Protein AF-A0A2T1D1S1-F1 (afdb_monomer)

Nearest PDB structures (foldseek):
  2b26-assembly2_C-2  TM=5.941E-01  e=1.340E-01  Saccharomyces cerevisiae
  7jtk-assembly1_Z  TM=5.102E-01  e=6.962E-02  Chlamydomonas reinhardtii
  3agz-assembly1_A  TM=5.687E-01  e=1.859E-01  Homo sapiens
  5xbk-assembly1_D  TM=1.996E-01  e=1.597E+00  Homo sapiens
  7ek3-assembly1_A  TM=1.901E-01  e=8.596E+00  Malus domestica

Secondary structure (DSSP, 8-state):
------SS-SS--S-HHHHHHHHHHHHHHHHHS--SS---------------EEEEE--HHHHHH-EEEEEE-TTS-EEEEEE-TTPPTTEEEEETT-STTSSPEEEEEE-S--TTT-HHHHHHHHHHHS---HHHHHHHHHHHHHHHHTPPPS-HHHHHHHHHHHHH-HHHHHSTTHHHHHHHHHHHHHHHHHHHHHHHHHHHHHHS-S-HHHHHHHHHHHHHHHHT---S-GGGHHHHHHHHHHHHTS-S-HHHHHHHHHHHHHHHHHHHHHHHHHHHHHS---HHHHHHHHHHHHHHHHT---S-HHHHHHHHHHHHHS---HHHHHHHHHHHHHHHHHHHHHHHHSSSSSSSSSS-----------

pLDDT: mean 77.07, std 23.55, range [22.86, 96.5]

Structure (mmCIF, N/CA/C/O backbone):
data_AF-A0A2T1D1S1-F1
#
_entry.id   AF-A0A2T1D1S1-F1
#
loop_
_atom_site.group_PDB
_atom_site.id
_atom_site.type_symbol
_atom_site.label_atom_id
_atom_site.label_alt_id
_atom_site.label_comp_id
_atom_site.label_asym_id
_atom_site.label_entity_id
_atom_site.label_seq_id
_atom_site.pdbx_PDB_ins_code
_atom_site.Cartn_x
_atom_site.Cartn_y
_atom_site.Cartn_z
_atom_site.occupancy
_atom_site.B_iso_or_equiv
_atom_site.auth_seq_id
_atom_site.auth_comp_id
_atom_site.auth_asym_id
_atom_site.auth_atom_id
_atom_site.pdbx_PDB_model_num
ATOM 1 N N . MET A 1 1 ? 8.350 -43.633 -16.376 1.00 29.06 1 MET A N 1
ATOM 2 C CA . MET A 1 1 ? 7.914 -43.105 -17.686 1.00 29.06 1 MET A CA 1
ATOM 3 C C . MET A 1 1 ? 6.616 -42.338 -17.490 1.00 29.06 1 MET A C 1
ATOM 5 O O . MET A 1 1 ? 5.696 -42.902 -16.926 1.00 29.06 1 MET A O 1
ATOM 9 N N . SER A 1 2 ? 6.617 -41.063 -17.895 1.00 30.08 2 SER A N 1
ATOM 10 C CA . SER A 1 2 ? 5.477 -40.154 -18.110 1.00 30.08 2 SER A CA 1
ATOM 11 C C . SER A 1 2 ? 4.301 -40.201 -17.118 1.00 30.08 2 SER A C 1
ATOM 13 O O . SER A 1 2 ? 3.367 -40.980 -17.269 1.00 30.08 2 SER A O 1
ATOM 15 N N . GLY A 1 3 ? 4.317 -39.273 -16.160 1.00 24.34 3 GLY A N 1
ATOM 16 C CA . GLY A 1 3 ? 3.171 -38.875 -15.338 1.00 24.34 3 GLY A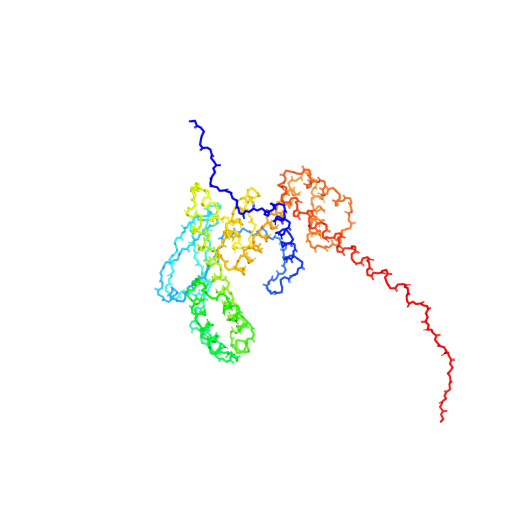 CA 1
ATOM 17 C C . GLY A 1 3 ? 3.213 -37.360 -15.149 1.00 24.34 3 GLY A C 1
ATOM 18 O O . GLY A 1 3 ? 3.509 -36.866 -14.068 1.00 24.34 3 GLY A O 1
ATOM 19 N N . SER A 1 4 ? 3.068 -36.633 -16.256 1.00 24.73 4 SER A N 1
ATOM 20 C CA . SER A 1 4 ? 3.312 -35.195 -16.371 1.00 24.73 4 SER A CA 1
ATOM 21 C C . SER A 1 4 ? 2.098 -34.353 -15.949 1.00 24.73 4 SER A C 1
ATOM 23 O O . SER A 1 4 ? 1.012 -34.527 -16.490 1.00 24.73 4 SER A O 1
ATOM 25 N N . LEU A 1 5 ? 2.333 -33.372 -15.065 1.00 29.92 5 LEU A N 1
ATOM 26 C CA . LEU A 1 5 ? 1.740 -32.020 -15.094 1.00 29.92 5 LEU A CA 1
ATOM 27 C C . LEU A 1 5 ? 0.219 -31.917 -15.346 1.00 29.92 5 LEU A C 1
ATOM 29 O O . LEU A 1 5 ? -0.201 -31.395 -16.376 1.00 29.92 5 LEU A O 1
ATOM 33 N N . GLN A 1 6 ? -0.623 -32.307 -14.383 1.00 25.55 6 GLN A N 1
ATOM 34 C CA . GLN A 1 6 ? -2.052 -31.947 -14.399 1.00 25.55 6 GLN A CA 1
ATOM 35 C C . GLN A 1 6 ? -2.654 -31.743 -13.000 1.00 25.55 6 GLN A C 1
ATOM 37 O O . GLN A 1 6 ? -3.602 -32.422 -12.643 1.00 25.55 6 GLN A O 1
ATOM 42 N N . VAL A 1 7 ? -2.178 -30.772 -12.216 1.00 26.73 7 VAL A N 1
ATOM 43 C CA . VAL A 1 7 ? -3.028 -30.122 -11.196 1.00 26.73 7 VAL A CA 1
ATOM 44 C C . VAL A 1 7 ? -2.579 -28.668 -11.048 1.00 26.73 7 VAL A C 1
ATOM 46 O O . VAL A 1 7 ? -1.764 -28.361 -10.196 1.00 26.73 7 VAL A O 1
ATOM 49 N N . LEU A 1 8 ? -3.030 -27.800 -11.963 1.00 26.12 8 LEU A N 1
ATOM 50 C CA . LEU A 1 8 ? -3.266 -26.349 -11.788 1.00 26.12 8 LEU A CA 1
ATOM 51 C C . LEU A 1 8 ? -3.630 -25.720 -13.149 1.00 26.12 8 LEU A C 1
ATOM 53 O O . LEU A 1 8 ? -2.890 -24.931 -13.733 1.00 26.12 8 LEU A O 1
ATOM 57 N N . LYS A 1 9 ? -4.788 -26.119 -13.683 1.00 22.86 9 LYS A N 1
ATOM 58 C CA . LYS A 1 9 ? -5.644 -25.386 -14.641 1.00 22.86 9 LYS A CA 1
ATOM 59 C C . LYS A 1 9 ? -6.933 -26.213 -14.766 1.00 22.86 9 LYS A C 1
ATOM 61 O O . LYS A 1 9 ? -6.798 -27.414 -14.973 1.00 22.86 9 LYS A O 1
ATOM 66 N N . PRO A 1 10 ? -8.142 -25.630 -14.636 1.00 26.58 10 PRO A N 1
ATOM 67 C CA . PRO A 1 10 ? -8.513 -24.326 -15.195 1.00 26.58 10 PRO A CA 1
ATOM 68 C C . PRO A 1 10 ? -9.362 -23.445 -14.250 1.00 26.58 10 PRO A C 1
ATOM 70 O O . PRO A 1 10 ? -10.435 -23.862 -13.846 1.00 26.58 10 PRO A O 1
ATOM 73 N N . LEU A 1 11 ? -8.968 -22.193 -13.976 1.00 23.34 11 LEU A N 1
ATOM 74 C CA . LEU A 1 11 ? -9.930 -21.174 -13.490 1.00 23.34 11 LEU A CA 1
ATOM 75 C C . LEU A 1 11 ? -9.604 -19.714 -13.865 1.00 23.34 11 LEU A C 1
ATOM 77 O O . LEU A 1 11 ? -10.286 -18.802 -13.418 1.00 23.34 11 LEU A O 1
ATOM 81 N N . PHE A 1 12 ? -8.628 -19.460 -14.744 1.00 29.00 12 PHE A N 1
ATOM 82 C CA . PHE A 1 12 ? -8.305 -18.091 -15.166 1.00 29.00 12 PHE A CA 1
ATOM 83 C C . PHE A 1 12 ? -8.064 -18.018 -16.675 1.00 29.00 12 PHE A C 1
ATOM 85 O O . PHE A 1 12 ? -6.980 -18.306 -17.178 1.00 29.00 12 PHE A O 1
ATOM 92 N N . LYS A 1 13 ? -9.112 -17.633 -17.409 1.00 23.72 13 LYS A N 1
ATOM 93 C CA . LYS A 1 13 ? -9.053 -17.232 -18.824 1.00 23.72 13 LYS A CA 1
ATOM 94 C C . LYS A 1 13 ? -9.548 -15.787 -18.998 1.00 23.72 13 LYS A C 1
ATOM 96 O O . LYS A 1 13 ? -10.271 -15.470 -19.932 1.00 23.72 13 LYS A O 1
ATOM 101 N N . LEU A 1 14 ? -9.116 -14.880 -18.122 1.00 28.83 14 LEU A N 1
ATOM 102 C CA . LEU A 1 14 ? -8.956 -13.477 -18.509 1.00 28.83 14 LEU A CA 1
ATOM 103 C C . LEU A 1 14 ? -7.571 -13.369 -19.147 1.00 28.83 14 LEU A C 1
ATOM 105 O O . LEU A 1 14 ? -6.559 -13.617 -18.498 1.00 28.83 14 LEU A O 1
ATOM 109 N N . SER A 1 15 ? -7.514 -13.098 -20.453 1.00 29.69 15 SER A N 1
ATOM 110 C CA . SER A 1 15 ? -6.243 -12.980 -21.174 1.00 29.69 15 SER A CA 1
ATOM 111 C C . SER A 1 15 ? -5.354 -11.940 -20.481 1.00 29.69 15 SER A C 1
ATOM 113 O O . SER A 1 15 ? -5.817 -10.817 -20.285 1.00 29.69 15 SER A O 1
ATOM 115 N N . ARG A 1 16 ? -4.093 -12.279 -20.173 1.00 33.62 16 ARG A N 1
ATOM 116 C CA . ARG A 1 16 ? -3.054 -11.394 -19.591 1.00 33.62 16 ARG A CA 1
ATOM 117 C C . ARG A 1 16 ? -3.050 -9.983 -20.212 1.00 33.62 16 ARG A C 1
ATOM 119 O O . ARG A 1 16 ? -2.888 -8.992 -19.519 1.00 33.62 16 ARG A O 1
ATOM 126 N N . ARG A 1 17 ? -3.366 -9.893 -21.509 1.00 30.61 17 ARG A N 1
ATOM 127 C CA . ARG A 1 17 ? -3.563 -8.650 -22.273 1.00 30.61 17 ARG A CA 1
ATOM 128 C C . ARG A 1 17 ? -4.726 -7.771 -21.784 1.00 30.61 17 ARG A C 1
ATOM 130 O O . ARG A 1 17 ? -4.537 -6.576 -21.634 1.00 30.61 17 ARG A O 1
ATOM 137 N N . ARG A 1 18 ? -5.904 -8.343 -21.510 1.00 30.62 18 ARG A N 1
ATOM 138 C CA . ARG A 1 18 ? -7.076 -7.618 -20.976 1.00 30.62 18 ARG A CA 1
ATOM 139 C C . ARG A 1 18 ? -6.867 -7.179 -19.528 1.00 30.62 18 ARG A C 1
ATOM 141 O O . ARG A 1 18 ? -7.306 -6.098 -19.170 1.00 30.62 18 ARG A O 1
ATOM 148 N N . PHE A 1 19 ? -6.178 -7.986 -18.721 1.00 36.50 19 PHE A N 1
ATOM 149 C CA . PHE A 1 19 ? -5.822 -7.608 -17.351 1.00 36.50 19 PHE A CA 1
ATOM 150 C C . PHE A 1 19 ? -4.850 -6.423 -17.342 1.00 36.50 19 PHE A C 1
ATOM 152 O O . PHE A 1 19 ? -5.160 -5.416 -16.722 1.00 36.50 19 PHE A O 1
ATOM 159 N N . ASN A 1 20 ? -3.772 -6.486 -18.135 1.00 37.34 20 ASN A N 1
ATOM 160 C CA . ASN A 1 20 ? -2.811 -5.387 -18.285 1.00 37.34 20 ASN A CA 1
ATOM 161 C C . ASN A 1 20 ? -3.443 -4.119 -18.882 1.00 37.34 20 ASN A C 1
ATOM 163 O O . ASN A 1 20 ? -3.066 -3.013 -18.521 1.00 37.34 20 ASN A O 1
ATOM 167 N N . GLN A 1 21 ? -4.422 -4.261 -19.781 1.00 36.62 21 GLN A N 1
ATOM 168 C CA . GLN A 1 21 ? -5.188 -3.127 -20.306 1.00 36.62 21 GLN A CA 1
ATOM 169 C C . GLN A 1 21 ? -6.090 -2.504 -19.237 1.00 36.62 21 GLN A C 1
ATOM 171 O O . GLN A 1 21 ? -6.157 -1.286 -19.151 1.00 36.62 21 GLN A O 1
ATOM 176 N N . LEU A 1 22 ? -6.753 -3.307 -18.401 1.00 38.66 22 LEU A N 1
ATOM 177 C CA . LEU A 1 22 ? -7.602 -2.810 -17.314 1.00 38.66 22 LEU A CA 1
ATOM 178 C C . LEU A 1 22 ? -6.789 -2.178 -16.179 1.00 38.66 22 LEU A C 1
ATOM 180 O O . LEU A 1 22 ? -7.210 -1.158 -15.644 1.00 38.66 22 LEU A O 1
ATOM 184 N N . THR A 1 23 ? -5.624 -2.730 -15.832 1.00 42.31 23 THR A N 1
ATOM 185 C CA . THR A 1 23 ? -4.721 -2.136 -14.836 1.00 42.31 23 THR A CA 1
ATOM 186 C C . THR A 1 23 ? -4.014 -0.900 -15.371 1.00 42.31 23 THR A C 1
ATOM 188 O O . THR A 1 23 ? -3.883 0.063 -14.629 1.00 42.31 23 THR A O 1
ATOM 191 N N . ALA A 1 24 ? -3.638 -0.855 -16.650 1.00 43.19 24 ALA A N 1
ATOM 192 C CA . ALA A 1 24 ? -3.109 0.364 -17.252 1.00 43.19 24 ALA A CA 1
ATOM 193 C C . ALA A 1 24 ? -4.188 1.450 -17.406 1.00 43.19 24 ALA A C 1
ATOM 195 O O . ALA A 1 24 ? -3.921 2.612 -17.121 1.00 43.19 24 ALA A O 1
ATOM 196 N N . LEU A 1 25 ? -5.429 1.091 -17.757 1.00 43.12 25 LEU A N 1
ATOM 197 C CA . LEU A 1 25 ? -6.565 2.021 -17.729 1.00 43.12 25 LEU A CA 1
ATOM 198 C C . LEU A 1 25 ? -6.866 2.502 -16.306 1.00 43.12 25 LEU A C 1
ATOM 200 O O . LEU A 1 25 ? -7.141 3.683 -16.126 1.00 43.12 25 LEU A O 1
ATOM 204 N N . ALA A 1 26 ? -6.778 1.633 -15.293 1.00 43.62 26 ALA A N 1
ATOM 205 C CA . ALA A 1 26 ? -6.897 2.032 -13.893 1.00 43.62 26 ALA A CA 1
ATOM 206 C C . ALA A 1 26 ? -5.764 2.990 -13.498 1.00 43.62 26 ALA A C 1
ATOM 208 O O . ALA A 1 26 ? -6.054 4.070 -13.002 1.00 43.62 26 ALA A O 1
ATOM 209 N N . ALA A 1 27 ? -4.506 2.671 -13.812 1.00 47.12 27 ALA A N 1
ATOM 210 C CA . ALA A 1 27 ? -3.349 3.528 -13.554 1.00 47.12 27 ALA A CA 1
ATOM 211 C C . ALA A 1 27 ? -3.501 4.917 -14.199 1.00 47.12 27 ALA A C 1
ATOM 213 O O . ALA A 1 27 ? -3.230 5.938 -13.578 1.00 47.12 27 ALA A O 1
ATOM 214 N N . ILE A 1 28 ? -4.033 4.963 -15.419 1.00 43.97 28 ILE A N 1
ATOM 215 C CA . ILE A 1 28 ? -4.322 6.201 -16.145 1.00 43.97 28 ILE A CA 1
ATOM 216 C C . ILE A 1 28 ? -5.547 6.934 -15.576 1.00 43.97 28 ILE A C 1
ATOM 218 O O . ILE A 1 28 ? -5.542 8.161 -15.528 1.00 43.97 28 ILE A O 1
ATOM 222 N N . SER A 1 29 ? -6.582 6.227 -15.108 1.00 41.41 29 SER A N 1
ATOM 223 C CA . SER A 1 29 ? -7.771 6.837 -14.479 1.00 41.41 29 SER A CA 1
ATOM 224 C C . SER A 1 29 ? -7.425 7.518 -13.150 1.00 41.41 29 SER A C 1
ATOM 226 O O . SER A 1 29 ? -7.983 8.566 -12.835 1.00 41.41 29 SER A O 1
ATOM 228 N N . ILE A 1 30 ? -6.455 6.970 -12.411 1.00 45.56 30 ILE A N 1
ATOM 229 C CA . ILE A 1 30 ? -5.898 7.554 -11.178 1.00 45.56 30 ILE A CA 1
ATOM 230 C C . ILE A 1 30 ? -5.211 8.888 -11.459 1.00 45.56 30 ILE A C 1
ATOM 232 O O . ILE A 1 30 ? -5.337 9.833 -10.687 1.00 45.56 30 ILE A O 1
ATOM 236 N N . LEU A 1 31 ? -4.522 8.970 -12.595 1.00 42.94 31 LEU A N 1
ATOM 237 C CA . LEU A 1 31 ? -3.844 10.177 -13.058 1.00 42.94 31 LEU A CA 1
ATOM 238 C C . LEU A 1 31 ? -4.824 11.178 -13.710 1.00 42.94 31 LEU A C 1
ATOM 240 O O . LEU A 1 31 ? -4.538 12.366 -13.776 1.00 42.94 31 LEU A O 1
ATOM 244 N N . ALA A 1 32 ? -5.990 10.711 -14.183 1.00 38.91 32 ALA A N 1
ATOM 245 C CA . ALA A 1 32 ? -7.046 11.511 -14.813 1.00 38.91 32 ALA A CA 1
ATOM 246 C C . ALA A 1 32 ? -7.944 12.262 -13.832 1.00 38.91 32 ALA A C 1
ATOM 248 O O . ALA A 1 32 ? -8.244 13.438 -14.018 1.00 38.91 32 ALA A O 1
ATOM 249 N N . GLY A 1 33 ? -8.458 11.535 -12.844 1.00 35.22 33 GLY A N 1
ATOM 250 C CA . GLY A 1 33 ? -9.450 12.023 -11.903 1.00 35.22 33 GLY A CA 1
ATOM 251 C C . GLY A 1 33 ? -8.748 12.406 -10.628 1.00 35.22 33 GLY A C 1
ATOM 252 O O . GLY A 1 33 ? -8.899 11.678 -9.650 1.00 35.22 33 GLY A O 1
ATOM 253 N N . GLY A 1 34 ? -7.957 13.490 -10.692 1.00 27.14 34 GLY A N 1
ATOM 254 C CA . GLY A 1 34 ? -7.163 14.017 -9.588 1.00 27.14 34 GLY A CA 1
ATOM 255 C C . GLY A 1 34 ? -7.799 13.660 -8.256 1.00 27.14 34 GLY A C 1
ATOM 256 O O . GLY A 1 34 ? -8.943 14.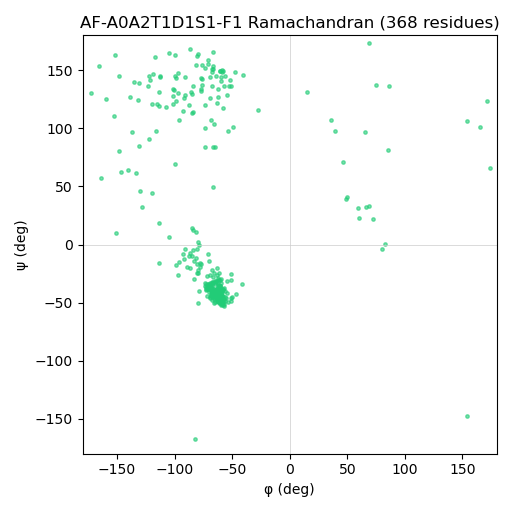037 -8.005 1.00 27.14 34 GLY A O 1
ATOM 257 N N . LEU A 1 35 ? -7.084 12.857 -7.463 1.00 31.50 35 LEU A N 1
ATOM 258 C CA . LEU A 1 35 ? -7.509 12.462 -6.131 1.00 31.50 35 LEU A CA 1
ATOM 259 C C . LEU A 1 35 ? -7.921 13.728 -5.382 1.00 31.50 35 LEU A C 1
ATOM 261 O O . LEU A 1 35 ? -7.089 14.480 -4.874 1.00 31.50 35 LEU A O 1
ATOM 265 N N . THR A 1 36 ? -9.227 13.960 -5.297 1.00 29.28 36 THR A N 1
ATOM 266 C CA . THR A 1 36 ? -9.814 14.873 -4.336 1.00 29.28 36 THR A CA 1
ATOM 267 C C . THR A 1 36 ? -9.579 14.250 -2.969 1.00 29.28 36 THR A C 1
ATOM 269 O O . THR A 1 36 ? -10.404 13.485 -2.474 1.00 29.28 36 THR A O 1
ATOM 272 N N . SER A 1 37 ? -8.390 14.489 -2.413 1.00 24.81 37 SER A N 1
ATOM 273 C CA . SER A 1 37 ? -8.130 14.777 -1.002 1.00 24.81 37 SER A CA 1
ATOM 274 C C . SER A 1 37 ? -6.633 14.626 -0.686 1.00 24.81 37 SER A C 1
ATOM 276 O O . SER A 1 37 ? -6.150 13.527 -0.432 1.00 24.81 37 SER A O 1
ATOM 278 N N . CYS A 1 38 ? -5.983 15.793 -0.618 1.00 26.38 38 CYS A N 1
ATOM 279 C CA . CYS A 1 38 ? -4.825 16.165 0.204 1.00 26.38 38 CYS A CA 1
ATOM 280 C C . CYS A 1 38 ? -3.472 15.479 -0.052 1.00 26.38 38 CYS A C 1
ATOM 282 O O . CYS A 1 38 ? -3.160 14.468 0.567 1.00 26.38 38 CYS A O 1
ATOM 284 N N . SER A 1 39 ? -2.613 16.150 -0.824 1.00 28.11 39 SER A N 1
ATOM 285 C CA . SER A 1 39 ? -1.355 16.755 -0.340 1.00 28.11 39 SER A CA 1
ATOM 286 C C . SER A 1 39 ? -0.544 17.241 -1.544 1.00 28.11 39 SER A C 1
ATOM 288 O O . SER A 1 39 ? -0.288 16.452 -2.441 1.00 28.11 39 SER A O 1
ATOM 290 N N . ASP A 1 40 ? -0.210 18.531 -1.534 1.00 25.86 40 ASP A N 1
ATOM 291 C CA . ASP A 1 40 ? 0.733 19.309 -2.350 1.00 25.86 40 ASP A CA 1
ATOM 292 C C . ASP A 1 40 ? 1.300 18.736 -3.662 1.00 25.86 40 ASP A C 1
ATOM 294 O O . ASP A 1 40 ? 1.864 17.649 -3.740 1.00 25.86 40 ASP A O 1
ATOM 298 N N . ALA A 1 41 ? 1.213 19.585 -4.691 1.00 27.47 41 ALA A N 1
ATOM 299 C CA . ALA A 1 41 ? 1.767 19.419 -6.028 1.00 27.47 41 ALA A CA 1
ATOM 300 C C . ALA A 1 41 ? 3.187 18.811 -6.049 1.00 27.47 41 ALA A C 1
ATOM 302 O O . ALA A 1 41 ? 4.011 19.147 -5.191 1.00 27.47 41 ALA A O 1
ATOM 303 N N . PRO A 1 42 ? 3.529 17.999 -7.069 1.00 29.91 42 PRO A N 1
ATOM 304 C CA . PRO A 1 42 ? 4.880 17.479 -7.219 1.00 29.91 42 PRO A CA 1
ATOM 305 C C . PRO A 1 42 ? 5.840 18.640 -7.507 1.00 29.91 42 PRO A C 1
ATOM 307 O O . PRO A 1 42 ? 5.889 19.182 -8.611 1.00 29.91 42 PRO A O 1
ATOM 310 N N . LYS A 1 43 ? 6.608 19.043 -6.491 1.00 27.88 43 LYS A N 1
ATOM 311 C CA . LYS A 1 43 ? 7.834 19.819 -6.697 1.00 27.88 43 LYS A CA 1
ATOM 312 C C . LYS A 1 43 ? 8.884 18.910 -7.352 1.00 27.88 43 LYS A C 1
ATOM 314 O O . LYS A 1 43 ? 8.934 17.725 -7.023 1.00 27.88 43 LYS A O 1
ATOM 319 N N . PRO A 1 44 ? 9.723 19.446 -8.257 1.00 27.73 44 PRO A N 1
ATOM 320 C CA . PRO A 1 44 ? 10.780 18.676 -8.908 1.00 27.73 44 PRO A CA 1
ATOM 321 C C . PRO A 1 44 ? 11.744 18.092 -7.862 1.00 27.73 44 PRO A C 1
ATOM 323 O O . PRO A 1 44 ? 11.920 18.700 -6.799 1.00 27.73 44 PRO A O 1
ATOM 326 N N . PRO A 1 45 ? 12.372 16.933 -8.133 1.00 33.62 45 PRO A N 1
ATOM 327 C CA . PRO A 1 45 ? 13.172 16.244 -7.138 1.00 33.62 45 PRO A CA 1
ATOM 328 C C . PRO A 1 45 ? 14.435 17.054 -6.837 1.00 33.62 45 PRO A C 1
ATOM 330 O O . PRO A 1 45 ? 15.382 17.098 -7.620 1.00 33.62 45 PRO A O 1
ATOM 333 N N . LEU A 1 46 ? 14.458 17.676 -5.658 1.00 26.92 46 LEU A N 1
ATOM 334 C CA . LEU A 1 46 ? 15.698 17.825 -4.907 1.00 26.92 46 LEU A CA 1
ATOM 335 C C . LEU A 1 46 ? 16.241 16.410 -4.694 1.00 26.92 46 LEU A C 1
ATOM 337 O O . LEU A 1 46 ? 15.470 15.507 -4.365 1.00 26.92 46 LEU A O 1
ATOM 341 N N . VAL A 1 47 ? 17.544 16.205 -4.886 1.00 31.38 47 VAL A N 1
ATOM 342 C CA . VAL A 1 47 ? 18.217 14.956 -4.509 1.00 31.38 47 VAL A CA 1
ATOM 343 C C . VAL A 1 47 ? 18.142 14.841 -2.986 1.00 31.38 47 VAL A C 1
ATOM 345 O O . VAL A 1 47 ? 19.023 15.277 -2.251 1.00 31.38 47 VAL A O 1
ATOM 348 N N . VAL A 1 48 ? 17.016 14.327 -2.503 1.00 33.03 48 VAL A N 1
ATOM 349 C CA . VAL A 1 48 ? 16.807 13.923 -1.124 1.00 33.03 48 VAL A CA 1
ATOM 350 C C . VAL A 1 48 ? 17.372 12.519 -1.050 1.00 33.03 48 VAL A C 1
ATOM 352 O O . VAL A 1 48 ? 16.837 11.615 -1.691 1.00 33.03 48 VAL A O 1
ATOM 355 N N . VAL A 1 49 ? 18.453 12.344 -0.287 1.00 35.34 49 VAL A N 1
ATOM 356 C CA . VAL A 1 49 ? 18.907 11.025 0.162 1.00 35.34 49 VAL A CA 1
ATOM 357 C C . VAL A 1 49 ? 17.709 10.370 0.851 1.00 35.34 49 VAL A C 1
ATOM 359 O O . VAL A 1 49 ? 17.369 10.718 1.982 1.00 35.34 49 VAL A O 1
ATOM 362 N N . HIS A 1 50 ? 16.991 9.516 0.124 1.00 56.28 50 HIS A N 1
ATOM 363 C CA . HIS A 1 50 ? 15.775 8.887 0.617 1.00 56.28 50 HIS A CA 1
ATOM 364 C C . HIS A 1 50 ? 16.182 7.833 1.637 1.00 56.28 50 HIS A C 1
ATOM 366 O O . HIS A 1 50 ? 16.607 6.740 1.278 1.00 56.28 50 HIS A O 1
ATOM 372 N N . ARG A 1 51 ? 16.062 8.168 2.924 1.00 76.06 51 ARG A N 1
ATOM 373 C CA . ARG A 1 51 ? 16.107 7.157 3.979 1.00 76.06 51 ARG A CA 1
ATOM 374 C C . ARG A 1 51 ? 14.851 6.307 3.882 1.00 76.06 51 ARG A C 1
ATOM 376 O O . ARG A 1 51 ? 13.735 6.831 3.890 1.00 76.06 51 ARG A O 1
ATOM 383 N N . GLU A 1 52 ? 15.040 4.999 3.797 1.00 88.62 52 GLU A N 1
ATOM 384 C CA . GLU A 1 52 ? 13.941 4.046 3.736 1.00 88.62 52 GLU A CA 1
ATOM 385 C C . GLU A 1 52 ? 13.049 4.196 4.973 1.00 88.62 52 GLU A C 1
ATOM 387 O O . GLU A 1 52 ? 13.505 4.030 6.104 1.00 88.62 52 GLU A O 1
ATOM 392 N N . THR A 1 53 ? 11.784 4.560 4.755 1.00 90.56 53 THR A N 1
ATOM 393 C CA . THR A 1 53 ? 10.851 4.922 5.827 1.00 90.56 53 THR A CA 1
ATOM 394 C C . THR A 1 53 ? 9.610 4.037 5.787 1.00 90.56 53 THR A C 1
ATOM 396 O O . THR A 1 53 ? 9.037 3.795 4.725 1.00 90.56 53 THR A O 1
ATOM 399 N N . TYR A 1 54 ? 9.178 3.574 6.957 1.00 91.38 54 TYR A N 1
ATOM 400 C CA . TYR A 1 54 ? 7.999 2.740 7.153 1.00 91.38 54 TYR A CA 1
ATOM 401 C C . TYR A 1 54 ? 7.004 3.438 8.064 1.00 91.38 54 TYR A C 1
ATOM 403 O O . TYR A 1 54 ? 7.294 3.705 9.226 1.00 91.38 54 TYR A O 1
ATOM 411 N N . HIS A 1 55 ? 5.796 3.664 7.564 1.00 90.19 55 HIS A N 1
ATOM 412 C CA . HIS A 1 55 ? 4.688 4.152 8.372 1.00 90.19 55 HIS A CA 1
ATOM 413 C C . HIS A 1 55 ? 3.882 2.967 8.890 1.00 90.19 55 HIS A C 1
ATOM 415 O O . HIS A 1 55 ? 3.265 2.241 8.105 1.00 90.19 55 HIS A O 1
ATOM 421 N N . ILE A 1 56 ? 3.871 2.770 10.206 1.00 91.50 56 ILE A N 1
ATOM 422 C CA . ILE A 1 56 ? 3.102 1.690 10.824 1.00 91.50 56 ILE A CA 1
ATOM 423 C C . ILE A 1 56 ? 2.102 2.246 11.822 1.00 91.50 56 ILE A C 1
ATOM 425 O O . ILE A 1 56 ? 2.382 3.187 12.559 1.00 91.50 56 ILE A O 1
ATOM 429 N N . PHE A 1 57 ? 0.923 1.641 11.856 1.00 93.12 57 PHE A N 1
ATOM 430 C CA . PHE A 1 57 ? -0.082 1.959 12.852 1.00 93.12 57 PHE A CA 1
ATOM 431 C C . PHE A 1 57 ? -0.013 0.950 13.999 1.00 93.12 57 PHE A C 1
ATOM 433 O O . PHE A 1 57 ? -0.031 -0.258 13.762 1.00 93.12 57 PHE A O 1
ATOM 440 N N . ILE A 1 58 ? 0.028 1.450 15.230 1.00 94.31 58 ILE A N 1
ATOM 441 C CA . ILE A 1 58 ? 0.046 0.663 16.460 1.00 94.31 58 ILE A CA 1
ATOM 442 C C . ILE A 1 58 ? -1.244 0.884 17.255 1.00 94.31 58 ILE A C 1
ATOM 444 O O . ILE A 1 58 ? -1.691 2.012 17.496 1.00 94.31 58 ILE A O 1
ATOM 448 N N . GLY A 1 59 ? -1.852 -0.227 17.669 1.00 93.56 59 GLY A N 1
ATOM 449 C CA . GLY A 1 59 ? -3.100 -0.222 18.421 1.00 93.56 59 GLY A CA 1
ATOM 450 C C . GLY A 1 59 ? -2.958 0.386 19.816 1.00 93.56 59 GLY A C 1
ATOM 451 O O . GLY A 1 59 ? -1.899 0.324 20.444 1.00 93.56 59 GLY A O 1
ATOM 452 N N . ASN A 1 60 ? -4.061 0.918 20.345 1.00 93.25 60 ASN A N 1
ATOM 453 C CA . ASN A 1 60 ? -4.070 1.641 21.622 1.00 93.25 60 ASN A CA 1
ATOM 454 C C . ASN A 1 60 ? -3.536 0.804 22.793 1.00 93.25 60 ASN A C 1
ATOM 456 O O . ASN A 1 60 ? -2.842 1.335 23.654 1.00 93.25 60 ASN A O 1
ATOM 460 N N . LYS A 1 61 ? -3.829 -0.503 22.816 1.00 93.06 61 LYS A N 1
ATOM 461 C CA . LYS A 1 61 ? -3.346 -1.406 23.870 1.00 93.06 61 LYS A CA 1
ATOM 462 C C . LYS A 1 61 ? -1.817 -1.488 23.878 1.00 93.06 61 LYS A C 1
ATOM 464 O O . LYS A 1 61 ? -1.202 -1.294 24.919 1.00 93.06 61 LYS A O 1
ATOM 469 N N . LEU A 1 62 ? -1.216 -1.710 22.707 1.00 94.12 62 LEU A N 1
ATOM 470 C CA . LEU A 1 62 ? 0.237 -1.788 22.551 1.00 94.12 62 LEU A CA 1
ATOM 471 C C . LEU A 1 62 ? 0.913 -0.462 22.925 1.00 94.12 62 LEU A C 1
ATOM 473 O O . LEU A 1 62 ? 1.959 -0.463 23.562 1.00 94.12 62 LEU A O 1
ATOM 477 N N . VAL A 1 63 ? 0.283 0.673 22.611 1.00 93.25 63 VAL A N 1
ATOM 478 C CA . VAL A 1 63 ? 0.770 1.988 23.051 1.00 93.25 63 VAL A CA 1
ATOM 479 C C . VAL A 1 63 ? 0.726 2.133 24.570 1.00 93.25 63 VAL A C 1
ATOM 481 O O . VAL A 1 63 ? 1.678 2.629 25.166 1.00 93.25 63 VAL A O 1
ATOM 484 N N . GLN A 1 64 ? -0.362 1.723 25.219 1.00 91.75 64 GLN A N 1
ATOM 485 C CA . GLN A 1 64 ? -0.526 1.864 26.668 1.00 91.75 64 GLN A CA 1
ATOM 486 C C . GLN A 1 64 ? 0.418 0.946 27.453 1.00 91.75 64 GLN A C 1
ATOM 488 O O . GLN A 1 64 ? 1.046 1.379 28.423 1.00 91.75 64 GLN A O 1
ATOM 493 N N . GLU A 1 65 ? 0.522 -0.310 27.028 1.00 94.44 65 GLU A N 1
ATOM 494 C CA . GLU A 1 65 ? 1.195 -1.384 27.764 1.00 94.44 65 GLU A CA 1
ATOM 495 C C . GLU A 1 65 ? 2.642 -1.615 27.313 1.00 94.44 65 GLU A C 1
ATOM 497 O O . GLU A 1 65 ? 3.431 -2.196 28.067 1.00 94.44 65 GLU A O 1
ATOM 502 N N . GLY A 1 66 ? 3.029 -1.084 26.149 1.00 94.00 66 GLY A N 1
ATOM 503 C CA . GLY A 1 66 ? 4.287 -1.419 25.488 1.00 94.00 66 GLY A CA 1
ATOM 504 C C . GLY A 1 66 ? 4.278 -2.860 24.972 1.00 94.00 66 GLY A C 1
ATOM 505 O O . GLY A 1 66 ? 3.350 -3.628 25.233 1.00 94.00 66 GLY A O 1
ATOM 506 N N . GLY A 1 67 ? 5.309 -3.242 24.226 1.00 95.25 67 GLY A N 1
ATOM 507 C CA . GLY A 1 67 ? 5.437 -4.605 23.715 1.00 95.25 67 GLY A CA 1
ATOM 508 C C . GLY A 1 67 ? 6.263 -4.680 22.444 1.00 95.25 67 GLY A C 1
ATOM 509 O O . GLY A 1 67 ? 7.189 -3.897 22.246 1.00 95.25 67 GLY A O 1
ATOM 510 N N . GLU A 1 68 ? 5.914 -5.626 21.583 1.00 94.94 68 GLU A N 1
ATOM 511 C CA . GLU A 1 68 ? 6.598 -5.868 20.320 1.00 94.94 68 GLU A CA 1
ATOM 512 C C . GLU A 1 68 ? 5.627 -5.760 19.146 1.00 94.94 68 GLU A C 1
ATOM 514 O O . GLU A 1 68 ? 4.462 -6.145 19.244 1.00 94.94 68 GLU A O 1
ATOM 519 N N . GLN A 1 69 ? 6.125 -5.243 18.026 1.00 92.69 69 GLN A N 1
ATOM 520 C CA . GLN A 1 69 ? 5.407 -5.160 16.759 1.00 92.69 69 GLN A CA 1
ATOM 521 C C . GLN A 1 69 ? 6.303 -5.694 15.647 1.00 92.69 69 GLN A C 1
ATOM 523 O O . GLN A 1 69 ? 7.495 -5.394 15.603 1.00 92.69 69 GLN A O 1
ATOM 528 N N . THR A 1 70 ? 5.738 -6.463 14.724 1.00 92.56 70 THR A N 1
ATOM 529 C CA . THR A 1 70 ? 6.460 -6.915 13.534 1.00 92.56 70 THR A CA 1
ATOM 530 C C . THR A 1 70 ? 6.283 -5.931 12.381 1.00 92.56 70 THR A C 1
ATOM 532 O O . THR A 1 70 ? 5.218 -5.331 12.205 1.00 92.56 70 THR A O 1
ATOM 535 N N . VAL A 1 71 ? 7.342 -5.775 11.591 1.00 92.31 71 VAL A N 1
ATOM 536 C CA . VAL A 1 71 ? 7.402 -4.959 10.379 1.00 92.31 71 VAL A CA 1
ATOM 537 C C . VAL A 1 71 ? 8.025 -5.802 9.272 1.00 92.31 71 VAL A C 1
ATOM 539 O O . VAL A 1 71 ? 9.130 -6.322 9.423 1.00 92.31 71 VAL A O 1
ATOM 542 N N . THR A 1 72 ? 7.313 -5.941 8.157 1.00 93.31 72 THR A N 1
ATOM 543 C CA . THR A 1 72 ? 7.839 -6.565 6.939 1.00 93.31 72 THR A CA 1
ATOM 544 C C . THR A 1 72 ? 8.522 -5.485 6.109 1.00 93.31 72 THR A C 1
ATOM 546 O O . THR A 1 72 ? 7.886 -4.504 5.731 1.00 93.31 72 THR A O 1
ATOM 549 N N . LEU A 1 73 ? 9.815 -5.653 5.845 1.00 94.06 73 LEU A N 1
ATOM 550 C CA . LEU A 1 73 ? 10.629 -4.709 5.084 1.00 94.06 73 LEU A CA 1
ATOM 551 C C . LEU A 1 73 ? 10.414 -4.870 3.569 1.00 94.06 73 LEU A C 1
ATOM 553 O O . LEU A 1 73 ? 9.933 -5.905 3.106 1.00 94.06 73 LEU A O 1
ATOM 557 N N . LYS A 1 74 ? 10.833 -3.880 2.777 1.00 93.19 74 LYS A N 1
ATOM 558 C CA . LYS A 1 74 ? 10.874 -3.899 1.304 1.00 93.19 74 LYS A CA 1
ATOM 559 C C . LYS A 1 74 ? 11.800 -4.992 0.767 1.00 93.19 74 LYS A C 1
ATOM 561 O O . LYS A 1 74 ? 11.559 -5.522 -0.310 1.00 93.19 74 LYS A O 1
ATOM 566 N N . SER A 1 75 ? 12.780 -5.426 1.564 1.00 91.94 75 SER A N 1
ATOM 567 C CA . SER A 1 75 ? 13.577 -6.638 1.315 1.00 91.94 75 SER A CA 1
ATOM 568 C C . SER A 1 75 ? 12.799 -7.951 1.507 1.00 91.94 75 SER A C 1
ATOM 570 O O . SER A 1 75 ? 13.328 -9.028 1.235 1.00 91.94 75 SER A O 1
ATOM 572 N N . GLY A 1 76 ? 11.568 -7.891 2.023 1.00 92.56 76 GLY A N 1
ATOM 573 C CA . GLY A 1 76 ? 10.733 -9.039 2.383 1.00 92.56 76 GLY A CA 1
ATOM 574 C C . GLY A 1 76 ? 11.066 -9.671 3.736 1.00 92.56 76 GLY A C 1
ATOM 575 O O . GLY A 1 76 ? 10.366 -10.590 4.166 1.00 92.56 76 GLY A O 1
ATOM 576 N N . ILE A 1 77 ? 12.113 -9.193 4.415 1.00 92.94 77 ILE A N 1
ATOM 577 C CA . ILE A 1 77 ? 12.517 -9.672 5.741 1.00 92.94 77 ILE A CA 1
ATOM 578 C C . ILE A 1 77 ? 11.565 -9.109 6.794 1.00 92.94 77 ILE A C 1
ATOM 580 O O . ILE A 1 77 ? 11.238 -7.925 6.782 1.00 92.94 77 ILE A O 1
ATOM 584 N N . ILE A 1 78 ? 11.155 -9.950 7.740 1.00 92.81 78 ILE A N 1
ATOM 585 C CA . ILE A 1 78 ? 10.359 -9.526 8.892 1.00 92.81 78 ILE A CA 1
ATOM 586 C C . ILE A 1 78 ? 11.310 -9.166 10.035 1.00 92.81 78 ILE A C 1
ATOM 588 O O . ILE A 1 78 ? 12.194 -9.947 10.394 1.00 92.81 78 ILE A O 1
ATOM 592 N N . LYS A 1 79 ? 11.127 -7.981 10.614 1.00 93.62 79 LYS A N 1
ATOM 593 C CA . LYS A 1 79 ? 11.822 -7.523 11.820 1.00 93.62 79 LYS A CA 1
ATOM 594 C C . LYS A 1 79 ? 10.815 -7.247 12.922 1.00 93.62 79 LYS A C 1
ATOM 596 O O . LYS A 1 79 ? 9.712 -6.779 12.660 1.00 93.62 79 LYS A O 1
ATOM 601 N N . THR A 1 80 ? 11.222 -7.498 14.156 1.00 94.50 80 THR A N 1
ATOM 602 C CA . THR A 1 80 ? 10.457 -7.118 15.341 1.00 94.50 80 THR A CA 1
ATOM 603 C C . THR A 1 80 ? 11.051 -5.844 15.922 1.00 94.50 80 THR A C 1
ATOM 605 O O . THR A 1 80 ? 12.269 -5.740 16.068 1.00 94.50 80 THR A O 1
ATOM 608 N N . ILE A 1 81 ? 10.197 -4.878 16.242 1.00 94.25 81 ILE A N 1
ATOM 609 C CA . ILE A 1 81 ? 10.560 -3.651 16.949 1.00 94.25 81 ILE A CA 1
ATOM 610 C C . ILE A 1 81 ? 9.920 -3.637 18.330 1.00 94.25 81 ILE A C 1
ATOM 612 O O . ILE A 1 81 ? 8.790 -4.096 18.509 1.00 94.25 81 ILE A O 1
ATOM 616 N N . SER A 1 82 ? 10.642 -3.082 19.300 1.00 94.38 82 SER A N 1
ATOM 617 C 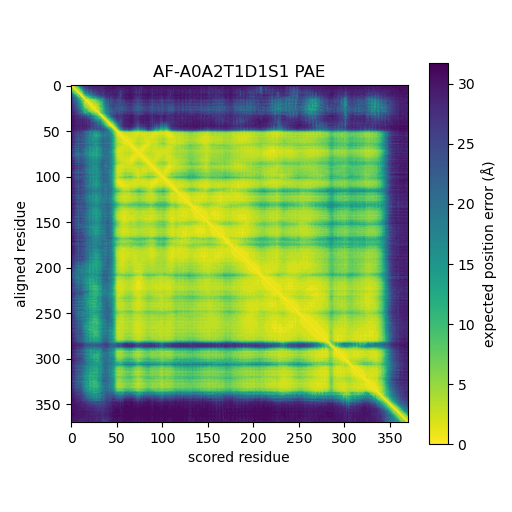CA . SER A 1 82 ? 10.102 -2.839 20.633 1.00 94.38 82 SER A CA 1
ATOM 618 C C . SER A 1 82 ? 9.382 -1.496 20.666 1.00 94.38 82 SER A C 1
ATOM 620 O O . SER A 1 82 ? 9.919 -0.483 20.219 1.00 94.38 82 SER A O 1
ATOM 622 N N . ILE A 1 83 ? 8.167 -1.496 21.202 1.00 94.81 83 ILE A N 1
ATOM 623 C CA . ILE A 1 83 ? 7.334 -0.315 21.385 1.00 94.81 83 ILE A CA 1
ATOM 624 C C . ILE A 1 83 ? 7.306 0.030 22.869 1.00 94.81 83 ILE A C 1
ATOM 626 O O . ILE A 1 83 ? 6.824 -0.742 23.703 1.00 94.81 83 ILE A O 1
ATOM 630 N N . SER A 1 84 ? 7.802 1.220 23.193 1.00 93.19 84 SER A N 1
ATOM 631 C CA . SER A 1 84 ? 7.766 1.754 24.550 1.00 93.19 84 SER A CA 1
ATOM 632 C C . SER A 1 84 ? 6.338 2.044 25.011 1.00 93.19 84 SER A C 1
ATOM 634 O O . SER A 1 84 ? 5.454 2.421 24.233 1.00 93.19 84 SER A O 1
ATOM 636 N N . ARG A 1 85 ? 6.124 1.949 26.325 1.00 93.25 85 ARG A N 1
ATOM 637 C CA . ARG A 1 85 ? 4.878 2.401 26.951 1.00 93.25 85 ARG A CA 1
ATOM 638 C C . ARG A 1 85 ? 4.673 3.887 26.698 1.00 93.25 85 ARG A C 1
ATOM 640 O O . ARG A 1 85 ? 5.610 4.671 26.814 1.00 93.25 85 ARG A O 1
ATOM 647 N N . ARG A 1 86 ? 3.422 4.266 26.446 1.00 90.25 86 ARG A N 1
ATOM 648 C CA . ARG A 1 86 ? 2.975 5.645 26.210 1.00 90.25 86 ARG A CA 1
ATOM 649 C C . ARG A 1 86 ? 3.662 6.305 25.010 1.00 90.25 86 ARG A C 1
ATOM 651 O O . ARG A 1 86 ? 3.848 7.517 25.006 1.00 90.25 86 ARG A O 1
ATOM 658 N N . THR A 1 87 ? 4.007 5.507 23.996 1.00 90.50 87 THR A N 1
ATOM 659 C CA . THR A 1 87 ? 4.450 6.006 22.686 1.00 90.50 87 THR A CA 1
ATOM 660 C C . THR A 1 87 ? 3.458 7.035 22.136 1.00 90.50 87 THR A C 1
ATOM 662 O O . THR A 1 87 ? 2.246 6.826 22.194 1.00 90.50 87 THR A O 1
ATOM 665 N N . THR A 1 88 ? 3.957 8.143 21.591 1.00 90.69 88 THR A N 1
ATOM 666 C CA . THR A 1 88 ? 3.128 9.209 21.013 1.00 90.69 88 THR A CA 1
ATOM 667 C C . THR A 1 88 ? 3.048 9.107 19.493 1.00 90.69 88 THR A C 1
ATOM 669 O O . THR A 1 88 ? 3.863 8.444 18.849 1.00 90.69 88 THR A O 1
ATOM 672 N N . GLU A 1 89 ? 2.068 9.791 18.906 1.00 92.19 89 GLU A N 1
ATOM 673 C CA . GLU A 1 89 ? 1.936 9.930 17.454 1.00 92.19 89 GLU A CA 1
ATOM 674 C C . GLU A 1 89 ? 3.239 10.440 16.815 1.00 92.19 89 GLU A C 1
ATOM 676 O O . GLU A 1 89 ? 3.860 11.366 17.337 1.00 92.19 89 GLU A O 1
ATOM 681 N N . LYS A 1 90 ? 3.629 9.844 15.681 1.00 91.94 90 LYS A N 1
ATOM 682 C CA . LYS A 1 90 ? 4.859 10.129 14.919 1.00 91.94 90 LYS A CA 1
ATOM 683 C C . LYS A 1 90 ? 6.165 9.898 15.684 1.00 91.94 90 LYS A C 1
ATOM 685 O O . LYS A 1 90 ? 7.193 10.457 15.317 1.00 91.94 90 LYS A O 1
ATOM 690 N N . THR A 1 91 ? 6.155 9.063 16.722 1.00 93.94 91 THR A N 1
ATOM 691 C CA . THR A 1 91 ? 7.414 8.603 17.326 1.00 93.94 91 THR A CA 1
ATOM 692 C C . THR A 1 91 ? 8.209 7.818 16.288 1.00 93.94 91 THR A C 1
ATOM 694 O O . THR A 1 91 ? 7.654 6.953 15.611 1.00 93.94 91 THR A O 1
ATOM 697 N N . GLU A 1 92 ? 9.500 8.108 16.173 1.00 94.31 92 GLU A N 1
ATOM 698 C CA . GLU A 1 92 ? 10.395 7.422 15.246 1.00 94.31 92 GLU A CA 1
ATOM 699 C C . GLU A 1 92 ? 11.211 6.347 15.964 1.00 94.31 92 GLU A C 1
ATOM 701 O O . GLU A 1 92 ? 11.594 6.483 17.127 1.00 94.31 92 GLU A O 1
ATOM 706 N N . THR A 1 93 ? 11.483 5.251 15.269 1.00 92.62 93 THR A N 1
ATOM 707 C CA . THR A 1 93 ? 12.387 4.188 15.713 1.00 92.62 93 THR A CA 1
ATOM 708 C C . THR A 1 93 ? 13.283 3.787 14.555 1.00 92.62 93 THR A C 1
ATOM 710 O O . THR A 1 93 ? 12.829 3.687 13.419 1.00 92.62 93 THR A O 1
ATOM 713 N N . THR A 1 94 ? 14.560 3.546 14.830 1.00 93.38 94 THR A N 1
ATOM 714 C CA . THR A 1 94 ? 15.540 3.195 13.799 1.00 93.38 94 THR A CA 1
ATOM 715 C C . THR A 1 94 ? 15.817 1.697 13.801 1.00 93.38 94 THR A C 1
ATOM 717 O O . THR A 1 94 ? 16.171 1.115 14.827 1.00 93.38 94 THR A O 1
ATOM 720 N N . LEU A 1 95 ? 15.701 1.080 12.630 1.00 92.25 95 LEU A N 1
ATOM 721 C CA . LEU A 1 95 ? 16.148 -0.276 12.354 1.00 92.25 95 LEU A CA 1
ATOM 722 C C . LEU A 1 95 ? 17.538 -0.217 11.719 1.00 92.25 95 LEU A C 1
ATOM 724 O O . LEU A 1 95 ? 17.680 0.174 10.561 1.00 92.25 95 LEU A O 1
ATOM 728 N N . LYS A 1 96 ? 18.561 -0.601 12.487 1.00 91.19 96 LYS A N 1
ATOM 729 C CA . LYS A 1 96 ? 19.952 -0.536 12.027 1.00 91.19 96 LYS A CA 1
ATOM 730 C C . LYS A 1 96 ? 20.239 -1.529 10.904 1.00 91.19 96 LYS A C 1
ATOM 732 O O . LYS A 1 96 ? 19.865 -2.697 11.038 1.00 91.19 96 LYS A O 1
ATOM 737 N N . ASN A 1 97 ? 20.957 -1.086 9.868 1.00 89.31 97 ASN A N 1
ATOM 738 C CA . ASN A 1 97 ? 21.380 -1.909 8.720 1.00 89.31 97 ASN A CA 1
ATOM 739 C C . ASN A 1 97 ? 20.226 -2.727 8.104 1.00 89.31 97 ASN A C 1
ATOM 741 O O . ASN A 1 97 ? 20.366 -3.920 7.820 1.00 89.31 97 ASN A O 1
ATOM 745 N N . ALA A 1 98 ? 19.043 -2.121 8.021 1.00 90.88 98 ALA A N 1
ATOM 746 C CA . ALA A 1 98 ? 17.814 -2.784 7.597 1.00 90.88 98 ALA A CA 1
ATOM 747 C C . ALA A 1 98 ? 17.271 -2.255 6.266 1.00 90.88 98 ALA A C 1
ATOM 749 O O . ALA A 1 98 ? 16.423 -2.922 5.672 1.00 90.88 98 ALA A O 1
ATOM 750 N N . ALA A 1 99 ? 17.743 -1.092 5.814 1.00 88.31 99 ALA A N 1
ATOM 751 C CA . ALA A 1 99 ? 17.378 -0.541 4.519 1.00 88.31 99 ALA A CA 1
ATOM 752 C C . ALA A 1 99 ? 18.015 -1.348 3.377 1.00 88.31 99 ALA A C 1
ATOM 754 O O . ALA A 1 99 ? 19.009 -2.057 3.562 1.00 88.31 99 ALA A O 1
ATOM 755 N N . LEU A 1 100 ? 17.438 -1.242 2.181 1.00 86.62 100 LEU A N 1
ATOM 756 C CA . LEU A 1 100 ? 17.895 -1.965 0.990 1.00 86.62 100 LEU A CA 1
ATOM 757 C C . LEU A 1 100 ? 19.315 -1.602 0.546 1.00 86.62 100 LEU A C 1
ATOM 759 O O . LEU A 1 100 ? 20.005 -2.447 -0.019 1.00 86.62 100 LEU A O 1
ATOM 763 N N . ASP A 1 101 ? 19.758 -0.377 0.817 1.00 84.88 101 ASP A N 1
ATOM 764 C CA . ASP A 1 101 ? 21.122 0.095 0.553 1.00 84.88 101 ASP A CA 1
ATOM 765 C C . ASP A 1 101 ? 22.137 -0.354 1.625 1.00 84.88 101 ASP A C 1
ATOM 767 O O . ASP A 1 101 ? 23.315 -0.005 1.557 1.00 84.88 101 ASP A O 1
ATOM 771 N N . GLY A 1 102 ? 21.693 -1.137 2.614 1.00 83.50 102 GLY A N 1
ATOM 772 C CA . GLY A 1 102 ? 22.491 -1.556 3.764 1.00 83.50 102 GLY A CA 1
ATOM 773 C C . GLY A 1 102 ? 22.553 -0.518 4.887 1.00 83.50 102 GLY A C 1
ATOM 774 O O . GLY A 1 102 ? 23.190 -0.782 5.906 1.00 83.50 102 GLY A O 1
ATOM 775 N N . GLY A 1 103 ? 21.894 0.634 4.727 1.00 88.94 103 GLY A N 1
ATOM 776 C CA . GLY A 1 103 ? 21.785 1.676 5.737 1.00 88.94 103 GLY A CA 1
ATOM 777 C C . GLY A 1 103 ? 20.686 1.425 6.771 1.00 88.94 103 GLY A C 1
ATOM 778 O O . GLY A 1 103 ? 20.098 0.345 6.890 1.00 88.94 103 GLY A O 1
ATOM 779 N N . ASP A 1 104 ? 20.392 2.464 7.544 1.00 91.69 104 ASP A N 1
ATOM 780 C CA . ASP A 1 104 ? 19.347 2.435 8.562 1.00 91.69 104 ASP A CA 1
ATOM 781 C C . ASP A 1 104 ? 17.971 2.734 7.953 1.00 91.69 104 ASP A C 1
ATOM 783 O O . ASP A 1 104 ? 17.812 3.683 7.183 1.00 91.69 104 ASP A O 1
ATOM 787 N N . ALA A 1 105 ? 16.958 1.969 8.363 1.00 92.56 105 ALA A N 1
ATOM 788 C CA . ALA A 1 105 ? 15.563 2.253 8.042 1.00 92.56 105 ALA A CA 1
ATOM 789 C C . ALA A 1 105 ? 14.870 2.968 9.211 1.00 92.56 105 ALA A C 1
ATOM 791 O O . ALA A 1 105 ? 15.112 2.662 10.382 1.00 92.56 105 ALA A O 1
ATOM 792 N N . ILE A 1 106 ? 13.979 3.907 8.901 1.00 94.19 106 ILE A N 1
ATOM 793 C CA . ILE A 1 106 ? 13.186 4.647 9.887 1.00 94.19 106 ILE A CA 1
ATOM 794 C C . ILE A 1 106 ? 11.782 4.052 9.934 1.00 94.19 106 ILE A C 1
ATOM 796 O O . ILE A 1 106 ? 11.149 3.826 8.908 1.00 94.19 106 ILE A O 1
ATOM 800 N N . VAL A 1 107 ? 11.268 3.818 11.134 1.00 94.19 107 VAL A N 1
ATOM 801 C CA . VAL A 1 107 ? 9.887 3.406 11.368 1.00 94.19 107 VAL A CA 1
ATOM 802 C C . VAL A 1 107 ? 9.171 4.524 12.111 1.00 94.19 107 VAL A C 1
ATOM 804 O O . VAL A 1 107 ? 9.556 4.877 13.223 1.00 94.19 107 VAL A O 1
ATOM 807 N N . ILE A 1 108 ? 8.125 5.072 11.501 1.00 94.00 108 ILE A N 1
ATOM 808 C CA . ILE A 1 108 ? 7.285 6.131 12.055 1.00 94.00 108 ILE A CA 1
ATOM 809 C C . ILE A 1 108 ? 5.996 5.500 12.579 1.00 94.00 108 ILE A C 1
ATOM 811 O O . ILE A 1 108 ? 5.249 4.850 11.840 1.00 94.00 108 ILE A O 1
ATOM 815 N N . LEU A 1 109 ? 5.748 5.692 13.872 1.00 94.38 109 LEU A N 1
ATOM 816 C CA . LEU A 1 109 ? 4.635 5.094 14.597 1.00 94.38 109 LEU A CA 1
ATOM 817 C C . LEU A 1 109 ? 3.413 6.018 14.580 1.00 94.38 109 LEU A C 1
ATOM 819 O O . LEU A 1 109 ? 3.476 7.165 15.017 1.00 94.38 109 LEU A O 1
ATOM 823 N N . HIS A 1 110 ? 2.280 5.492 14.132 1.00 94.12 110 HIS A N 1
ATOM 824 C CA . HIS A 1 110 ? 0.979 6.156 14.142 1.00 94.12 110 HIS A CA 1
ATOM 825 C C . HIS A 1 110 ? 0.032 5.455 15.111 1.00 94.12 110 HIS A C 1
ATOM 827 O O . HIS A 1 110 ? 0.051 4.235 15.234 1.00 94.12 110 HIS A O 1
ATOM 833 N N . THR A 1 111 ? -0.840 6.190 15.786 1.00 93.88 111 THR A N 1
ATOM 834 C CA . THR A 1 111 ? -1.819 5.613 16.712 1.00 93.88 111 THR A CA 1
ATOM 835 C C . THR A 1 111 ? -3.070 6.479 16.818 1.00 93.88 111 THR A C 1
ATOM 837 O O . THR A 1 111 ? -3.059 7.650 16.450 1.00 93.88 111 THR A O 1
ATOM 840 N N . LEU A 1 112 ? -4.169 5.929 17.336 1.00 93.75 112 LEU A N 1
ATOM 841 C CA . LEU A 1 112 ? -5.326 6.715 17.785 1.00 93.75 112 LEU A CA 1
ATOM 842 C C . LEU A 1 112 ? -5.251 7.071 19.269 1.00 93.75 112 LEU A C 1
ATOM 844 O O . LEU A 1 112 ? -6.082 7.839 19.752 1.00 93.75 112 LEU A O 1
ATOM 848 N N . TYR A 1 113 ? -4.292 6.513 20.007 1.00 91.38 113 TYR A N 1
ATOM 849 C CA . TYR A 1 113 ? -4.148 6.824 21.416 1.00 91.38 113 TYR A CA 1
ATOM 850 C C . TYR A 1 113 ? -3.564 8.224 21.589 1.00 91.38 113 TYR A C 1
ATOM 852 O O . TYR A 1 113 ? -2.465 8.532 21.124 1.00 91.38 113 TYR A O 1
ATOM 860 N N . ASP A 1 114 ? -4.322 9.082 22.259 1.00 88.12 114 ASP A N 1
ATOM 861 C CA . ASP A 1 114 ? -3.868 10.403 22.655 1.00 88.12 114 ASP A CA 1
ATOM 862 C C . ASP A 1 114 ? -4.613 10.849 23.916 1.00 88.12 114 ASP A C 1
ATOM 864 O O . ASP A 1 114 ? -5.821 11.104 23.847 1.00 88.12 114 ASP A O 1
ATOM 868 N N . PRO A 1 115 ? -3.928 10.930 25.068 1.00 83.06 115 PRO A N 1
ATOM 869 C CA . PRO A 1 115 ? -4.572 11.313 26.316 1.00 83.06 115 PRO A CA 1
ATOM 870 C C . PRO A 1 115 ? -4.994 12.790 26.349 1.00 83.06 115 PRO A C 1
ATOM 872 O O . PRO A 1 115 ? -5.754 13.159 27.232 1.00 83.06 115 PRO A O 1
ATOM 875 N N . GLN A 1 116 ? -4.515 13.637 25.428 1.00 85.94 116 GLN A N 1
ATOM 876 C CA . GLN A 1 116 ? -4.836 15.070 25.393 1.00 85.94 116 GLN A CA 1
ATOM 877 C C . GLN A 1 116 ? -5.965 15.406 24.410 1.00 85.94 116 GLN A C 1
ATOM 879 O O . GLN A 1 116 ? -6.642 16.420 24.568 1.00 85.94 116 GLN A O 1
ATOM 884 N N . ILE A 1 117 ? -6.148 14.591 23.367 1.00 84.44 117 ILE A N 1
ATOM 885 C CA . ILE A 1 117 ? -7.096 14.873 22.275 1.00 84.44 117 ILE A CA 1
ATOM 886 C C . ILE A 1 117 ? -8.427 14.120 22.442 1.00 84.44 117 ILE A C 1
ATOM 888 O O . ILE A 1 117 ? -9.414 14.499 21.816 1.00 84.44 117 ILE A O 1
ATOM 892 N N . GLU A 1 118 ? -8.473 13.076 23.278 1.00 85.69 118 GLU A N 1
ATOM 893 C CA . GLU A 1 118 ? -9.675 12.257 23.531 1.00 85.69 118 GLU A CA 1
ATOM 894 C C . GLU A 1 118 ? -10.375 11.766 22.246 1.00 85.69 118 GLU A C 1
ATOM 896 O O . GLU A 1 118 ? -11.602 11.729 22.150 1.00 85.69 118 GLU A O 1
ATOM 901 N N . ILE A 1 119 ? -9.585 11.347 21.247 1.00 91.44 119 ILE A N 1
ATOM 902 C CA . ILE A 1 119 ? -10.063 10.879 19.928 1.00 91.44 119 ILE A CA 1
ATOM 903 C C . ILE A 1 119 ? -11.221 9.877 20.064 1.00 91.44 119 ILE A C 1
ATOM 905 O O . ILE A 1 119 ? -12.211 9.963 19.338 1.00 91.44 119 ILE A O 1
ATOM 909 N N . ASP A 1 120 ? -11.099 8.957 21.022 1.00 91.00 120 ASP A N 1
ATOM 910 C CA . ASP A 1 120 ? -12.084 7.918 21.323 1.00 91.00 120 ASP A CA 1
ATOM 911 C C . ASP A 1 120 ? -13.463 8.485 21.666 1.00 91.00 120 ASP A C 1
ATOM 913 O O . ASP A 1 120 ? -14.464 8.133 21.042 1.00 91.00 120 ASP A O 1
ATOM 917 N N . GLY A 1 121 ? -13.506 9.428 22.610 1.00 90.81 121 GLY A N 1
ATOM 918 C CA . GLY A 1 121 ? -14.749 10.050 23.051 1.00 90.81 121 GLY A CA 1
ATOM 919 C C . GLY A 1 121 ? -15.433 10.810 21.918 1.00 90.81 121 GLY A C 1
ATOM 920 O O . GLY A 1 121 ? -16.645 10.693 21.741 1.00 90.81 121 GLY A O 1
ATOM 921 N N . VAL A 1 122 ? -14.661 11.536 21.104 1.00 92.62 122 VAL A N 1
ATOM 922 C CA . VAL A 1 122 ? -15.215 12.321 19.992 1.00 92.62 122 VAL A CA 1
ATOM 923 C C . VAL A 1 122 ? -15.804 11.413 18.906 1.00 92.62 122 VAL A C 1
ATOM 925 O O . VAL A 1 122 ? -16.903 11.685 18.414 1.00 92.62 122 VAL A O 1
ATOM 928 N N . VAL A 1 123 ? -15.117 10.326 18.538 1.00 93.94 123 VAL A N 1
ATOM 929 C CA . VAL A 1 123 ? -15.611 9.393 17.511 1.00 93.94 123 VAL A CA 1
ATOM 930 C C . VAL A 1 123 ? -16.827 8.611 18.013 1.00 93.94 123 VAL A C 1
ATOM 932 O O . VAL A 1 123 ? -17.835 8.565 17.309 1.00 93.94 123 VAL A O 1
ATOM 935 N N . GLU A 1 124 ? -16.800 8.076 19.236 1.00 93.31 124 GLU A N 1
ATOM 936 C CA . GLU A 1 124 ? -17.955 7.380 19.832 1.00 93.31 124 GLU A CA 1
ATOM 937 C C . GLU A 1 124 ? -19.186 8.294 19.902 1.00 93.31 124 GLU A C 1
ATOM 939 O O . GLU A 1 124 ? -20.286 7.915 19.495 1.00 93.31 124 GLU A O 1
ATOM 944 N N . GLN A 1 125 ? -19.011 9.547 20.332 1.00 92.44 125 GLN A N 1
ATOM 945 C CA . GLN A 1 125 ? -20.106 10.514 20.358 1.00 92.44 125 GLN A CA 1
ATOM 946 C C . GLN A 1 125 ? -20.630 10.870 18.966 1.00 92.44 125 GLN A C 1
ATOM 948 O O . GLN A 1 125 ? -21.821 11.173 18.845 1.00 92.44 125 GLN A O 1
ATOM 953 N N . ALA A 1 126 ? -19.773 10.885 17.941 1.00 93.19 126 ALA A N 1
ATOM 954 C CA . ALA A 1 126 ? -20.183 11.104 16.557 1.00 93.19 126 ALA A CA 1
ATOM 955 C C . ALA A 1 126 ? -21.017 9.928 16.033 1.00 93.19 126 ALA A C 1
ATOM 957 O O . ALA A 1 126 ? -22.067 10.158 15.426 1.00 93.19 126 ALA A O 1
ATOM 958 N N . ILE A 1 127 ? -20.603 8.691 16.334 1.00 93.94 127 ILE A N 1
ATOM 959 C CA . ILE A 1 127 ? -21.378 7.486 16.022 1.00 93.94 127 ILE A CA 1
ATOM 960 C C . ILE A 1 127 ? -22.754 7.584 16.677 1.00 93.94 127 ILE A C 1
ATOM 962 O O . ILE A 1 127 ? -23.752 7.476 15.976 1.00 93.94 127 ILE A O 1
ATOM 966 N N . LEU A 1 128 ? -22.820 7.850 17.986 1.00 91.75 128 LEU A N 1
ATOM 967 C CA . LEU A 1 128 ? -24.075 7.878 18.746 1.00 91.75 128 LEU A CA 1
ATOM 968 C C . LEU A 1 128 ? -25.045 8.986 18.315 1.00 91.75 128 LEU A C 1
ATOM 970 O O . LEU A 1 128 ? -26.252 8.802 18.416 1.00 91.75 128 LEU A O 1
ATOM 974 N N . SER A 1 129 ? -24.549 10.134 17.845 1.00 90.25 129 SER A N 1
ATOM 975 C CA . SER A 1 129 ? -25.425 11.228 17.394 1.00 90.25 129 SER A CA 1
ATOM 976 C C . SER A 1 129 ? -25.899 11.120 15.951 1.00 90.25 129 SER A C 1
ATOM 978 O O . SER A 1 129 ? -26.726 11.928 15.534 1.00 90.25 129 SER A O 1
ATOM 980 N N . THR A 1 130 ? -25.353 10.194 15.166 1.00 92.12 130 THR A N 1
ATOM 981 C CA . THR A 1 130 ? -25.790 10.018 13.777 1.00 92.12 130 THR A CA 1
ATOM 982 C C . THR A 1 130 ? -27.120 9.259 13.773 1.00 92.12 130 THR A C 1
ATOM 984 O O . THR A 1 130 ? -27.208 8.239 14.448 1.00 92.12 130 THR A O 1
ATOM 987 N N . PRO A 1 131 ? -28.158 9.701 13.041 1.00 90.38 131 PRO A N 1
ATOM 988 C CA . PRO A 1 131 ? -29.458 9.031 13.036 1.00 90.38 131 PRO A CA 1
ATOM 989 C C . PRO A 1 131 ? -29.397 7.715 12.241 1.00 90.38 131 PRO A C 1
ATOM 991 O O . PRO A 1 131 ? -29.716 7.675 11.053 1.00 90.38 131 PRO A O 1
ATOM 994 N N . LEU A 1 132 ? -28.957 6.635 12.889 1.00 89.75 132 LEU A N 1
ATOM 995 C CA . LEU A 1 132 ? -28.832 5.301 12.303 1.00 89.75 132 LEU A CA 1
ATOM 996 C C . LEU A 1 132 ? -29.761 4.307 13.004 1.00 89.75 132 LEU A C 1
ATOM 998 O O . LEU A 1 132 ? -30.201 4.498 14.136 1.00 89.75 132 LEU A O 1
ATOM 1002 N N . LEU A 1 133 ? -30.033 3.188 12.334 1.00 91.19 133 LEU A N 1
ATOM 1003 C CA . LEU A 1 133 ? -30.668 2.043 12.981 1.00 91.19 133 LEU A CA 1
ATOM 1004 C C . LEU A 1 133 ? -29.737 1.479 14.066 1.00 91.19 133 LEU A C 1
ATOM 1006 O O . LEU A 1 133 ? -28.521 1.427 13.878 1.00 91.19 133 LEU A O 1
ATOM 1010 N N . LYS A 1 134 ? -30.307 0.984 15.172 1.00 90.50 134 LYS A N 1
ATOM 1011 C CA . LYS A 1 134 ? -29.543 0.440 16.312 1.00 90.50 134 LYS A CA 1
ATOM 1012 C C . LYS A 1 134 ? -28.500 -0.606 15.894 1.00 90.50 134 LYS A C 1
ATOM 1014 O O . LYS A 1 134 ? -27.344 -0.499 16.278 1.00 90.50 134 LYS A O 1
ATOM 1019 N N . ALA A 1 135 ? -28.883 -1.553 15.036 1.00 92.31 135 ALA A N 1
ATOM 1020 C CA . ALA A 1 135 ? -27.966 -2.576 14.529 1.00 92.31 135 ALA A CA 1
ATOM 1021 C C . ALA A 1 135 ? -26.760 -1.982 13.775 1.00 92.31 135 ALA A C 1
ATOM 1023 O O . ALA A 1 135 ? -25.662 -2.527 13.834 1.00 92.31 135 ALA A O 1
ATOM 1024 N N . THR A 1 136 ? -26.940 -0.855 13.081 1.00 92.69 136 THR A N 1
ATOM 1025 C CA . THR A 1 136 ? -25.849 -0.155 12.389 1.00 92.69 136 THR A CA 1
ATOM 1026 C C . THR A 1 136 ? -24.926 0.550 13.380 1.00 92.69 136 THR A C 1
ATOM 1028 O O . THR A 1 136 ? -23.713 0.502 13.195 1.00 92.69 136 THR A O 1
ATOM 1031 N N . HIS A 1 137 ? -25.461 1.145 14.455 1.00 93.38 137 HIS A N 1
ATOM 1032 C CA . HIS A 1 137 ? -24.628 1.714 15.521 1.00 93.38 137 HIS A CA 1
ATOM 1033 C C . HIS A 1 137 ? -23.708 0.663 16.139 1.00 93.38 137 HIS A C 1
ATOM 1035 O O . HIS A 1 137 ? -22.504 0.898 16.229 1.00 93.38 137 HIS A O 1
ATOM 1041 N N . ASP A 1 138 ? -24.258 -0.492 16.518 1.00 94.31 138 ASP A N 1
ATOM 1042 C CA . ASP A 1 138 ? -23.489 -1.564 17.156 1.00 94.31 138 ASP A CA 1
ATOM 1043 C C . ASP A 1 138 ? -22.368 -2.059 16.224 1.00 94.31 138 ASP A C 1
ATOM 1045 O O . ASP A 1 138 ? -21.203 -2.101 16.621 1.00 94.31 138 ASP A O 1
ATOM 1049 N N . ARG A 1 139 ? -22.679 -2.282 14.937 1.00 96.44 139 ARG A N 1
ATOM 1050 C CA . ARG A 1 139 ? -21.682 -2.643 13.911 1.00 96.44 139 ARG A CA 1
ATOM 1051 C C . ARG A 1 139 ? -20.583 -1.584 13.757 1.00 96.44 139 ARG A C 1
ATOM 1053 O O . ARG A 1 139 ? -19.406 -1.934 13.682 1.00 96.44 139 ARG A O 1
ATOM 1060 N N . CYS A 1 140 ? -20.933 -0.295 13.720 1.00 96.25 140 CYS A N 1
ATOM 1061 C CA . CYS A 1 140 ? -19.949 0.788 13.616 1.00 96.25 140 CYS A CA 1
ATOM 1062 C C . CYS A 1 140 ? -19.045 0.874 14.854 1.00 96.25 140 CYS A C 1
ATOM 1064 O O . CYS A 1 140 ? -17.844 1.097 14.703 1.00 96.25 140 CYS A O 1
ATOM 1066 N N . ARG A 1 141 ? -19.581 0.663 16.063 1.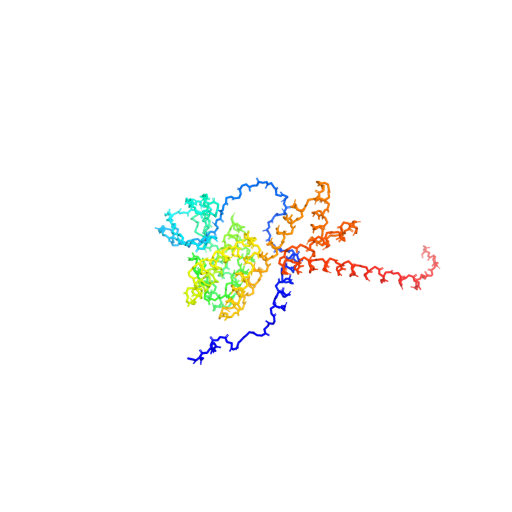00 95.56 141 ARG A N 1
ATOM 1067 C CA . ARG A 1 141 ? -18.786 0.642 17.304 1.00 95.56 141 ARG A CA 1
ATOM 1068 C C . ARG A 1 141 ? -17.844 -0.560 17.350 1.00 95.56 141 ARG A C 1
ATOM 1070 O O . ARG A 1 141 ? -16.657 -0.396 17.629 1.00 95.56 141 ARG A O 1
ATOM 1077 N N . ASP A 1 142 ? -18.326 -1.743 16.975 1.00 95.69 142 ASP A N 1
ATOM 1078 C CA . ASP A 1 142 ? -17.506 -2.957 16.895 1.00 95.69 142 ASP A CA 1
ATOM 1079 C C . ASP A 1 142 ? -16.352 -2.812 15.897 1.00 95.69 142 ASP A C 1
ATOM 1081 O O . ASP A 1 142 ? -15.221 -3.243 16.156 1.00 95.69 142 ASP A O 1
ATOM 1085 N N . VAL A 1 143 ? -16.620 -2.195 14.745 1.00 95.56 143 VAL A N 1
ATOM 1086 C CA . VAL A 1 143 ? -15.588 -1.874 13.757 1.00 95.56 143 VAL A CA 1
ATOM 1087 C C . VAL A 1 143 ? -14.629 -0.817 14.291 1.00 95.56 143 VAL A C 1
ATOM 1089 O O . VAL A 1 143 ? -13.418 -0.989 14.162 1.00 95.56 143 VAL A O 1
ATOM 1092 N N . TYR A 1 144 ? -15.122 0.234 14.949 1.00 96.50 144 TYR A N 1
ATOM 1093 C CA . TYR A 1 144 ? -14.257 1.252 15.538 1.00 96.50 144 TYR A CA 1
ATOM 1094 C C . TYR A 1 144 ? -13.302 0.660 16.585 1.00 96.50 144 TYR A C 1
ATOM 1096 O O . TYR A 1 144 ? -12.110 0.974 16.605 1.00 96.50 144 TYR A O 1
ATOM 1104 N N . HIS A 1 145 ? -13.778 -0.274 17.409 1.00 95.31 145 HIS A N 1
ATOM 1105 C CA . HIS A 1 145 ? -12.932 -1.008 18.347 1.00 95.31 145 HIS A CA 1
ATOM 1106 C C . HIS A 1 145 ? -11.853 -1.854 17.655 1.00 95.31 145 HIS A C 1
ATOM 1108 O O . HIS A 1 145 ? -10.740 -1.940 18.176 1.00 95.31 145 HIS A O 1
ATOM 1114 N N . GLN A 1 146 ? -12.132 -2.447 16.489 1.00 94.81 146 GLN A N 1
ATOM 1115 C CA . GLN A 1 146 ? -11.114 -3.141 15.684 1.00 94.81 146 GLN A CA 1
ATOM 1116 C C . GLN A 1 146 ? -10.084 -2.154 15.112 1.00 94.81 146 GLN A C 1
ATOM 1118 O O . GLN A 1 146 ? -8.882 -2.395 15.227 1.00 94.81 146 GLN A O 1
ATOM 1123 N N . VAL A 1 147 ? -10.533 -0.998 14.609 1.00 95.44 147 VAL A N 1
ATOM 1124 C CA . VAL A 1 147 ? -9.650 0.078 14.120 1.00 95.44 147 VAL A CA 1
ATOM 1125 C C . VAL A 1 147 ? -8.708 0.566 15.227 1.00 95.44 147 VAL A C 1
ATOM 1127 O O . VAL A 1 147 ? -7.502 0.672 15.012 1.00 95.44 147 VAL A O 1
ATOM 1130 N N . LYS A 1 148 ? -9.217 0.790 16.446 1.00 94.62 148 LYS A N 1
ATOM 1131 C CA . LYS A 1 148 ? -8.404 1.174 17.618 1.00 94.62 148 LYS A CA 1
ATOM 1132 C C . LYS A 1 148 ? -7.350 0.137 17.997 1.00 94.62 148 LYS A C 1
ATOM 1134 O O . LYS A 1 148 ? -6.319 0.494 18.565 1.00 94.62 148 LYS A O 1
ATOM 1139 N N . LYS A 1 149 ? -7.617 -1.142 17.736 1.00 92.88 149 LYS A N 1
ATOM 1140 C CA . LYS A 1 149 ? -6.664 -2.231 17.979 1.00 92.88 149 LYS A CA 1
ATOM 1141 C C . LYS A 1 149 ? -5.617 -2.352 16.872 1.00 92.88 149 LYS A C 1
ATOM 1143 O O . LYS A 1 149 ? -4.579 -2.950 17.117 1.00 92.88 149 LYS A O 1
ATOM 1148 N N . GLY A 1 150 ? -5.853 -1.750 15.705 1.00 90.38 150 GLY A N 1
ATOM 1149 C CA . GLY A 1 150 ? -5.027 -1.963 14.517 1.00 90.38 150 GLY A CA 1
ATOM 1150 C C . GLY A 1 150 ? -5.235 -3.347 13.894 1.00 90.38 150 GLY A C 1
ATOM 1151 O O . GLY A 1 150 ? -4.357 -3.829 13.185 1.00 90.38 150 GLY A O 1
ATOM 1152 N N . ASP A 1 151 ? -6.377 -3.983 14.169 1.00 88.94 151 ASP A N 1
ATOM 1153 C CA . ASP A 1 151 ? -6.696 -5.338 13.720 1.00 88.94 151 ASP A CA 1
ATOM 1154 C C . ASP A 1 151 ? -7.332 -5.355 12.318 1.00 88.94 151 ASP A C 1
ATOM 1156 O O . ASP A 1 151 ? -7.786 -4.338 11.786 1.00 88.94 151 ASP A O 1
ATOM 1160 N N . ARG A 1 152 ? -7.427 -6.558 11.732 1.00 87.12 152 ARG A N 1
ATOM 1161 C CA . ARG A 1 152 ? -8.254 -6.807 10.540 1.00 87.12 152 ARG A CA 1
ATOM 1162 C C . ARG A 1 152 ? -9.732 -6.514 10.815 1.00 87.12 152 ARG A C 1
ATOM 1164 O O . ARG A 1 152 ? -10.225 -6.759 11.917 1.00 87.12 152 ARG A O 1
ATOM 1171 N N . ILE A 1 153 ? -10.450 -6.091 9.781 1.00 89.19 153 ILE A N 1
ATOM 1172 C CA . ILE A 1 153 ? -11.850 -5.674 9.882 1.00 89.19 153 ILE A CA 1
ATOM 1173 C C . ILE A 1 153 ? -12.768 -6.807 9.446 1.00 89.19 153 ILE A C 1
ATOM 1175 O O . ILE A 1 153 ? -12.680 -7.302 8.331 1.00 89.19 153 ILE A O 1
ATOM 1179 N N . ARG A 1 154 ? -13.685 -7.216 10.324 1.00 87.19 154 ARG A N 1
ATOM 1180 C CA . ARG A 1 154 ? -14.664 -8.274 10.012 1.00 87.19 154 ARG A CA 1
ATOM 1181 C C . ARG A 1 154 ? -15.843 -7.786 9.174 1.00 87.19 154 ARG A C 1
ATOM 1183 O O . ARG A 1 154 ? -16.477 -8.587 8.499 1.00 87.19 154 ARG A O 1
ATOM 1190 N N . ASP A 1 155 ? -16.140 -6.492 9.242 1.00 91.19 155 ASP A N 1
ATOM 1191 C CA . ASP A 1 155 ? -17.287 -5.876 8.579 1.00 91.19 155 ASP A CA 1
ATOM 1192 C C . ASP A 1 155 ? -16.862 -4.623 7.792 1.00 91.19 155 ASP A C 1
ATOM 1194 O O . ASP A 1 155 ? -16.924 -3.502 8.308 1.00 91.19 155 ASP A O 1
ATOM 1198 N N . PRO A 1 156 ? -16.396 -4.795 6.541 1.00 88.19 156 PRO A N 1
ATOM 1199 C CA . PRO A 1 156 ? -15.948 -3.680 5.711 1.00 88.19 156 PRO A CA 1
ATOM 1200 C C . PRO A 1 156 ? -17.050 -2.654 5.419 1.00 88.19 156 PRO A C 1
ATOM 1202 O O . PRO A 1 156 ? -16.762 -1.468 5.309 1.00 88.19 156 PRO A O 1
ATOM 1205 N N . GLN A 1 157 ? -18.315 -3.081 5.343 1.00 90.31 157 GLN A N 1
ATOM 1206 C CA . GLN A 1 157 ? -19.433 -2.174 5.064 1.00 90.31 157 GLN A CA 1
ATOM 1207 C C . GLN A 1 157 ? -19.675 -1.217 6.231 1.00 90.31 157 GLN A C 1
ATOM 1209 O O . GLN A 1 157 ? -19.870 -0.020 6.028 1.00 90.31 157 GLN A O 1
ATOM 1214 N N . ALA A 1 158 ? -19.638 -1.727 7.464 1.00 94.19 158 ALA A N 1
ATOM 1215 C CA . ALA A 1 158 ? -19.762 -0.879 8.643 1.00 94.19 158 ALA A CA 1
ATOM 1216 C C . ALA A 1 158 ? -18.564 0.073 8.802 1.00 94.19 158 ALA A C 1
ATOM 1218 O O . ALA A 1 158 ? -18.742 1.178 9.317 1.00 94.19 158 ALA A O 1
ATOM 1219 N N . LEU A 1 159 ? -17.376 -0.304 8.309 1.00 94.00 159 LEU A N 1
ATOM 1220 C CA . LEU A 1 159 ? -16.229 0.604 8.226 1.00 94.00 159 LEU A CA 1
ATOM 1221 C C . LEU A 1 159 ? -16.455 1.743 7.229 1.00 94.00 159 LEU A C 1
ATOM 1223 O O . LEU A 1 159 ? -16.138 2.883 7.548 1.00 94.00 159 LEU A O 1
ATOM 1227 N N . ASP A 1 160 ? -17.030 1.470 6.059 1.00 91.81 160 ASP A N 1
ATOM 1228 C CA . ASP A 1 160 ? -17.334 2.514 5.069 1.00 91.81 160 ASP A CA 1
ATOM 1229 C C . ASP A 1 160 ? -18.382 3.512 5.603 1.00 91.81 160 ASP A C 1
ATOM 1231 O O . ASP A 1 160 ? -18.260 4.731 5.426 1.00 91.81 160 ASP A O 1
ATOM 1235 N N . VAL A 1 161 ? -19.384 3.012 6.336 1.00 94.56 161 VAL A N 1
ATOM 1236 C CA . VAL A 1 161 ? -20.346 3.865 7.052 1.00 94.56 161 VAL A CA 1
ATOM 1237 C C . VAL A 1 161 ? -19.633 4.692 8.123 1.00 94.56 161 VAL A C 1
ATOM 1239 O O . VAL A 1 161 ? -19.840 5.903 8.194 1.00 94.56 161 VAL A O 1
ATOM 1242 N N . LEU A 1 162 ? -18.755 4.079 8.921 1.00 96.06 162 LEU A N 1
ATOM 1243 C CA . LEU A 1 162 ? -17.996 4.785 9.952 1.00 96.06 162 LEU A CA 1
ATOM 1244 C C . LEU A 1 162 ? -17.086 5.875 9.361 1.00 96.06 162 LEU A C 1
ATOM 1246 O O . LEU A 1 162 ? -17.038 6.982 9.893 1.00 96.06 162 LEU A O 1
ATOM 1250 N N . ASP A 1 163 ? -16.429 5.609 8.232 1.00 94.56 163 ASP A N 1
ATOM 1251 C CA . ASP A 1 163 ? -15.615 6.595 7.514 1.00 94.56 163 ASP A CA 1
ATOM 1252 C C . ASP A 1 163 ? -16.450 7.801 7.067 1.00 94.56 163 ASP A C 1
ATOM 1254 O O . ASP A 1 163 ? -16.004 8.950 7.174 1.00 94.56 163 ASP A O 1
ATOM 1258 N N . THR A 1 164 ? -17.686 7.549 6.629 1.00 93.69 164 THR A N 1
ATOM 1259 C CA . THR A 1 164 ? -18.647 8.596 6.261 1.00 93.69 164 THR A CA 1
ATOM 1260 C C . THR A 1 164 ? -19.064 9.418 7.480 1.00 93.69 164 THR A C 1
ATOM 1262 O O . THR A 1 164 ? -19.065 10.648 7.414 1.00 93.69 164 THR A O 1
ATOM 1265 N N . ILE A 1 165 ? -19.346 8.768 8.616 1.00 94.25 165 ILE A N 1
ATOM 1266 C CA . ILE A 1 165 ? -19.666 9.448 9.881 1.00 94.25 165 ILE A CA 1
ATOM 1267 C C . ILE A 1 165 ? -18.502 10.342 10.308 1.00 94.25 165 ILE A C 1
ATOM 1269 O O . ILE A 1 165 ? -18.707 11.521 10.597 1.00 94.25 165 ILE A O 1
ATOM 1273 N N . VAL A 1 166 ? -17.275 9.814 10.332 1.00 93.38 166 VAL A N 1
ATOM 1274 C CA . VAL A 1 166 ? -16.111 10.566 10.815 1.00 93.38 166 VAL A CA 1
ATOM 1275 C C . VAL A 1 166 ? -15.801 11.768 9.919 1.00 93.38 166 VAL A C 1
ATOM 1277 O O . VAL A 1 166 ? -15.504 12.859 10.414 1.00 93.38 166 VAL A O 1
ATOM 1280 N N . SER A 1 167 ? -15.926 11.593 8.604 1.00 89.25 167 SER A N 1
ATOM 1281 C CA . SER A 1 167 ? -15.686 12.662 7.629 1.00 89.25 167 SER A CA 1
ATOM 1282 C C . SER A 1 167 ? -16.794 13.724 7.644 1.00 89.25 167 SER A C 1
ATOM 1284 O O . SER A 1 167 ? -16.516 14.917 7.528 1.00 89.25 167 SER A O 1
ATOM 1286 N N . GLY A 1 168 ? -18.052 13.305 7.809 1.00 87.06 168 GLY A N 1
ATOM 1287 C CA . GLY A 1 168 ? -19.226 14.180 7.752 1.00 87.06 168 GLY A CA 1
ATOM 1288 C C . GLY A 1 168 ? -19.603 14.853 9.075 1.00 87.06 168 GLY A C 1
ATOM 1289 O O . GLY A 1 168 ? -20.286 15.878 9.059 1.00 87.06 168 GLY A O 1
ATOM 1290 N N . SER A 1 169 ? -19.160 14.321 10.217 1.00 88.44 169 SER A N 1
ATOM 1291 C CA . SER A 1 169 ? -19.604 14.757 11.545 1.00 88.44 169 SER A CA 1
ATOM 1292 C C . SER A 1 169 ? -19.234 16.209 11.858 1.00 88.44 169 SER A C 1
ATOM 1294 O O . SER A 1 169 ? -18.060 16.586 11.930 1.00 88.44 169 SER A O 1
ATOM 1296 N N . SER A 1 170 ? -20.254 17.024 12.138 1.00 84.75 170 SER A N 1
ATOM 1297 C CA . SER A 1 170 ? -20.083 18.385 12.656 1.00 84.75 170 SER A CA 1
ATOM 1298 C C . SER A 1 170 ? -19.424 18.397 14.036 1.00 84.75 170 SER A C 1
ATOM 1300 O O . SER A 1 170 ? -18.655 19.307 14.325 1.00 84.75 170 SER A O 1
ATOM 1302 N N . LYS A 1 171 ? -19.640 17.366 14.868 1.00 85.25 171 LYS A N 1
ATOM 1303 C CA . LYS A 1 171 ? -18.979 17.247 16.178 1.00 85.25 171 LYS A CA 1
ATOM 1304 C C . LYS A 1 171 ? -17.469 17.140 16.043 1.00 85.25 171 LYS A C 1
ATOM 1306 O O . LYS A 1 171 ? -16.743 17.820 16.756 1.00 85.25 171 LYS A O 1
ATOM 1311 N N . ILE A 1 172 ? -17.008 16.302 15.115 1.00 88.56 172 ILE A N 1
ATOM 1312 C CA . ILE A 1 172 ? -15.576 16.137 14.870 1.00 88.56 172 ILE A CA 1
ATOM 1313 C C . ILE A 1 172 ? -15.015 17.426 14.281 1.00 88.56 172 ILE A C 1
ATOM 1315 O O . ILE A 1 172 ? -14.010 17.919 14.771 1.00 88.56 172 ILE A O 1
ATOM 1319 N N . ARG A 1 173 ? -15.701 18.025 13.303 1.00 89.50 173 ARG A N 1
ATOM 1320 C CA . ARG A 1 173 ? -15.280 19.291 12.687 1.00 89.50 173 ARG A CA 1
ATOM 1321 C C . ARG A 1 173 ? -15.136 20.437 13.693 1.00 89.50 173 ARG A C 1
ATOM 1323 O O . ARG A 1 173 ? -14.199 21.217 13.587 1.00 89.50 173 ARG A O 1
ATOM 1330 N N . ASN A 1 174 ? -16.046 20.516 14.661 1.00 86.44 174 ASN A N 1
ATOM 1331 C CA . ASN A 1 174 ? -16.083 21.581 15.663 1.00 86.44 174 ASN A CA 1
ATOM 1332 C C . ASN A 1 174 ? -15.205 21.291 16.893 1.00 86.44 174 ASN A C 1
ATOM 1334 O O . ASN A 1 174 ? -15.062 22.155 17.757 1.00 86.44 174 ASN A O 1
ATOM 1338 N N . ALA A 1 175 ? -14.628 20.092 17.009 1.00 87.44 175 ALA A N 1
ATOM 1339 C CA . ALA A 1 175 ? -13.713 19.773 18.096 1.00 87.44 175 ALA A CA 1
ATOM 1340 C C . ALA A 1 175 ? -12.416 20.590 17.968 1.00 87.44 175 ALA A C 1
ATOM 1342 O O . ALA A 1 175 ? -11.929 20.836 16.863 1.00 87.44 175 ALA A O 1
ATOM 1343 N N . LYS A 1 176 ? -11.796 20.930 19.108 1.00 85.19 176 LYS A N 1
ATOM 1344 C CA . LYS A 1 176 ? -10.550 21.724 19.192 1.00 85.19 176 LYS A CA 1
ATOM 1345 C C . LYS A 1 176 ? -9.414 21.196 18.296 1.00 85.19 176 LYS A C 1
ATOM 1347 O O . LYS A 1 176 ? -8.568 21.971 17.873 1.00 85.19 176 LYS A O 1
ATOM 1352 N N . ASN A 1 177 ? -9.423 19.898 17.978 1.00 88.62 177 ASN A N 1
ATOM 1353 C CA . ASN A 1 177 ? -8.449 19.220 17.117 1.00 88.62 177 ASN A CA 1
ATOM 1354 C C . ASN A 1 177 ? -9.119 18.408 15.989 1.00 88.62 177 ASN A C 1
ATOM 1356 O O . ASN A 1 177 ? -8.611 17.359 15.592 1.00 88.62 177 ASN A O 1
ATOM 1360 N N . GLY A 1 178 ? -10.269 18.8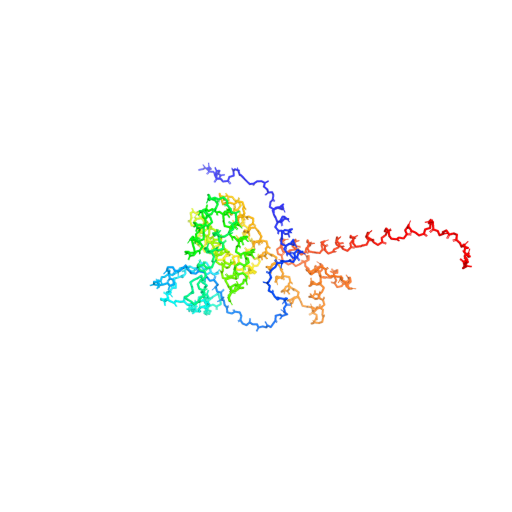62 15.481 1.00 88.00 178 GLY A N 1
ATOM 1361 C CA . GLY A 1 178 ? -11.105 18.113 14.539 1.00 88.00 178 GLY A CA 1
ATOM 1362 C C . GLY A 1 178 ? -10.374 17.555 13.318 1.00 88.00 178 GLY A C 1
ATOM 1363 O O . GLY A 1 178 ? -10.457 16.361 13.037 1.00 88.00 178 GLY A O 1
ATOM 1364 N N . ASN A 1 179 ? -9.580 18.389 12.643 1.00 88.00 179 ASN A N 1
ATOM 1365 C CA . ASN A 1 179 ? -8.805 17.970 11.469 1.00 88.00 179 ASN A CA 1
ATOM 1366 C C . ASN A 1 179 ? -7.785 16.869 11.807 1.00 88.00 179 ASN A C 1
ATOM 1368 O O . ASN A 1 179 ? -7.636 15.906 11.057 1.00 88.00 179 ASN A O 1
ATOM 1372 N N . LEU A 1 180 ? -7.113 16.979 12.957 1.00 90.75 180 LEU A N 1
ATOM 1373 C CA . LEU A 1 180 ? -6.135 15.989 13.410 1.00 90.75 180 LEU A CA 1
ATOM 1374 C C . LEU A 1 180 ? -6.812 14.663 13.786 1.00 90.75 180 LEU A C 1
ATOM 1376 O O . LEU A 1 180 ? -6.297 13.595 13.456 1.00 90.75 180 LEU A O 1
ATOM 1380 N N . ILE A 1 181 ? -7.987 14.726 14.420 1.00 92.38 181 ILE A N 1
ATOM 1381 C CA . ILE A 1 181 ? -8.826 13.556 14.718 1.00 92.38 181 ILE A CA 1
ATOM 1382 C C . ILE A 1 181 ? -9.195 12.833 13.420 1.00 92.38 181 ILE A C 1
ATOM 1384 O O . ILE A 1 181 ? -8.972 11.626 13.309 1.00 92.38 181 ILE A O 1
ATOM 1388 N N . GLN A 1 182 ? -9.700 13.564 12.420 1.00 90.94 182 GLN A N 1
ATOM 1389 C CA . GLN A 1 182 ? -10.064 12.991 11.121 1.00 90.94 182 GLN A CA 1
ATOM 1390 C C . GLN A 1 182 ? -8.862 12.367 10.418 1.00 90.94 182 GLN A C 1
ATOM 1392 O O . GLN A 1 182 ? -8.960 11.247 9.921 1.00 90.94 182 GLN A O 1
ATOM 1397 N N . GLN A 1 183 ? -7.717 13.054 10.406 1.00 89.94 183 GLN A N 1
ATOM 1398 C CA . GLN A 1 183 ? -6.503 12.549 9.772 1.00 89.94 183 GLN A CA 1
ATOM 1399 C C . GLN A 1 183 ? -6.019 11.250 10.429 1.00 89.94 183 GLN A C 1
ATOM 1401 O O . GLN A 1 183 ? -5.769 10.268 9.729 1.00 89.94 183 GLN A O 1
ATOM 1406 N N . ARG A 1 184 ? -5.925 11.214 11.764 1.00 91.69 184 ARG A N 1
ATOM 1407 C CA . ARG A 1 184 ? -5.471 10.021 12.498 1.00 91.69 184 ARG A CA 1
ATOM 1408 C C . ARG A 1 184 ? -6.450 8.863 12.351 1.00 91.69 184 ARG A C 1
ATOM 1410 O O . ARG A 1 184 ? -6.022 7.739 12.095 1.00 91.69 184 ARG A O 1
ATOM 1417 N N . TYR A 1 185 ? -7.755 9.133 12.426 1.00 94.06 185 TYR A N 1
ATOM 1418 C CA . TYR A 1 185 ? -8.781 8.132 12.138 1.00 94.06 185 TYR A CA 1
ATOM 1419 C C . TYR A 1 185 ? -8.640 7.572 10.719 1.00 94.06 185 TYR A C 1
ATOM 1421 O O . TYR A 1 185 ? -8.643 6.355 10.539 1.00 94.06 185 TYR A O 1
ATOM 1429 N N . ARG A 1 186 ? -8.460 8.436 9.713 1.00 91.75 186 ARG A N 1
ATOM 1430 C CA . ARG A 1 186 ? -8.302 8.010 8.320 1.00 91.75 186 ARG A CA 1
ATOM 1431 C C . ARG A 1 186 ? -7.097 7.089 8.157 1.00 91.75 186 ARG A C 1
ATOM 1433 O O . ARG A 1 186 ? -7.237 6.045 7.531 1.00 91.75 186 ARG A O 1
ATOM 1440 N N . LEU A 1 187 ? -5.955 7.424 8.760 1.00 88.94 187 LEU A N 1
ATOM 1441 C CA . LEU A 1 187 ? -4.770 6.559 8.758 1.00 88.94 187 LEU A CA 1
ATOM 1442 C C . LEU A 1 187 ? -5.062 5.192 9.398 1.00 88.94 187 LEU A C 1
ATOM 1444 O O . LEU A 1 187 ? -4.747 4.160 8.808 1.00 88.94 187 LEU A O 1
ATOM 1448 N N . ALA A 1 188 ? -5.726 5.164 10.555 1.00 92.25 188 ALA A N 1
ATOM 1449 C CA . ALA A 1 188 ? -6.089 3.923 11.244 1.00 92.25 188 ALA A CA 1
ATOM 1450 C C . ALA A 1 188 ? -7.062 3.051 10.426 1.00 92.25 188 ALA A C 1
ATOM 1452 O O . ALA A 1 188 ? -6.872 1.840 10.275 1.00 92.25 188 ALA A O 1
ATOM 1453 N N . SER A 1 189 ? -8.090 3.675 9.851 1.00 92.06 189 SER A N 1
ATOM 1454 C CA . SER A 1 189 ? -9.092 3.034 8.995 1.00 92.06 189 SER A CA 1
ATOM 1455 C C . SER A 1 189 ? -8.463 2.476 7.710 1.00 92.06 189 SER A C 1
ATOM 1457 O O . SER A 1 189 ? -8.742 1.346 7.289 1.00 92.06 189 SER A O 1
ATOM 1459 N N . GLN A 1 190 ? -7.533 3.221 7.105 1.00 89.69 190 GLN A N 1
ATOM 1460 C CA . GLN A 1 190 ? -6.760 2.756 5.957 1.00 89.69 190 GLN A CA 1
ATOM 1461 C C . GLN A 1 190 ? -5.830 1.598 6.323 1.00 89.69 190 GLN A C 1
ATOM 1463 O O . GLN A 1 190 ? -5.773 0.634 5.554 1.00 89.69 190 GLN A O 1
ATOM 1468 N N . ASN A 1 191 ? -5.147 1.666 7.471 1.00 90.81 191 ASN A N 1
ATOM 1469 C CA . ASN A 1 191 ? -4.284 0.594 7.958 1.00 90.81 191 ASN A CA 1
ATOM 1470 C C . ASN A 1 191 ? -5.072 -0.696 8.188 1.00 90.81 191 ASN A C 1
ATOM 1472 O O . ASN A 1 191 ? -4.646 -1.748 7.736 1.00 90.81 191 ASN A O 1
ATOM 1476 N N . SER A 1 192 ? -6.249 -0.620 8.806 1.00 90.75 192 SER A N 1
ATOM 1477 C CA . SER A 1 192 ? -7.050 -1.812 9.121 1.00 90.75 192 SER A CA 1
ATOM 1478 C C . SER A 1 192 ? -7.441 -2.604 7.858 1.00 90.75 192 SER A C 1
ATOM 1480 O O . SER A 1 192 ? -7.402 -3.834 7.841 1.00 90.75 192 SER A O 1
ATOM 1482 N N . ARG A 1 193 ? -7.714 -1.902 6.748 1.00 88.25 193 ARG A N 1
ATOM 1483 C CA . ARG A 1 193 ? -7.913 -2.514 5.420 1.00 88.25 193 ARG A CA 1
ATOM 1484 C C . ARG A 1 193 ? -6.625 -3.113 4.834 1.00 88.25 193 ARG A C 1
ATOM 1486 O O . ARG A 1 193 ? -6.678 -4.131 4.150 1.00 88.25 193 ARG A O 1
ATOM 1493 N N . LEU A 1 194 ? -5.474 -2.474 5.061 1.00 89.62 194 LEU A N 1
ATOM 1494 C CA . LEU A 1 194 ? -4.170 -2.971 4.598 1.00 89.62 194 LEU A CA 1
ATOM 1495 C C . LEU A 1 194 ? -3.711 -4.207 5.382 1.00 89.62 194 LEU A C 1
ATOM 1497 O O . LEU A 1 194 ? -3.111 -5.099 4.788 1.00 89.62 194 LEU A O 1
ATOM 1501 N N . VAL A 1 195 ? -4.023 -4.287 6.679 1.00 90.69 195 VAL A N 1
ATOM 1502 C CA . VAL A 1 195 ? -3.712 -5.438 7.542 1.00 90.69 195 VAL A CA 1
ATOM 1503 C C . VAL A 1 195 ? -4.382 -6.705 7.020 1.00 90.69 195 VAL A C 1
ATOM 1505 O O . VAL A 1 195 ? -3.745 -7.755 6.965 1.00 90.69 195 VAL A O 1
ATOM 1508 N N . GLU A 1 196 ? -5.641 -6.622 6.583 1.00 88.44 196 GLU A N 1
ATOM 1509 C CA . GLU A 1 196 ? -6.349 -7.774 6.018 1.00 88.44 196 GLU A CA 1
ATOM 1510 C C . GLU A 1 196 ? -5.710 -8.261 4.710 1.00 88.44 196 GLU A C 1
ATOM 1512 O O . GLU A 1 196 ? -5.449 -9.457 4.561 1.00 88.44 196 GLU A O 1
ATOM 1517 N N . LEU A 1 197 ? -5.388 -7.334 3.799 1.00 90.56 197 LEU A N 1
ATOM 1518 C CA . LEU A 1 197 ? -4.681 -7.642 2.552 1.00 90.56 197 LEU A CA 1
ATOM 1519 C C . LEU A 1 197 ? -3.309 -8.274 2.817 1.00 90.56 197 LEU A C 1
ATOM 1521 O O . LEU A 1 197 ? -2.983 -9.303 2.224 1.00 90.56 197 LEU A O 1
ATOM 1525 N N . GLN A 1 198 ? -2.534 -7.691 3.735 1.00 91.19 198 GLN A N 1
ATOM 1526 C CA . GLN A 1 198 ? -1.216 -8.193 4.111 1.00 91.19 198 GLN A CA 1
ATOM 1527 C C . GLN A 1 198 ? -1.307 -9.603 4.695 1.00 91.19 198 GLN A C 1
ATOM 1529 O O . GLN A 1 198 ? -0.620 -10.503 4.223 1.00 91.19 198 GLN A O 1
ATOM 1534 N N . THR A 1 199 ? -2.194 -9.808 5.672 1.00 90.06 199 THR A N 1
ATOM 1535 C CA . THR A 1 199 ? -2.369 -11.107 6.335 1.00 90.06 199 THR A CA 1
ATOM 1536 C C . THR A 1 199 ? -2.745 -12.185 5.323 1.00 90.06 199 THR A C 1
ATOM 1538 O O . THR A 1 199 ? -2.201 -13.287 5.352 1.00 90.06 199 THR A O 1
ATOM 1541 N N . TYR A 1 200 ? -3.672 -11.878 4.411 1.00 90.94 200 TYR A N 1
ATOM 1542 C CA . TYR A 1 200 ? -4.079 -12.826 3.380 1.00 90.94 200 TYR A CA 1
ATOM 1543 C C . TYR A 1 200 ? -2.910 -13.206 2.466 1.00 90.94 200 TYR A C 1
ATOM 1545 O O . TYR A 1 200 ? -2.672 -14.390 2.222 1.00 90.94 200 TYR A O 1
ATOM 1553 N N . LEU A 1 201 ? -2.176 -12.206 1.976 1.00 92.31 201 LEU A N 1
ATOM 1554 C CA . LEU A 1 201 ? -1.054 -12.400 1.065 1.00 92.31 201 LEU A CA 1
ATOM 1555 C C . LEU A 1 201 ? 0.076 -13.190 1.721 1.00 92.31 201 LEU A C 1
ATOM 1557 O O . LEU A 1 201 ? 0.579 -14.131 1.115 1.00 92.31 201 LEU A O 1
ATOM 1561 N N . GLU A 1 202 ? 0.441 -12.856 2.958 1.00 91.19 202 GLU A N 1
ATOM 1562 C CA . GLU A 1 202 ? 1.474 -13.573 3.706 1.00 91.19 202 GLU A CA 1
ATOM 1563 C C . GLU A 1 202 ? 1.096 -15.045 3.886 1.00 91.19 202 GLU A C 1
ATOM 1565 O O . GLU A 1 202 ? 1.887 -15.918 3.539 1.00 91.19 202 GLU A O 1
ATOM 1570 N N . VAL A 1 203 ? -0.144 -15.340 4.296 1.00 91.81 203 VAL A N 1
ATOM 1571 C CA . VAL A 1 203 ? -0.630 -16.723 4.433 1.00 91.81 203 VAL A CA 1
ATOM 1572 C C . VAL A 1 203 ? -0.632 -17.464 3.092 1.00 91.81 203 VAL A C 1
ATOM 1574 O O . VAL A 1 203 ? -0.235 -18.630 3.036 1.00 91.81 203 VAL A O 1
ATOM 1577 N N . ALA A 1 204 ? -1.077 -16.821 2.010 1.00 92.81 204 ALA A N 1
ATOM 1578 C CA . ALA A 1 204 ? -1.112 -17.431 0.682 1.00 92.81 204 ALA A CA 1
ATOM 1579 C C . ALA A 1 204 ? 0.300 -17.737 0.155 1.00 92.81 204 ALA A C 1
ATOM 1581 O O . ALA A 1 204 ? 0.553 -18.834 -0.345 1.00 92.81 204 ALA A O 1
ATOM 1582 N N . VAL A 1 205 ? 1.232 -16.793 0.313 1.00 92.38 205 VAL A N 1
ATOM 1583 C CA . VAL A 1 205 ? 2.638 -16.955 -0.076 1.00 92.38 205 VAL A CA 1
ATOM 1584 C C . VAL A 1 205 ? 3.308 -18.035 0.773 1.00 92.38 205 VAL A C 1
ATOM 1586 O O . VAL A 1 205 ? 3.977 -18.911 0.222 1.00 92.38 205 VAL A O 1
ATOM 1589 N N . ASP A 1 206 ? 3.086 -18.046 2.087 1.00 91.88 206 ASP A N 1
ATOM 1590 C CA . ASP A 1 206 ? 3.717 -19.009 2.993 1.00 91.88 206 ASP A CA 1
ATOM 1591 C C . ASP A 1 206 ? 3.252 -20.444 2.743 1.00 91.88 206 ASP A C 1
ATOM 1593 O O . ASP A 1 206 ? 4.074 -21.361 2.784 1.00 91.88 206 ASP A O 1
ATOM 1597 N N . ARG A 1 207 ? 1.977 -20.640 2.387 1.00 92.19 207 ARG A N 1
ATOM 1598 C CA . ARG A 1 207 ? 1.415 -21.957 2.037 1.00 92.19 207 ARG A CA 1
ATOM 1599 C C . ARG A 1 207 ? 1.781 -22.449 0.640 1.00 92.19 207 ARG A C 1
ATOM 1601 O O . ARG A 1 207 ? 1.591 -23.626 0.357 1.00 92.19 207 ARG A O 1
ATOM 1608 N N . SER A 1 208 ? 2.258 -21.573 -0.240 1.00 89.50 208 SER A N 1
ATOM 1609 C CA . SER A 1 208 ? 2.629 -21.969 -1.599 1.00 89.50 208 SER A CA 1
ATOM 1610 C C . SER A 1 208 ? 3.904 -22.824 -1.622 1.00 89.50 208 SER A C 1
ATOM 1612 O O . SER A 1 208 ? 4.763 -22.713 -0.746 1.00 89.50 208 SER A O 1
ATOM 1614 N N . GLU A 1 209 ? 4.060 -23.647 -2.657 1.00 91.56 209 GLU A N 1
ATOM 1615 C CA . GLU A 1 209 ? 5.235 -24.516 -2.855 1.00 91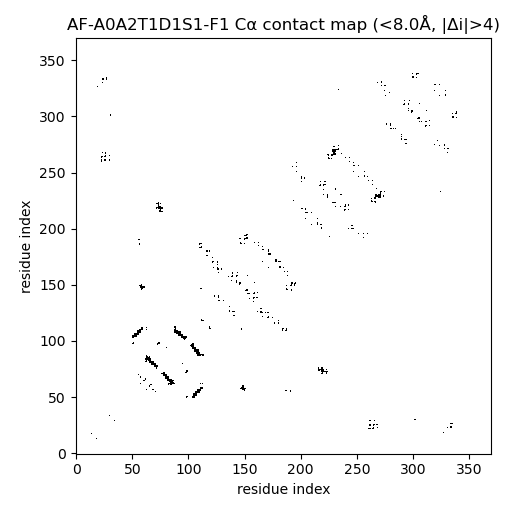.56 209 GLU A CA 1
ATOM 1616 C C . GLU A 1 209 ? 6.411 -23.799 -3.549 1.00 91.56 209 GLU A C 1
ATOM 1618 O O . GLU A 1 209 ? 7.342 -24.437 -4.035 1.00 91.56 209 GLU A O 1
ATOM 1623 N N . ILE A 1 210 ? 6.391 -22.464 -3.626 1.00 92.75 210 ILE A N 1
ATOM 1624 C CA . ILE A 1 210 ? 7.470 -21.703 -4.269 1.00 92.75 210 ILE A CA 1
ATOM 1625 C C . ILE A 1 210 ? 8.720 -21.629 -3.369 1.00 92.75 210 ILE A C 1
ATOM 1627 O O . ILE A 1 210 ? 8.597 -21.688 -2.141 1.00 92.75 210 ILE A O 1
ATOM 1631 N N . PRO A 1 211 ? 9.924 -21.446 -3.943 1.00 94.81 211 PRO A N 1
ATOM 1632 C CA . PRO A 1 211 ? 11.158 -21.356 -3.164 1.00 94.81 211 PRO A CA 1
ATOM 1633 C C . PRO A 1 211 ? 11.143 -20.212 -2.130 1.00 94.81 211 PRO A C 1
ATOM 1635 O O . PRO A 1 211 ? 10.548 -19.164 -2.401 1.00 94.81 211 PRO A O 1
ATOM 1638 N N . PRO A 1 212 ? 11.832 -20.355 -0.977 1.00 94.31 212 PRO A N 1
ATOM 1639 C CA . PRO A 1 212 ? 11.864 -19.338 0.080 1.00 94.31 212 PRO A CA 1
ATOM 1640 C C . PRO A 1 212 ? 12.295 -17.947 -0.398 1.00 94.31 212 PRO A C 1
ATOM 1642 O O . PRO A 1 212 ? 11.661 -16.957 -0.043 1.00 94.31 212 PRO A O 1
ATOM 1645 N N . GLU A 1 213 ? 13.305 -17.871 -1.266 1.00 93.69 213 GLU A N 1
ATOM 1646 C CA . GLU A 1 213 ? 13.776 -16.610 -1.856 1.00 93.69 213 GLU A CA 1
ATOM 1647 C C . GLU A 1 213 ? 12.664 -15.904 -2.638 1.00 93.69 213 GLU A C 1
ATOM 1649 O O . GLU A 1 213 ? 12.452 -14.699 -2.503 1.00 93.69 213 GLU A O 1
ATOM 1654 N N . ARG A 1 214 ? 11.869 -16.669 -3.396 1.00 93.75 214 ARG A N 1
ATOM 1655 C CA . ARG A 1 214 ? 10.728 -16.127 -4.134 1.00 93.75 214 ARG A CA 1
ATOM 1656 C C . ARG A 1 214 ? 9.606 -15.693 -3.194 1.00 93.75 214 ARG A C 1
ATOM 1658 O O . ARG A 1 214 ? 8.983 -14.668 -3.454 1.00 93.75 214 ARG A O 1
ATOM 1665 N N . LYS A 1 215 ? 9.356 -16.420 -2.097 1.00 95.00 215 LYS A N 1
ATOM 1666 C CA . LYS A 1 215 ? 8.398 -15.990 -1.059 1.00 95.00 215 LYS A CA 1
ATOM 1667 C C . LYS A 1 215 ? 8.806 -14.646 -0.466 1.00 95.00 215 LYS A C 1
ATOM 1669 O O . LYS A 1 215 ? 7.979 -13.740 -0.385 1.00 95.00 215 LYS A O 1
ATOM 1674 N N . GLN A 1 216 ? 10.079 -14.512 -0.099 1.00 94.88 216 GLN A N 1
ATOM 1675 C CA . GLN A 1 216 ? 10.633 -13.273 0.432 1.00 94.88 216 GLN A CA 1
ATOM 1676 C C . GLN A 1 216 ? 10.499 -12.131 -0.582 1.00 94.88 216 GLN A C 1
ATOM 1678 O O . GLN A 1 216 ? 9.976 -11.075 -0.232 1.00 94.88 216 GLN A O 1
ATOM 1683 N N . GLN A 1 217 ? 10.861 -12.358 -1.848 1.00 94.50 217 GLN A N 1
ATOM 1684 C CA . GLN A 1 217 ? 10.698 -11.358 -2.905 1.00 94.50 217 GLN A CA 1
ATOM 1685 C C . GLN A 1 217 ? 9.238 -10.900 -3.034 1.00 94.50 217 GLN A C 1
ATOM 1687 O O . GLN A 1 217 ? 8.981 -9.702 -3.046 1.00 94.50 217 GLN A O 1
ATOM 1692 N N . LEU A 1 218 ? 8.261 -11.816 -3.068 1.00 95.25 218 LEU A N 1
ATOM 1693 C CA . LEU A 1 218 ? 6.841 -11.439 -3.155 1.00 95.25 218 LEU A CA 1
ATOM 1694 C C . LEU A 1 218 ? 6.381 -10.611 -1.943 1.00 95.25 218 LEU A C 1
ATOM 1696 O O . LEU A 1 218 ? 5.643 -9.639 -2.115 1.00 95.25 218 LEU A O 1
ATOM 1700 N N . LYS A 1 219 ? 6.838 -10.954 -0.731 1.00 95.38 219 LYS A N 1
ATOM 1701 C CA . LYS A 1 219 ? 6.556 -10.168 0.483 1.00 95.38 219 LYS A CA 1
ATOM 1702 C C . LYS A 1 219 ? 7.160 -8.763 0.405 1.00 95.38 219 LYS A C 1
ATOM 1704 O O . LYS A 1 219 ? 6.494 -7.809 0.802 1.00 95.38 219 LYS A O 1
ATOM 1709 N N . GLY A 1 220 ? 8.375 -8.641 -0.132 1.00 94.94 220 GLY A N 1
ATOM 1710 C CA . GLY A 1 220 ? 9.057 -7.364 -0.351 1.00 94.94 220 GLY A CA 1
ATOM 1711 C C . GLY A 1 220 ? 8.352 -6.489 -1.386 1.00 94.94 220 GLY A C 1
ATOM 1712 O O . GLY A 1 220 ? 8.000 -5.3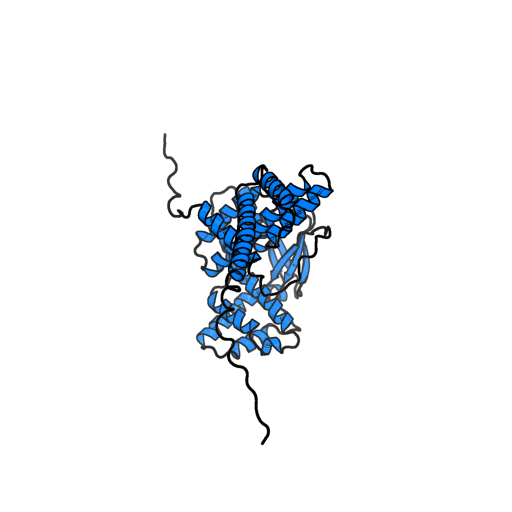49 -1.092 1.00 94.94 220 GLY A O 1
ATOM 1713 N N . ILE A 1 221 ? 8.029 -7.050 -2.557 1.00 95.31 221 ILE A N 1
ATOM 1714 C CA . ILE A 1 221 ? 7.299 -6.356 -3.632 1.00 95.31 221 ILE A CA 1
ATOM 1715 C C . ILE A 1 221 ? 5.940 -5.841 -3.152 1.00 95.31 221 ILE A C 1
ATOM 1717 O O . ILE A 1 221 ? 5.548 -4.724 -3.489 1.00 95.31 221 ILE A O 1
ATOM 1721 N N . TYR A 1 222 ? 5.239 -6.596 -2.305 1.00 95.44 222 TYR A N 1
ATOM 1722 C CA . TYR A 1 222 ? 3.995 -6.110 -1.715 1.00 95.44 222 TYR A CA 1
ATOM 1723 C C . TYR A 1 222 ? 4.182 -4.855 -0.842 1.00 95.44 222 TYR A C 1
ATOM 1725 O O . TYR A 1 222 ? 3.277 -4.022 -0.799 1.00 95.44 222 TYR A O 1
ATOM 1733 N N . GLN A 1 223 ? 5.334 -4.661 -0.185 1.00 94.00 223 GLN A N 1
ATOM 1734 C CA . GLN A 1 223 ? 5.567 -3.441 0.599 1.00 94.00 223 GLN A CA 1
ATOM 1735 C C . GLN A 1 223 ? 5.650 -2.187 -0.279 1.00 94.00 223 GLN A C 1
ATOM 1737 O O . GLN A 1 223 ? 5.175 -1.138 0.146 1.00 94.00 223 GLN A O 1
ATOM 1742 N N . TYR A 1 224 ? 6.150 -2.291 -1.513 1.00 92.88 224 TYR A N 1
ATOM 1743 C CA . TYR A 1 224 ? 6.108 -1.180 -2.474 1.00 92.88 224 TYR A CA 1
ATOM 1744 C C . TYR A 1 224 ? 4.677 -0.850 -2.901 1.00 92.88 224 TYR A C 1
ATOM 1746 O O . TYR A 1 224 ? 4.295 0.318 -2.922 1.00 92.88 224 TYR A O 1
ATOM 1754 N N . VAL A 1 225 ? 3.852 -1.876 -3.144 1.00 92.50 225 VAL A N 1
ATOM 1755 C CA . VAL A 1 225 ? 2.417 -1.697 -3.433 1.00 92.50 225 VAL A CA 1
ATOM 1756 C C . VAL A 1 225 ? 1.704 -1.033 -2.257 1.00 92.50 225 VAL A C 1
ATOM 1758 O O . VAL A 1 225 ? 0.902 -0.122 -2.443 1.00 92.50 225 VAL A O 1
ATOM 1761 N N . ARG A 1 226 ? 2.009 -1.464 -1.029 1.00 89.31 226 ARG A N 1
ATOM 1762 C CA . ARG A 1 226 ? 1.454 -0.883 0.198 1.00 89.31 226 ARG A CA 1
ATOM 1763 C C . ARG A 1 226 ? 1.865 0.580 0.379 1.00 89.31 226 ARG A C 1
ATOM 1765 O O . ARG A 1 226 ? 1.041 1.370 0.836 1.00 89.31 226 ARG A O 1
ATOM 1772 N N . ALA A 1 227 ? 3.111 0.916 0.055 1.00 86.19 227 ALA A N 1
ATOM 1773 C CA . ALA A 1 227 ? 3.648 2.271 0.152 1.00 86.19 227 ALA A CA 1
ATOM 1774 C C . ALA A 1 227 ? 3.200 3.183 -1.006 1.00 86.19 227 ALA A C 1
ATOM 1776 O O . ALA A 1 227 ? 3.303 4.400 -0.889 1.00 86.19 227 ALA A O 1
ATOM 1777 N N . GLY A 1 228 ? 2.678 2.615 -2.099 1.00 84.94 228 GLY A N 1
ATOM 1778 C CA . GLY A 1 228 ? 2.349 3.370 -3.308 1.00 84.94 228 GLY A CA 1
ATOM 1779 C C . GLY A 1 228 ? 3.598 3.878 -4.030 1.00 84.94 228 GLY A C 1
ATOM 1780 O O . GLY A 1 228 ? 3.572 4.959 -4.605 1.00 84.94 228 GLY A O 1
ATOM 1781 N N . GLU A 1 229 ? 4.691 3.122 -3.975 1.00 86.25 229 GLU A N 1
ATOM 1782 C CA . GLU A 1 229 ? 5.979 3.479 -4.573 1.00 86.25 229 GLU A CA 1
ATOM 1783 C C . GLU A 1 229 ? 6.246 2.684 -5.860 1.00 86.25 229 GLU A C 1
ATOM 1785 O O . GLU A 1 229 ? 5.584 1.675 -6.132 1.00 86.25 229 GLU A O 1
ATOM 1790 N N . ALA A 1 230 ? 7.227 3.139 -6.647 1.00 88.25 230 ALA A N 1
ATOM 1791 C CA . ALA A 1 230 ? 7.790 2.382 -7.763 1.00 88.25 230 ALA A CA 1
ATOM 1792 C C . ALA A 1 230 ? 8.557 1.144 -7.267 1.00 88.25 230 ALA A C 1
ATOM 1794 O O . ALA A 1 230 ? 9.104 1.130 -6.165 1.00 88.25 230 ALA A O 1
ATOM 1795 N N . LEU A 1 231 ? 8.606 0.098 -8.092 1.00 92.25 231 LEU A N 1
ATOM 1796 C CA . LEU A 1 231 ? 9.459 -1.064 -7.849 1.00 92.25 231 LEU A CA 1
ATOM 1797 C C . LEU A 1 231 ? 10.930 -0.711 -8.118 1.00 92.25 231 LEU A C 1
ATOM 1799 O O . LEU A 1 231 ? 11.202 0.093 -9.008 1.00 92.25 231 LEU A O 1
ATOM 1803 N N . PRO A 1 232 ? 11.887 -1.373 -7.442 1.00 88.75 232 PRO A N 1
ATOM 1804 C CA . PRO A 1 232 ? 13.313 -1.091 -7.619 1.00 88.75 232 PRO A CA 1
ATOM 1805 C C . PRO A 1 232 ? 13.826 -1.486 -9.012 1.00 88.75 232 PRO A C 1
ATOM 1807 O O . PRO A 1 232 ? 14.859 -0.996 -9.461 1.00 88.75 232 PRO A O 1
ATOM 1810 N N . SER A 1 233 ? 13.127 -2.394 -9.700 1.00 90.12 233 SER A N 1
ATOM 1811 C CA . SER A 1 233 ? 13.468 -2.825 -11.049 1.00 90.12 233 SER A CA 1
ATOM 1812 C C . SER A 1 233 ? 12.230 -3.191 -11.857 1.00 90.12 233 SER A C 1
ATOM 1814 O O . SER A 1 233 ? 11.285 -3.809 -11.366 1.00 90.12 233 SER A O 1
ATOM 1816 N N . VAL A 1 234 ? 12.278 -2.905 -13.160 1.00 90.69 234 VAL A N 1
ATOM 1817 C CA . VAL A 1 234 ? 11.257 -3.352 -14.118 1.00 90.69 234 VAL A CA 1
ATOM 1818 C C . VAL A 1 234 ? 11.190 -4.880 -14.246 1.00 90.69 234 VAL A C 1
ATOM 1820 O O . VAL A 1 234 ? 10.168 -5.410 -14.678 1.00 90.69 234 VAL A O 1
ATOM 1823 N N . ALA A 1 235 ? 12.247 -5.601 -13.851 1.00 89.25 235 ALA A N 1
ATOM 1824 C CA . ALA A 1 235 ? 12.247 -7.065 -13.804 1.00 89.25 235 ALA A CA 1
ATOM 1825 C C . ALA A 1 235 ? 11.270 -7.616 -12.746 1.00 89.25 235 ALA A C 1
ATOM 1827 O O . ALA A 1 235 ? 10.762 -8.730 -12.885 1.00 89.25 235 ALA A O 1
ATOM 1828 N N . ASP A 1 236 ? 10.944 -6.824 -11.721 1.00 92.31 236 ASP A N 1
ATOM 1829 C CA . ASP A 1 236 ? 10.032 -7.228 -10.652 1.00 92.31 236 ASP A CA 1
ATOM 1830 C C . ASP A 1 236 ? 8.544 -7.099 -11.025 1.00 92.31 236 ASP A C 1
ATOM 1832 O O . ASP A 1 236 ? 7.672 -7.553 -10.278 1.00 92.31 236 ASP A O 1
ATOM 1836 N N . LEU A 1 237 ? 8.215 -6.573 -12.211 1.00 89.88 237 LEU A N 1
ATOM 1837 C CA . LEU A 1 237 ? 6.831 -6.515 -12.706 1.00 89.88 237 LEU A CA 1
ATOM 1838 C C . LEU A 1 237 ? 6.193 -7.911 -12.840 1.00 89.88 237 LEU A C 1
ATOM 1840 O O . LEU A 1 237 ? 4.983 -8.076 -12.642 1.00 89.88 237 LEU A O 1
ATOM 1844 N N . ASP A 1 238 ? 6.991 -8.947 -13.110 1.00 89.44 238 ASP A N 1
ATOM 1845 C CA . ASP A 1 238 ? 6.511 -10.333 -13.111 1.00 89.44 238 ASP A CA 1
ATOM 1846 C C . ASP A 1 238 ? 6.187 -10.831 -11.692 1.00 89.44 238 ASP A C 1
ATOM 1848 O O . ASP A 1 238 ? 5.235 -11.593 -11.501 1.00 89.44 238 ASP A O 1
ATOM 1852 N N . ALA A 1 239 ? 6.935 -10.384 -10.677 1.00 91.81 239 ALA A N 1
ATOM 1853 C CA . ALA A 1 239 ? 6.620 -10.652 -9.274 1.00 91.81 239 ALA A CA 1
ATOM 1854 C C . ALA A 1 239 ? 5.313 -9.976 -8.864 1.00 91.81 239 ALA A C 1
ATOM 1856 O O . ALA A 1 239 ? 4.437 -10.639 -8.309 1.00 91.81 239 ALA A O 1
ATOM 1857 N N . LEU A 1 240 ? 5.128 -8.708 -9.234 1.00 93.50 240 LEU A N 1
ATOM 1858 C CA . LEU A 1 240 ? 3.875 -7.996 -8.996 1.00 93.50 240 LEU A CA 1
ATOM 1859 C C . LEU A 1 240 ? 2.683 -8.687 -9.676 1.00 93.50 240 LEU A C 1
ATOM 1861 O O . LEU A 1 240 ? 1.636 -8.865 -9.062 1.00 93.50 240 LEU A O 1
ATOM 1865 N N . THR A 1 241 ? 2.866 -9.188 -10.900 1.00 90.94 241 THR A N 1
ATOM 1866 C CA . THR A 1 241 ? 1.831 -9.955 -11.619 1.00 90.94 241 THR A CA 1
ATOM 1867 C C . THR A 1 241 ? 1.450 -11.250 -10.894 1.00 90.94 241 THR A C 1
ATOM 1869 O O . THR A 1 241 ? 0.287 -11.656 -10.913 1.00 90.94 241 THR A O 1
ATOM 1872 N N . ALA A 1 242 ? 2.405 -11.909 -10.234 1.00 88.88 242 ALA A N 1
ATOM 1873 C CA . ALA A 1 242 ? 2.110 -13.082 -9.418 1.00 88.88 242 ALA A CA 1
ATOM 1874 C C . ALA A 1 242 ? 1.271 -12.716 -8.182 1.00 88.88 242 ALA A C 1
ATOM 1876 O O . ALA A 1 242 ? 0.324 -13.432 -7.857 1.00 88.88 242 ALA A O 1
ATOM 1877 N N . ILE A 1 243 ? 1.569 -11.585 -7.533 1.00 93.88 243 ILE A N 1
ATOM 1878 C CA . ILE A 1 243 ? 0.765 -11.084 -6.410 1.00 93.88 243 ILE A CA 1
ATOM 1879 C C . ILE A 1 243 ? -0.651 -10.734 -6.876 1.00 93.88 243 ILE A C 1
ATOM 1881 O O . ILE A 1 243 ? -1.620 -11.124 -6.221 1.00 93.88 243 ILE A O 1
ATOM 1885 N N . ASP A 1 244 ? -0.785 -10.085 -8.034 1.00 91.56 244 ASP A N 1
ATOM 1886 C CA . ASP A 1 244 ? -2.088 -9.771 -8.615 1.00 91.56 244 ASP A CA 1
ATOM 1887 C C . ASP A 1 244 ? -2.944 -11.028 -8.774 1.00 91.56 244 ASP A C 1
ATOM 1889 O O . ASP A 1 244 ? -4.111 -11.043 -8.383 1.00 91.56 244 ASP A O 1
ATOM 1893 N N . ALA A 1 245 ? -2.364 -12.110 -9.296 1.00 88.06 245 ALA A N 1
ATOM 1894 C CA . ALA A 1 245 ? -3.069 -13.376 -9.454 1.00 88.06 245 ALA A CA 1
ATOM 1895 C C . ALA A 1 245 ? -3.533 -13.962 -8.107 1.00 88.06 245 ALA A C 1
ATOM 1897 O O . ALA A 1 245 ? -4.665 -14.442 -8.014 1.00 88.06 245 ALA A O 1
ATOM 1898 N N . ILE A 1 246 ? -2.700 -13.877 -7.061 1.00 89.31 246 ILE A N 1
ATOM 1899 C CA . ILE A 1 246 ? -3.053 -14.319 -5.702 1.00 89.31 246 ILE A CA 1
ATOM 1900 C C . ILE A 1 246 ? -4.246 -13.516 -5.171 1.00 89.31 246 ILE A C 1
ATOM 1902 O O . ILE A 1 246 ? -5.216 -14.098 -4.685 1.00 89.31 246 ILE A O 1
ATOM 1906 N N . VAL A 1 247 ? -4.209 -12.185 -5.284 1.00 89.31 247 VAL A N 1
ATOM 1907 C CA . VAL A 1 247 ? -5.279 -11.326 -4.759 1.00 89.31 247 VAL A CA 1
ATOM 1908 C C . VAL A 1 247 ? -6.564 -11.474 -5.574 1.00 89.31 247 VAL A C 1
ATOM 1910 O O . VAL A 1 247 ? -7.644 -11.559 -4.992 1.00 89.31 247 VAL A O 1
ATOM 1913 N N . GLN A 1 248 ? -6.492 -11.559 -6.903 1.00 85.81 248 GLN A N 1
ATOM 1914 C CA . GLN A 1 248 ? -7.685 -11.732 -7.741 1.00 85.81 248 GLN A CA 1
ATOM 1915 C C . GLN A 1 248 ? -8.332 -13.111 -7.570 1.00 85.81 248 GLN A C 1
ATOM 1917 O O . GLN A 1 248 ? -9.556 -13.216 -7.617 1.00 85.81 248 GLN A O 1
ATOM 1922 N N . GLY A 1 249 ? -7.535 -14.154 -7.321 1.00 84.12 249 GLY A N 1
ATOM 1923 C CA . GLY A 1 249 ? -8.028 -15.500 -7.020 1.00 84.12 249 GLY A CA 1
ATOM 1924 C C . GLY A 1 249 ? -8.506 -15.701 -5.579 1.00 84.12 249 GLY A C 1
ATOM 1925 O O . GLY A 1 249 ? -8.935 -16.799 -5.230 1.00 84.12 249 GLY A O 1
ATOM 1926 N N . SER A 1 250 ? -8.423 -14.670 -4.736 1.00 87.75 250 SER A N 1
ATOM 1927 C CA . SER A 1 250 ? -8.735 -14.770 -3.312 1.00 87.75 250 SER A CA 1
ATOM 1928 C C . SER A 1 250 ? -10.226 -14.704 -2.987 1.00 87.75 250 SER A C 1
ATOM 1930 O O . SER A 1 250 ? -11.034 -14.140 -3.727 1.00 87.75 250 SER A O 1
ATOM 1932 N N . THR A 1 251 ? -10.569 -15.160 -1.780 1.00 89.62 251 THR A N 1
ATOM 1933 C CA . THR A 1 251 ? -11.885 -14.960 -1.152 1.00 89.62 251 THR A CA 1
ATOM 1934 C C . THR A 1 251 ? -12.032 -13.592 -0.477 1.00 89.62 251 THR A C 1
ATOM 1936 O O . THR A 1 251 ? -12.991 -13.389 0.264 1.00 89.62 251 THR A O 1
ATOM 1939 N N . LEU A 1 252 ? -11.096 -12.656 -0.687 1.00 88.06 252 LEU A N 1
ATOM 1940 C CA . LEU A 1 252 ? -11.185 -11.320 -0.098 1.00 88.06 252 LEU A CA 1
ATOM 1941 C C . LEU A 1 252 ? -12.461 -10.595 -0.565 1.00 88.06 252 LEU A C 1
ATOM 1943 O O . LEU A 1 252 ? -12.911 -10.801 -1.701 1.00 88.06 252 LEU A O 1
ATOM 1947 N N . PRO A 1 253 ? -13.037 -9.710 0.264 1.00 86.44 253 PRO A N 1
ATOM 1948 C CA . PRO A 1 253 ? -14.123 -8.833 -0.155 1.00 86.44 253 PRO A CA 1
ATOM 1949 C C . PRO A 1 253 ? -13.782 -8.056 -1.437 1.00 86.44 253 PRO A C 1
ATOM 1951 O O . PRO A 1 253 ? -12.657 -7.577 -1.608 1.00 86.44 253 PRO A O 1
ATOM 1954 N N . VAL A 1 254 ? -14.770 -7.885 -2.326 1.00 84.88 254 VAL A N 1
ATOM 1955 C CA . VAL A 1 254 ? -14.614 -7.141 -3.594 1.00 84.88 254 VAL A CA 1
ATOM 1956 C C . VAL A 1 254 ? -13.968 -5.760 -3.388 1.00 84.88 254 VAL A C 1
ATOM 1958 O O . VAL A 1 254 ? -13.019 -5.470 -4.120 1.00 84.88 254 VAL A O 1
ATOM 1961 N N . PRO A 1 255 ? -14.374 -4.942 -2.390 1.00 81.00 255 PRO A N 1
ATOM 1962 C CA . PRO A 1 255 ? -13.764 -3.628 -2.177 1.00 81.00 255 PRO A CA 1
ATOM 1963 C C . PRO A 1 255 ? -12.260 -3.692 -1.876 1.00 81.00 255 PRO A C 1
ATOM 1965 O O . PRO A 1 255 ? -11.498 -2.844 -2.337 1.00 81.00 255 PRO A O 1
ATOM 1968 N N . LEU A 1 256 ? -11.794 -4.721 -1.157 1.00 84.38 256 LEU A N 1
ATOM 1969 C CA . LEU A 1 256 ? -10.369 -4.887 -0.859 1.00 84.38 256 LEU A CA 1
ATOM 1970 C C . LEU A 1 256 ? -9.576 -5.333 -2.087 1.00 84.38 256 LEU A C 1
ATOM 1972 O O . LEU A 1 256 ? -8.488 -4.807 -2.325 1.00 84.38 256 LEU A O 1
ATOM 1976 N N . ARG A 1 257 ? -10.132 -6.232 -2.912 1.00 86.69 257 ARG A N 1
ATOM 1977 C CA . ARG A 1 257 ? -9.506 -6.608 -4.193 1.00 86.69 257 ARG A CA 1
ATOM 1978 C C . ARG A 1 257 ? -9.400 -5.416 -5.145 1.00 86.69 257 ARG A C 1
ATOM 1980 O O . ARG A 1 257 ? -8.372 -5.255 -5.796 1.00 86.69 257 ARG A O 1
ATOM 1987 N N . GLN A 1 258 ? -10.430 -4.570 -5.208 1.00 84.19 258 GLN A N 1
ATOM 1988 C CA . GLN A 1 258 ? -10.414 -3.339 -6.007 1.00 84.19 258 GLN A CA 1
ATOM 1989 C C . GLN A 1 258 ? -9.370 -2.345 -5.493 1.00 84.19 258 GLN A C 1
ATOM 1991 O O . GLN A 1 258 ? -8.595 -1.809 -6.283 1.00 84.19 258 GLN A O 1
ATOM 1996 N N . ARG A 1 259 ? -9.297 -2.148 -4.172 1.00 84.19 259 ARG A N 1
ATOM 1997 C CA . ARG A 1 259 ? -8.291 -1.282 -3.547 1.00 84.19 259 ARG A CA 1
ATOM 1998 C C . ARG A 1 259 ? -6.869 -1.746 -3.843 1.00 84.19 259 ARG A C 1
ATOM 2000 O O . ARG A 1 259 ? -6.020 -0.932 -4.187 1.00 84.19 259 ARG A O 1
ATOM 2007 N N . TYR A 1 260 ? -6.618 -3.047 -3.738 1.00 88.94 260 TYR A N 1
ATOM 2008 C CA . TYR A 1 260 ? -5.333 -3.615 -4.119 1.00 88.94 260 TYR A CA 1
ATOM 2009 C C . TYR A 1 260 ? -5.043 -3.411 -5.612 1.00 88.94 260 TYR A C 1
ATOM 2011 O O . TYR A 1 260 ? -3.950 -2.978 -5.958 1.00 88.94 260 TYR A O 1
ATOM 2019 N N . ALA A 1 261 ? -6.013 -3.671 -6.495 1.00 86.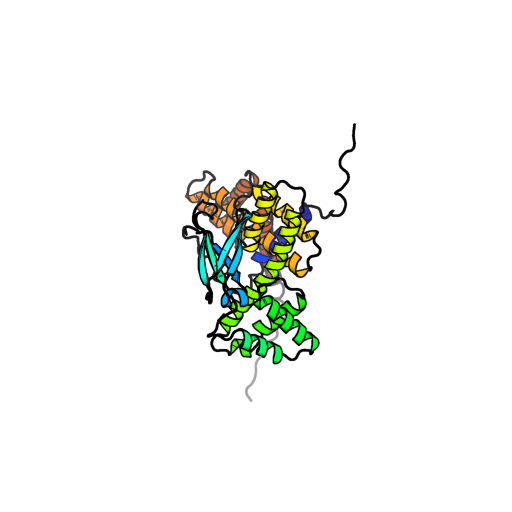31 261 ALA A N 1
ATOM 2020 C CA . ALA A 1 261 ? -5.827 -3.502 -7.937 1.00 86.31 261 ALA A CA 1
ATOM 2021 C C . ALA A 1 261 ? -5.452 -2.057 -8.305 1.00 86.31 261 ALA A C 1
ATOM 2023 O O . ALA A 1 261 ? -4.591 -1.845 -9.154 1.00 86.31 261 ALA A O 1
ATOM 2024 N N . PHE A 1 262 ? -6.053 -1.075 -7.629 1.00 83.62 262 PHE A N 1
ATOM 2025 C CA . PHE A 1 262 ? -5.696 0.337 -7.747 1.00 83.62 262 PHE A CA 1
ATOM 2026 C C . PHE A 1 262 ? -4.245 0.598 -7.320 1.00 83.62 262 PHE A C 1
ATOM 2028 O O . PHE A 1 262 ? -3.490 1.211 -8.067 1.00 83.62 262 PHE A O 1
ATOM 2035 N N . ALA A 1 263 ? -3.838 0.104 -6.147 1.00 84.69 263 ALA A N 1
ATOM 2036 C CA . ALA A 1 263 ? -2.476 0.285 -5.644 1.00 84.69 263 ALA A CA 1
ATOM 2037 C C . ALA A 1 263 ? -1.430 -0.404 -6.543 1.00 84.69 263 ALA A C 1
ATOM 2039 O O . ALA A 1 263 ? -0.404 0.184 -6.866 1.00 84.69 263 ALA A O 1
ATOM 2040 N N . SER A 1 264 ? -1.721 -1.619 -7.019 1.00 90.38 264 SER A N 1
ATOM 2041 C CA . SER A 1 264 ? -0.881 -2.347 -7.981 1.00 90.38 264 SER A CA 1
ATOM 2042 C C . SER A 1 264 ? -0.725 -1.563 -9.288 1.00 90.38 264 SER A C 1
ATOM 2044 O O . SER A 1 264 ? 0.388 -1.378 -9.780 1.00 90.38 264 SER A O 1
ATOM 2046 N N . ALA A 1 265 ? -1.826 -1.024 -9.820 1.00 83.94 265 ALA A N 1
ATOM 2047 C CA . ALA A 1 265 ? -1.811 -0.175 -11.007 1.00 83.94 265 ALA A CA 1
ATOM 2048 C C . ALA A 1 265 ? -0.968 1.098 -10.807 1.00 83.94 265 ALA A C 1
ATOM 2050 O O . ALA A 1 265 ? -0.184 1.457 -11.686 1.00 83.94 265 ALA A O 1
ATOM 2051 N N . GLN A 1 266 ? -1.079 1.743 -9.643 1.00 83.44 266 GLN A N 1
ATOM 2052 C CA . GLN A 1 266 ? -0.278 2.914 -9.285 1.00 83.44 266 GLN A CA 1
ATOM 2053 C C . GLN A 1 266 ? 1.223 2.588 -9.239 1.00 83.44 266 GLN A C 1
ATOM 2055 O O . GLN A 1 266 ? 2.014 3.263 -9.896 1.00 83.44 266 GLN A O 1
ATOM 2060 N N . THR A 1 267 ? 1.617 1.514 -8.551 1.00 87.00 267 THR A N 1
ATOM 2061 C CA . THR A 1 267 ? 3.014 1.053 -8.507 1.00 87.00 267 THR A CA 1
ATOM 2062 C C . THR A 1 267 ? 3.559 0.740 -9.902 1.00 87.00 267 THR A C 1
ATOM 2064 O O . THR A 1 267 ? 4.687 1.124 -10.217 1.00 87.00 267 THR A O 1
ATOM 2067 N N . ARG A 1 268 ? 2.770 0.105 -10.782 1.00 90.38 268 ARG A N 1
ATOM 2068 C CA . ARG A 1 268 ? 3.169 -0.151 -12.181 1.00 90.38 268 ARG A CA 1
ATOM 2069 C C . ARG A 1 268 ? 3.411 1.142 -12.953 1.00 90.38 268 ARG A C 1
ATOM 2071 O O . ARG A 1 268 ? 4.415 1.234 -13.654 1.00 90.38 268 ARG A O 1
ATOM 2078 N N . ALA A 1 269 ? 2.528 2.132 -12.812 1.00 82.94 269 ALA A N 1
ATOM 2079 C CA . ALA A 1 269 ? 2.701 3.430 -13.458 1.00 82.94 269 ALA A CA 1
ATOM 2080 C C . ALA A 1 269 ? 3.965 4.147 -12.983 1.00 82.94 269 ALA A C 1
ATOM 2082 O O . ALA A 1 269 ? 4.735 4.590 -13.825 1.00 82.94 269 ALA A O 1
ATOM 2083 N N . PHE A 1 270 ? 4.221 4.201 -11.675 1.00 84.44 270 PHE A N 1
ATOM 2084 C CA . PHE A 1 270 ? 5.438 4.829 -11.151 1.00 84.44 270 PHE A CA 1
ATOM 2085 C C . PHE A 1 270 ? 6.709 4.086 -11.572 1.00 84.44 270 PHE A C 1
ATOM 2087 O O . PHE A 1 270 ? 7.685 4.714 -11.966 1.00 84.44 270 PHE A O 1
ATOM 2094 N N . THR A 1 271 ? 6.675 2.752 -11.593 1.00 89.25 271 THR A N 1
ATOM 2095 C CA . THR A 1 271 ? 7.799 1.937 -12.089 1.00 89.25 271 THR A CA 1
ATOM 2096 C C . THR A 1 271 ? 8.076 2.203 -13.571 1.00 89.25 271 THR A C 1
ATOM 2098 O O . THR A 1 271 ? 9.228 2.313 -13.986 1.00 89.25 271 THR A O 1
ATOM 2101 N N . ALA A 1 272 ? 7.023 2.295 -14.388 1.00 88.31 272 ALA A N 1
ATOM 2102 C CA . ALA A 1 272 ? 7.149 2.609 -15.807 1.00 88.31 272 ALA A CA 1
ATOM 2103 C C . ALA A 1 272 ? 7.685 4.028 -16.025 1.00 88.31 272 ALA A C 1
ATOM 2105 O O . ALA A 1 272 ? 8.559 4.220 -16.869 1.00 88.31 272 ALA A O 1
ATOM 2106 N N . ASP A 1 273 ? 7.187 4.989 -15.248 1.00 85.38 273 ASP A N 1
ATOM 2107 C CA . ASP A 1 273 ? 7.602 6.383 -15.306 1.00 85.38 273 ASP A CA 1
ATOM 2108 C C . ASP A 1 273 ? 9.097 6.543 -15.015 1.00 85.38 273 ASP A C 1
ATOM 2110 O O . ASP A 1 273 ? 9.851 7.067 -15.839 1.00 85.38 273 ASP A O 1
ATOM 2114 N N . GLU A 1 274 ? 9.555 5.981 -13.898 1.00 87.12 274 GLU A N 1
ATOM 2115 C CA . GLU A 1 274 ? 10.962 6.012 -13.516 1.00 87.12 274 GLU A CA 1
ATOM 2116 C C . GLU A 1 274 ? 11.856 5.337 -14.570 1.00 87.12 274 GLU A C 1
ATOM 2118 O O . GLU A 1 274 ? 12.889 5.886 -14.967 1.00 87.12 274 GLU A O 1
ATOM 2123 N N . ALA A 1 275 ? 11.435 4.184 -15.098 1.00 90.62 275 ALA A N 1
ATOM 2124 C CA . ALA A 1 275 ? 12.183 3.465 -16.125 1.00 90.62 275 ALA A CA 1
ATOM 2125 C C . ALA A 1 275 ? 12.329 4.263 -17.432 1.00 90.62 275 ALA A C 1
ATOM 2127 O O . ALA A 1 275 ? 13.399 4.244 -18.045 1.00 90.62 275 ALA A O 1
ATOM 2128 N N . ILE A 1 276 ? 11.281 4.974 -17.861 1.00 90.19 276 ILE A N 1
ATOM 2129 C CA . ILE A 1 276 ? 11.318 5.799 -19.076 1.00 90.19 276 ILE A CA 1
ATOM 2130 C C . ILE A 1 276 ? 12.183 7.039 -18.858 1.00 90.19 276 ILE A C 1
ATOM 2132 O O . ILE A 1 276 ? 13.024 7.347 -19.702 1.00 90.19 276 ILE A O 1
ATOM 2136 N N . GLN A 1 277 ? 12.046 7.722 -17.720 1.00 88.69 277 GLN A N 1
ATOM 2137 C CA . GLN A 1 277 ? 12.902 8.866 -17.410 1.00 88.69 277 GLN A CA 1
ATOM 2138 C C . GLN A 1 277 ? 14.382 8.464 -17.354 1.00 88.69 277 GLN A C 1
ATOM 2140 O O . GLN A 1 277 ? 15.236 9.173 -17.888 1.00 88.69 277 GLN A O 1
ATOM 2145 N N . ASN A 1 278 ? 14.694 7.307 -16.765 1.00 90.12 278 ASN A N 1
ATOM 2146 C CA . ASN A 1 278 ? 16.058 6.783 -16.717 1.00 90.12 278 ASN A CA 1
ATOM 2147 C C . ASN A 1 278 ? 16.573 6.379 -18.105 1.00 90.12 278 ASN A C 1
ATOM 2149 O O . ASN A 1 278 ? 17.733 6.651 -18.418 1.00 90.12 278 ASN A O 1
ATOM 2153 N N . LEU A 1 279 ? 15.725 5.809 -18.969 1.00 91.75 279 LEU A N 1
ATOM 2154 C CA . LEU A 1 279 ? 16.069 5.573 -20.374 1.00 91.75 279 LEU A CA 1
ATOM 2155 C C . LEU A 1 279 ? 16.447 6.886 -21.077 1.00 91.75 279 LEU A C 1
ATOM 2157 O O . LEU A 1 279 ? 17.498 6.944 -21.704 1.00 91.75 279 LEU A O 1
ATOM 2161 N N . ILE A 1 280 ? 15.634 7.939 -20.938 1.00 89.56 280 ILE A N 1
ATOM 2162 C CA . ILE A 1 280 ? 15.884 9.240 -21.582 1.00 89.56 280 ILE A CA 1
ATOM 2163 C C . ILE A 1 280 ? 17.185 9.874 -21.068 1.00 89.56 280 ILE A C 1
ATOM 2165 O O . ILE A 1 280 ? 17.975 10.396 -21.852 1.00 89.56 280 ILE A O 1
ATOM 2169 N N . ARG A 1 281 ? 17.441 9.809 -19.755 1.00 88.00 281 ARG A N 1
ATOM 2170 C CA . ARG A 1 281 ? 18.674 10.348 -19.153 1.00 88.00 281 ARG A CA 1
ATOM 2171 C C . ARG A 1 281 ? 19.929 9.575 -19.561 1.00 88.00 281 ARG A C 1
ATOM 2173 O O . ARG A 1 281 ? 20.995 10.170 -19.649 1.00 88.00 281 ARG A O 1
ATOM 2180 N N . SER A 1 282 ? 19.814 8.262 -19.764 1.00 85.12 282 SER A N 1
ATOM 2181 C CA . SER A 1 282 ? 20.950 7.389 -20.101 1.00 85.12 282 SER A CA 1
ATOM 2182 C C . SER A 1 282 ? 21.211 7.261 -21.601 1.00 85.12 282 SER A C 1
ATOM 2184 O O . SER A 1 282 ? 22.317 6.896 -21.995 1.00 85.12 282 SER A O 1
ATOM 2186 N N . SER A 1 283 ? 20.232 7.572 -22.455 1.00 78.38 283 SER A N 1
ATOM 2187 C CA . SER A 1 283 ? 20.460 7.667 -23.896 1.00 78.38 283 SER A CA 1
ATOM 2188 C C . SER A 1 283 ? 21.462 8.786 -24.200 1.00 78.38 283 SER A C 1
ATOM 2190 O O . SER A 1 283 ? 21.277 9.909 -23.743 1.00 78.38 283 SER A O 1
ATOM 2192 N N . HIS A 1 284 ? 22.525 8.470 -24.954 1.00 61.69 284 HIS A N 1
ATOM 2193 C CA . HIS A 1 284 ? 23.665 9.342 -25.299 1.00 61.69 284 HIS A CA 1
ATOM 2194 C C . HIS A 1 284 ? 23.305 10.535 -26.214 1.00 61.69 284 HIS A C 1
ATOM 2196 O O . HIS A 1 284 ? 23.938 10.762 -27.244 1.00 61.69 284 HIS A O 1
ATOM 2202 N N . HIS A 1 285 ? 22.273 11.289 -25.864 1.00 62.97 285 HIS A N 1
ATOM 2203 C CA . HIS A 1 285 ? 21.909 12.538 -26.511 1.00 62.97 285 HIS A CA 1
ATOM 2204 C C . HIS A 1 285 ? 22.768 13.684 -25.964 1.00 62.97 285 HIS A C 1
ATOM 2206 O O . HIS A 1 285 ? 23.248 13.622 -24.831 1.00 62.97 285 HIS A O 1
ATOM 2212 N N . ALA A 1 286 ? 22.963 14.747 -26.750 1.00 57.47 286 ALA A N 1
ATOM 2213 C CA . ALA A 1 286 ? 23.535 15.982 -26.212 1.00 57.47 286 ALA A CA 1
ATOM 2214 C C . ALA A 1 286 ? 22.671 16.465 -25.026 1.00 57.47 286 ALA A C 1
ATOM 2216 O O . ALA A 1 286 ? 21.451 16.311 -25.068 1.00 57.47 286 ALA A O 1
ATOM 2217 N N . GLU A 1 287 ? 23.260 17.060 -23.980 1.00 55.31 287 GLU A N 1
ATOM 2218 C CA . GLU A 1 287 ? 22.533 17.433 -22.744 1.00 55.31 287 GLU A CA 1
ATOM 2219 C C . GLU A 1 287 ? 21.245 18.253 -23.003 1.00 55.31 287 GLU A C 1
ATOM 2221 O O . GLU A 1 287 ? 20.253 18.096 -22.290 1.00 55.31 287 GLU A O 1
ATOM 2226 N N . GLY A 1 288 ? 21.208 19.061 -24.072 1.00 61.09 288 GLY A N 1
ATOM 2227 C CA . GLY A 1 288 ? 20.018 19.819 -24.490 1.00 61.09 288 GLY A CA 1
ATOM 2228 C C . GLY A 1 288 ? 18.876 18.988 -25.108 1.00 61.09 288 GLY A C 1
ATOM 2229 O O . GLY A 1 288 ? 17.705 19.361 -25.006 1.00 61.09 288 GLY A O 1
ATOM 2230 N N . GLU A 1 289 ? 19.176 17.840 -25.715 1.00 72.50 289 GLU A N 1
ATOM 2231 C CA . GLU A 1 289 ? 18.182 16.938 -26.316 1.00 72.50 289 GLU A CA 1
ATOM 2232 C C . GLU A 1 289 ? 17.476 16.083 -25.253 1.00 72.50 289 GLU A C 1
ATOM 2234 O O . GLU A 1 289 ? 16.252 15.937 -25.295 1.00 72.50 289 GLU A O 1
ATOM 2239 N N . ALA A 1 290 ? 18.213 15.589 -24.249 1.00 80.69 290 ALA A N 1
ATOM 2240 C CA . ALA A 1 290 ? 17.635 14.824 -23.141 1.00 80.69 290 ALA A CA 1
ATOM 2241 C C . ALA A 1 290 ? 16.615 15.656 -22.343 1.00 80.69 290 ALA A C 1
ATOM 2243 O O . ALA A 1 290 ? 15.534 15.165 -22.010 1.00 80.69 290 ALA A O 1
ATOM 2244 N N . GLY A 1 291 ? 16.916 16.938 -22.098 1.00 84.75 291 GLY A N 1
ATOM 2245 C CA . GLY A 1 291 ? 15.982 17.869 -21.458 1.00 84.75 291 GLY A CA 1
ATOM 2246 C C . GLY A 1 291 ? 14.684 18.044 -22.252 1.00 84.75 291 GLY A C 1
ATOM 2247 O O . GLY A 1 291 ? 13.595 17.998 -21.680 1.00 84.75 291 GLY A O 1
ATOM 2248 N N . SER A 1 292 ? 14.783 18.149 -23.578 1.00 87.00 292 SER A N 1
ATOM 2249 C CA . SER A 1 292 ? 13.614 18.322 -24.448 1.00 87.00 292 SER A CA 1
ATOM 2250 C C . SER A 1 292 ? 12.752 17.053 -24.550 1.00 87.00 292 SER A C 1
ATOM 2252 O O . SER A 1 292 ? 11.520 17.135 -24.623 1.00 87.00 292 SER A O 1
ATOM 2254 N N . TYR A 1 293 ? 13.373 15.869 -24.508 1.00 89.62 293 TYR A N 1
ATOM 2255 C CA . TYR A 1 293 ? 12.654 14.596 -24.401 1.00 89.62 293 TYR A CA 1
ATOM 2256 C C . TYR A 1 293 ? 11.951 14.439 -23.059 1.00 89.62 293 TYR A C 1
ATOM 2258 O O . TYR A 1 293 ? 10.786 14.046 -23.051 1.00 89.62 293 TYR A O 1
ATOM 2266 N N . LEU A 1 294 ? 12.606 14.785 -21.947 1.00 87.75 294 LEU A N 1
ATOM 2267 C CA . LEU A 1 294 ? 11.975 14.761 -20.625 1.00 87.75 294 LEU A CA 1
ATOM 2268 C C . LEU A 1 294 ? 10.789 15.726 -20.551 1.00 87.75 294 LEU A C 1
ATOM 2270 O O . LEU A 1 294 ? 9.736 15.349 -20.044 1.00 87.75 294 LEU A O 1
ATOM 2274 N N . GLU A 1 295 ? 10.918 16.941 -21.091 1.00 87.44 2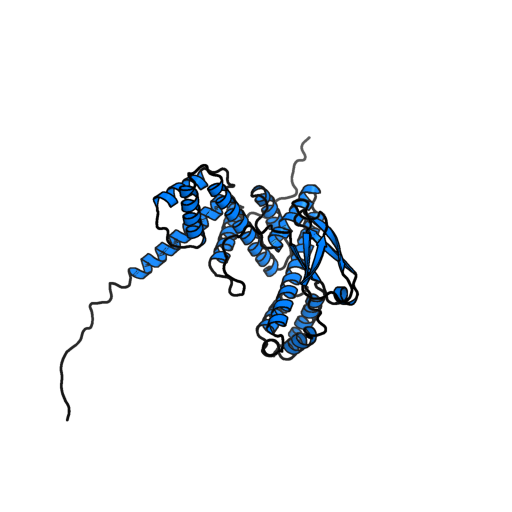95 GLU A N 1
ATOM 2275 C CA . GLU A 1 295 ? 9.799 17.888 -21.147 1.00 87.44 295 GLU A CA 1
ATOM 2276 C C . GLU A 1 295 ? 8.629 17.312 -21.955 1.00 87.44 295 GLU A C 1
ATOM 2278 O O . GLU A 1 295 ? 7.492 17.298 -21.484 1.00 87.44 295 GLU A O 1
ATOM 2283 N N . THR A 1 296 ? 8.904 16.792 -23.154 1.00 87.94 296 THR A N 1
ATOM 2284 C CA . THR A 1 296 ? 7.872 16.206 -24.024 1.00 87.94 296 THR A CA 1
ATOM 2285 C C . THR A 1 296 ? 7.198 15.007 -23.359 1.00 87.94 296 THR A C 1
ATOM 2287 O O . THR A 1 296 ? 5.973 14.904 -23.367 1.00 87.94 296 THR A O 1
ATOM 2290 N N . TYR A 1 297 ? 7.980 14.133 -22.727 1.00 86.50 297 TYR A N 1
ATOM 2291 C CA . TYR A 1 297 ? 7.485 12.988 -21.972 1.00 86.50 297 TYR A CA 1
ATOM 2292 C C . TYR A 1 297 ? 6.580 13.412 -20.803 1.00 86.50 297 TYR A C 1
ATOM 2294 O O . TYR A 1 297 ? 5.460 12.916 -20.685 1.00 86.50 297 TYR A O 1
ATOM 2302 N N . ASN A 1 298 ? 7.007 14.387 -19.995 1.00 82.50 298 ASN A N 1
ATOM 2303 C CA . ASN A 1 298 ? 6.204 14.908 -18.886 1.00 82.50 298 ASN A CA 1
ATOM 2304 C C . ASN A 1 298 ? 4.884 15.519 -19.375 1.00 82.50 298 ASN A C 1
ATOM 2306 O O . ASN A 1 298 ? 3.856 15.374 -18.718 1.00 82.50 298 ASN A O 1
ATOM 2310 N N . ARG A 1 299 ? 4.881 16.173 -20.543 1.00 79.81 299 ARG A N 1
ATOM 2311 C CA . ARG A 1 299 ? 3.656 16.728 -21.141 1.00 79.81 299 ARG A CA 1
ATOM 2312 C C . ARG A 1 299 ? 2.690 15.632 -21.588 1.00 79.81 299 ARG A C 1
ATOM 2314 O O . ARG A 1 299 ? 1.510 15.746 -21.276 1.00 79.81 299 ARG A O 1
ATOM 2321 N N . ILE A 1 300 ? 3.180 14.545 -22.196 1.00 79.94 300 ILE A N 1
ATOM 2322 C CA . ILE A 1 300 ? 2.360 13.349 -22.478 1.00 79.94 300 ILE A CA 1
ATOM 2323 C C . ILE A 1 300 ? 1.744 12.816 -21.182 1.00 79.94 300 ILE A C 1
ATOM 2325 O O . ILE A 1 300 ? 0.543 12.566 -21.118 1.00 79.94 300 ILE A O 1
ATOM 2329 N N . TRP A 1 301 ? 2.567 12.662 -20.143 1.00 72.38 301 TRP A N 1
ATOM 2330 C CA . TRP A 1 301 ? 2.146 12.092 -18.867 1.00 72.38 301 TRP A CA 1
ATOM 2331 C C . TRP A 1 301 ? 1.072 12.932 -18.164 1.00 72.38 301 TRP A C 1
ATOM 2333 O O . TRP A 1 301 ? 0.117 12.392 -17.607 1.00 72.38 301 TRP A O 1
ATOM 2343 N N . LEU A 1 302 ? 1.205 14.257 -18.230 1.00 70.38 302 LEU A N 1
ATOM 2344 C CA . LEU A 1 302 ? 0.268 15.218 -17.647 1.00 70.38 302 LEU A CA 1
ATOM 2345 C C . LEU A 1 302 ? -0.941 15.525 -18.550 1.00 70.38 302 LEU A C 1
ATOM 2347 O O . LEU A 1 302 ? -1.833 16.255 -18.122 1.00 70.38 302 LEU A O 1
ATOM 2351 N N . GLY A 1 303 ? -0.988 14.997 -19.778 1.00 69.50 303 GLY A N 1
ATOM 2352 C CA . GLY A 1 303 ? -2.043 15.305 -20.748 1.00 69.50 303 GLY A CA 1
ATOM 2353 C C . GLY A 1 303 ? -2.025 16.761 -21.230 1.00 69.50 303 GLY A C 1
ATOM 2354 O O . GLY A 1 303 ? -3.078 17.338 -21.478 1.00 69.50 303 GLY A O 1
ATOM 2355 N N . LEU A 1 304 ? -0.842 17.371 -21.320 1.00 71.88 304 LEU A N 1
ATOM 2356 C CA . LEU A 1 304 ? -0.644 18.748 -21.779 1.00 71.88 304 LEU A CA 1
ATOM 2357 C C . LEU A 1 304 ? -0.257 18.772 -23.259 1.00 71.88 304 LEU A C 1
ATOM 2359 O O . LEU A 1 304 ? 0.485 17.900 -23.708 1.00 71.88 304 LEU A O 1
ATOM 2363 N N . ASP A 1 305 ? -0.674 19.816 -23.986 1.00 75.56 305 ASP A N 1
ATOM 2364 C CA . ASP A 1 305 ? -0.335 20.017 -25.405 1.00 75.56 305 ASP A CA 1
ATOM 2365 C C . ASP A 1 305 ? 1.148 19.833 -25.681 1.00 75.56 305 ASP A C 1
ATOM 2367 O O . ASP A 1 305 ? 1.964 20.185 -24.840 1.00 75.56 305 ASP A O 1
ATOM 2371 N N . ILE A 1 306 ? 1.527 19.363 -26.868 1.00 79.56 306 ILE A N 1
ATOM 2372 C CA . ILE A 1 306 ? 2.927 19.138 -27.247 1.00 79.56 306 ILE A CA 1
ATOM 2373 C C . ILE A 1 306 ? 3.279 20.080 -28.394 1.00 79.56 306 ILE A C 1
ATOM 2375 O O . ILE A 1 306 ? 2.665 20.042 -29.453 1.00 79.56 306 ILE A O 1
ATOM 2379 N N . LYS A 1 307 ? 4.279 20.944 -28.185 1.00 78.56 307 LYS A N 1
ATOM 2380 C CA . LYS A 1 307 ? 4.652 21.982 -29.165 1.00 78.56 307 LYS A CA 1
ATOM 2381 C C . LYS A 1 307 ? 5.575 21.471 -30.273 1.00 78.56 307 LYS A C 1
ATOM 2383 O O . LYS A 1 307 ? 5.559 22.015 -31.370 1.00 78.56 307 LYS A O 1
ATOM 2388 N N . ASN A 1 308 ? 6.406 20.466 -29.988 1.00 84.75 308 ASN A N 1
ATOM 2389 C CA . ASN A 1 308 ? 7.428 19.988 -30.917 1.00 84.75 308 ASN A CA 1
ATOM 2390 C C . ASN A 1 308 ? 7.165 18.538 -31.346 1.00 84.75 308 ASN A C 1
ATOM 2392 O O . ASN A 1 308 ? 7.542 17.584 -30.666 1.00 84.75 308 ASN A O 1
ATOM 2396 N N . GLN A 1 309 ? 6.546 18.389 -32.517 1.00 87.25 309 GLN A N 1
ATOM 2397 C CA . GLN A 1 309 ? 6.178 17.086 -33.070 1.00 87.25 309 GLN A CA 1
ATOM 2398 C C . GLN A 1 309 ? 7.388 16.246 -33.512 1.00 87.25 309 GLN A C 1
ATOM 2400 O O . GLN A 1 309 ? 7.326 15.014 -33.506 1.00 87.25 309 GLN A O 1
ATOM 2405 N N . VAL A 1 310 ? 8.505 16.889 -33.871 1.00 88.88 310 VAL A N 1
ATOM 2406 C CA . VAL A 1 310 ? 9.747 16.193 -34.243 1.00 88.88 310 VAL A CA 1
ATOM 2407 C C . VAL A 1 310 ? 10.323 15.486 -33.020 1.00 88.88 310 VAL A C 1
ATOM 2409 O O . VAL A 1 310 ? 10.607 14.292 -33.072 1.00 88.88 310 VAL A O 1
ATOM 2412 N N . ILE A 1 311 ? 10.403 16.198 -31.894 1.00 88.50 311 ILE A N 1
ATOM 2413 C CA . ILE A 1 311 ? 10.889 15.656 -30.619 1.00 88.50 311 ILE A CA 1
ATOM 2414 C C . ILE A 1 311 ? 9.976 14.533 -30.122 1.00 88.50 311 ILE A C 1
ATOM 2416 O O . ILE A 1 311 ? 10.477 13.498 -29.690 1.00 88.50 311 ILE A O 1
ATOM 2420 N N . LEU A 1 312 ? 8.655 14.680 -30.262 1.00 88.50 312 LEU A N 1
ATOM 2421 C CA . LEU A 1 312 ? 7.704 13.611 -29.947 1.00 88.50 312 LEU A CA 1
ATOM 2422 C C . LEU A 1 312 ? 7.940 12.350 -30.789 1.00 88.50 312 LEU A C 1
ATOM 2424 O O . LEU A 1 312 ? 7.960 11.240 -30.261 1.00 88.50 312 LEU A O 1
ATOM 2428 N N . THR A 1 313 ? 8.139 12.510 -32.096 1.00 89.75 313 THR A N 1
ATOM 2429 C CA . THR A 1 313 ? 8.376 11.379 -33.006 1.00 89.75 313 THR A CA 1
ATOM 2430 C C . THR A 1 313 ? 9.671 10.649 -32.651 1.00 89.75 313 THR A C 1
ATOM 2432 O O . THR A 1 313 ? 9.692 9.418 -32.585 1.00 89.75 313 THR A O 1
ATOM 2435 N N . SER A 1 314 ? 10.738 11.396 -32.361 1.00 89.69 314 SER A N 1
ATOM 2436 C CA . SER A 1 314 ? 12.014 10.826 -31.928 1.00 89.69 314 SER A CA 1
ATOM 2437 C C . SER A 1 314 ? 11.915 10.137 -30.564 1.00 89.69 314 SER A C 1
ATOM 2439 O O . SER A 1 314 ? 12.449 9.041 -30.406 1.00 89.69 314 SER A O 1
ATOM 2441 N N . LEU A 1 315 ? 11.178 10.715 -29.607 1.00 90.62 315 LEU A N 1
ATOM 2442 C CA . LEU A 1 315 ? 10.912 10.108 -28.298 1.00 90.62 315 LEU A CA 1
ATOM 2443 C C . LEU A 1 315 ? 10.145 8.783 -28.429 1.00 90.62 315 LEU A C 1
ATOM 2445 O O . LEU A 1 315 ? 10.537 7.779 -27.833 1.00 90.62 315 LEU A O 1
ATOM 2449 N N . ASN A 1 316 ? 9.089 8.758 -29.246 1.00 91.38 316 ASN A N 1
ATOM 2450 C CA . ASN A 1 316 ? 8.327 7.543 -29.535 1.00 91.38 316 ASN A CA 1
ATOM 2451 C C . ASN A 1 316 ? 9.241 6.440 -30.089 1.00 91.38 316 ASN A C 1
ATOM 2453 O O . ASN A 1 316 ? 9.200 5.298 -29.631 1.00 91.38 316 ASN A O 1
ATOM 2457 N N . LEU A 1 317 ? 10.117 6.797 -31.032 1.00 91.25 317 LEU A N 1
ATOM 2458 C CA . LEU A 1 317 ? 11.060 5.868 -31.645 1.00 91.25 317 LEU A CA 1
ATOM 2459 C C . LEU A 1 317 ? 12.132 5.377 -30.658 1.00 91.25 317 LEU A C 1
ATOM 2461 O O . LEU A 1 317 ? 12.485 4.196 -30.697 1.00 91.25 317 LEU A O 1
ATOM 2465 N N . LEU A 1 318 ? 12.620 6.244 -29.765 1.00 91.69 318 LEU A N 1
ATOM 2466 C CA . LEU A 1 318 ? 13.539 5.878 -28.684 1.00 91.69 318 LEU A CA 1
ATOM 2467 C C . LEU A 1 318 ? 12.907 4.818 -27.772 1.00 91.69 318 LEU A C 1
ATOM 2469 O O . LEU A 1 318 ? 13.501 3.764 -27.537 1.00 91.69 318 LEU A O 1
ATOM 2473 N N . ILE A 1 319 ? 11.683 5.065 -27.300 1.00 91.19 319 ILE A N 1
ATOM 2474 C CA . ILE A 1 319 ? 10.972 4.144 -26.407 1.00 91.19 319 ILE A CA 1
ATOM 2475 C C . ILE A 1 319 ? 10.650 2.833 -27.129 1.00 91.19 319 ILE A C 1
ATOM 2477 O O . ILE A 1 319 ? 10.888 1.757 -26.572 1.00 91.19 319 ILE A O 1
ATOM 2481 N N . ASP A 1 320 ? 10.185 2.885 -28.378 1.00 91.00 320 ASP A N 1
ATOM 2482 C CA . ASP A 1 320 ? 9.856 1.687 -29.151 1.00 91.00 320 ASP A CA 1
ATOM 2483 C C . ASP A 1 320 ? 11.080 0.793 -29.401 1.00 91.00 320 ASP A C 1
ATOM 2485 O O . ASP A 1 320 ? 10.979 -0.428 -29.234 1.00 91.00 320 ASP A O 1
ATOM 2489 N N . LYS A 1 321 ? 12.240 1.380 -29.724 1.00 91.12 321 LYS A N 1
ATOM 2490 C CA . LYS A 1 321 ? 13.494 0.645 -29.975 1.00 91.12 321 LYS A CA 1
ATOM 2491 C C . LYS A 1 321 ? 14.255 0.241 -28.710 1.00 91.12 321 LYS A C 1
ATOM 2493 O O . LYS A 1 321 ? 15.187 -0.552 -28.803 1.00 91.12 321 LYS A O 1
ATOM 2498 N N . SER A 1 322 ? 13.876 0.758 -27.544 1.00 92.00 322 SER A N 1
ATOM 2499 C CA . SER A 1 322 ? 14.538 0.433 -26.276 1.00 92.00 322 SER A CA 1
ATOM 2500 C C . SER A 1 322 ? 14.348 -1.029 -25.849 1.00 92.00 322 SER A C 1
ATOM 2502 O O . SER A 1 322 ? 13.430 -1.719 -26.298 1.00 92.00 322 SER A O 1
ATOM 2504 N N . ASN A 1 323 ? 15.152 -1.476 -24.884 1.00 91.06 323 ASN A N 1
ATOM 2505 C CA . ASN A 1 323 ? 15.000 -2.783 -24.236 1.00 91.06 323 ASN A CA 1
ATOM 2506 C C . ASN A 1 323 ? 13.980 -2.777 -23.081 1.00 91.06 323 ASN A C 1
ATOM 2508 O O . ASN A 1 323 ? 13.937 -3.726 -22.298 1.00 91.06 323 ASN A O 1
ATOM 2512 N N . LEU A 1 324 ? 13.162 -1.723 -22.944 1.00 90.75 324 LEU A N 1
ATOM 2513 C CA . LEU A 1 324 ? 12.134 -1.669 -21.905 1.00 90.75 324 LEU A CA 1
ATOM 2514 C C . LEU A 1 324 ? 11.135 -2.832 -22.056 1.00 90.75 324 LEU A C 1
ATOM 2516 O O . LEU A 1 324 ? 10.779 -3.193 -23.186 1.00 90.75 324 LEU A O 1
ATOM 2520 N N . PRO A 1 325 ? 10.622 -3.394 -20.946 1.00 89.88 325 PRO A N 1
ATOM 2521 C CA . PRO A 1 325 ? 9.626 -4.452 -21.019 1.00 89.88 325 PRO A CA 1
ATOM 2522 C C . PRO A 1 325 ? 8.369 -4.024 -21.794 1.00 89.88 325 PRO A C 1
ATOM 2524 O O . PRO A 1 325 ? 7.970 -2.855 -21.729 1.00 89.88 325 PRO A O 1
ATOM 2527 N N . PRO A 1 326 ? 7.677 -4.962 -22.473 1.00 88.00 326 PRO A N 1
ATOM 2528 C CA . PRO A 1 326 ? 6.466 -4.655 -23.238 1.00 88.00 326 PRO A CA 1
ATOM 2529 C C . PRO A 1 326 ? 5.385 -3.950 -22.416 1.00 88.00 326 PRO A C 1
ATOM 2531 O O . PRO A 1 326 ? 4.628 -3.141 -22.948 1.00 88.00 326 PRO A O 1
ATOM 2534 N N . GLU A 1 327 ? 5.311 -4.249 -21.120 1.00 86.06 327 GLU A N 1
ATOM 2535 C CA . GLU A 1 327 ? 4.357 -3.622 -20.214 1.00 86.06 327 GLU A CA 1
ATOM 2536 C C . GLU A 1 327 ? 4.621 -2.121 -20.029 1.00 86.06 327 GLU A C 1
ATOM 2538 O O . GLU A 1 327 ? 3.702 -1.325 -20.200 1.00 86.06 327 GLU A O 1
ATOM 2543 N N . VAL A 1 328 ? 5.875 -1.723 -19.790 1.00 88.25 328 VAL A N 1
ATOM 2544 C CA . VAL A 1 328 ? 6.278 -0.311 -19.662 1.00 88.25 328 VAL A CA 1
ATOM 2545 C C . VAL A 1 328 ? 5.968 0.452 -20.952 1.00 88.25 328 VAL A C 1
ATOM 2547 O O . VAL A 1 328 ? 5.339 1.509 -20.921 1.00 88.25 328 VAL A O 1
ATOM 2550 N N . LYS A 1 329 ? 6.309 -0.134 -22.109 1.00 89.31 329 LYS A N 1
ATOM 2551 C CA . LYS A 1 329 ? 5.976 0.443 -23.423 1.00 89.31 329 LYS A CA 1
ATOM 2552 C C . LYS A 1 329 ? 4.465 0.577 -23.631 1.00 89.31 329 LYS A C 1
ATOM 2554 O O . LYS A 1 329 ? 4.012 1.533 -24.251 1.00 89.31 329 LYS A O 1
ATOM 2559 N N . THR A 1 330 ? 3.677 -0.371 -23.124 1.00 86.88 330 THR A N 1
ATOM 2560 C CA . THR A 1 330 ? 2.210 -0.323 -23.210 1.00 86.88 330 THR A CA 1
ATOM 2561 C C . THR A 1 330 ? 1.644 0.808 -22.356 1.00 86.88 330 THR A C 1
ATOM 2563 O O . THR A 1 330 ? 0.780 1.535 -22.834 1.00 86.88 330 THR A O 1
ATOM 2566 N N . ILE A 1 331 ? 2.145 0.992 -21.130 1.00 83.69 331 ILE A N 1
ATOM 2567 C CA . ILE A 1 331 ? 1.743 2.101 -20.250 1.00 83.69 331 ILE A CA 1
ATOM 2568 C C . ILE A 1 331 ? 2.037 3.445 -20.927 1.00 83.69 331 ILE A C 1
ATOM 2570 O O . ILE A 1 331 ? 1.149 4.292 -21.002 1.00 83.69 331 ILE A O 1
ATOM 2574 N N . TYR A 1 332 ? 3.231 3.597 -21.509 1.00 85.56 332 TYR A N 1
ATOM 2575 C CA . TYR A 1 332 ? 3.586 4.787 -22.283 1.00 85.56 332 TYR A CA 1
ATOM 2576 C C . TYR A 1 332 ? 2.623 5.044 -23.449 1.00 85.56 332 TYR A C 1
ATOM 2578 O O . TYR A 1 332 ? 2.076 6.138 -23.572 1.00 85.56 332 TYR A O 1
ATOM 2586 N N . LYS A 1 333 ? 2.368 4.025 -24.281 1.00 85.44 333 LYS A N 1
ATOM 2587 C CA . LYS A 1 333 ? 1.460 4.146 -25.432 1.00 85.44 333 LYS A CA 1
ATOM 2588 C C . LYS A 1 333 ? 0.046 4.519 -25.018 1.00 85.44 333 LYS A C 1
ATOM 2590 O O . LYS A 1 333 ? -0.574 5.341 -25.672 1.00 85.44 333 LYS A O 1
ATOM 2595 N N . LEU A 1 334 ? -0.453 3.966 -23.917 1.00 79.94 334 LEU A N 1
ATOM 2596 C CA . LEU A 1 334 ? -1.785 4.303 -23.425 1.00 79.94 334 LEU A CA 1
ATOM 2597 C C . LEU A 1 334 ? -1.869 5.746 -22.899 1.00 79.94 334 LEU A C 1
ATOM 2599 O O . LEU A 1 334 ? -2.884 6.404 -23.122 1.00 79.94 334 LEU A O 1
ATOM 2603 N N . ALA A 1 335 ? -0.819 6.255 -22.244 1.00 76.00 335 ALA A N 1
ATOM 2604 C CA . ALA A 1 335 ? -0.741 7.667 -21.860 1.00 76.00 335 ALA A CA 1
ATOM 2605 C C . ALA A 1 335 ? -0.718 8.580 -23.100 1.00 76.00 335 ALA A C 1
ATOM 2607 O O . ALA A 1 335 ? -1.482 9.541 -23.186 1.00 76.00 335 ALA A O 1
ATOM 2608 N N . HIS A 1 336 ? 0.086 8.212 -24.098 1.00 77.31 336 HIS A N 1
ATOM 2609 C CA . HIS A 1 336 ? 0.169 8.892 -25.388 1.00 77.31 336 HIS A CA 1
ATOM 2610 C C . HIS A 1 336 ? -1.177 8.898 -26.136 1.00 77.31 336 HIS A C 1
ATOM 2612 O O . HIS A 1 336 ? -1.665 9.956 -26.523 1.00 77.31 336 HIS A O 1
ATOM 2618 N N . ASP A 1 337 ? -1.833 7.748 -26.298 1.00 76.25 337 ASP A N 1
ATOM 2619 C CA . ASP A 1 337 ? -3.122 7.637 -26.995 1.00 76.25 337 ASP A CA 1
ATOM 2620 C C . ASP A 1 337 ? -4.219 8.448 -26.301 1.00 76.25 337 ASP A C 1
ATOM 2622 O O . ASP A 1 337 ? -5.065 9.058 -26.957 1.00 76.25 337 ASP A O 1
ATOM 2626 N N . ARG A 1 338 ? -4.206 8.489 -24.965 1.00 66.81 338 ARG A N 1
ATOM 2627 C CA . ARG A 1 338 ? -5.141 9.311 -24.201 1.00 66.81 338 ARG A CA 1
ATOM 2628 C C . ARG A 1 338 ? -4.953 10.798 -24.485 1.00 66.81 338 ARG A C 1
ATOM 2630 O O . ARG A 1 338 ? -5.960 11.468 -24.701 1.00 66.81 338 ARG A O 1
ATOM 2637 N N . PHE A 1 339 ? -3.715 11.286 -24.514 1.00 62.31 339 PHE A N 1
ATOM 2638 C CA . PHE A 1 339 ? -3.419 12.670 -24.885 1.00 62.31 339 PHE A CA 1
ATOM 2639 C C . PHE A 1 339 ? -4.038 13.020 -26.254 1.00 62.31 339 PHE A C 1
ATOM 2641 O O . PHE A 1 339 ? -4.813 13.968 -26.369 1.00 62.31 339 PHE A O 1
ATOM 2648 N N . PHE A 1 340 ? -3.818 12.183 -27.273 1.00 62.78 340 PHE A N 1
ATOM 2649 C CA . PHE A 1 340 ? -4.386 12.422 -28.606 1.00 62.78 340 PHE A CA 1
ATOM 2650 C C . PHE A 1 340 ? -5.915 12.291 -28.664 1.00 62.78 340 PHE A C 1
ATOM 2652 O O . PHE A 1 340 ? -6.563 12.997 -29.436 1.00 62.78 340 PHE A O 1
ATOM 2659 N N . ASN A 1 341 ? -6.516 11.416 -27.855 1.00 60.06 341 ASN A N 1
ATOM 2660 C CA . ASN A 1 341 ? -7.972 11.279 -27.786 1.00 60.06 341 ASN A CA 1
ATOM 2661 C C . ASN A 1 341 ? -8.644 12.459 -27.065 1.00 60.06 341 ASN A C 1
ATOM 2663 O O . ASN A 1 341 ? -9.741 12.852 -27.456 1.00 60.06 341 ASN A O 1
ATOM 2667 N N . GLN A 1 342 ? -7.999 13.040 -26.049 1.00 56.09 342 GLN A N 1
ATOM 2668 C CA . GLN A 1 342 ? -8.492 14.241 -25.365 1.00 56.09 342 GLN A CA 1
ATOM 2669 C C . GLN A 1 342 ? -8.445 15.469 -26.286 1.00 56.09 342 GLN A C 1
ATOM 2671 O O . GLN A 1 342 ? -9.423 16.211 -26.353 1.00 56.09 342 GLN A O 1
ATOM 2676 N N . ASN A 1 343 ? -7.380 15.622 -27.077 1.00 51.78 343 ASN A N 1
ATOM 2677 C CA . ASN A 1 343 ? -7.269 16.732 -28.028 1.00 51.78 343 ASN A CA 1
ATOM 2678 C C . ASN A 1 343 ? -8.280 16.622 -29.184 1.00 51.78 343 ASN A C 1
ATOM 2680 O O . ASN A 1 343 ? -8.888 17.620 -29.557 1.00 51.78 343 ASN A O 1
ATOM 2684 N N . LYS A 1 344 ? -8.581 15.407 -29.667 1.00 49.31 344 LYS A N 1
ATOM 2685 C CA . LYS A 1 344 ? -9.657 15.191 -30.656 1.00 49.31 344 LYS A CA 1
ATOM 2686 C C . LYS A 1 344 ? -11.057 15.535 -30.138 1.00 49.31 344 LYS A C 1
ATOM 2688 O O . LYS A 1 344 ? -11.911 15.934 -30.923 1.00 49.31 344 LYS A O 1
ATOM 2693 N N . GLN A 1 345 ? -11.323 15.350 -28.843 1.00 44.06 345 GLN A N 1
ATOM 2694 C CA . GLN A 1 345 ? -12.616 15.710 -28.247 1.00 44.06 345 GLN A CA 1
ATOM 2695 C C . GLN A 1 345 ? -12.779 17.226 -28.088 1.00 44.06 345 GLN A C 1
ATOM 2697 O O . GLN A 1 345 ? -13.886 17.724 -28.264 1.00 44.06 345 GLN A O 1
ATOM 2702 N N . LEU A 1 346 ? -11.693 17.957 -27.819 1.00 41.47 346 LEU A N 1
ATOM 2703 C CA . LEU A 1 346 ? -11.693 19.423 -27.793 1.00 41.47 346 LEU A CA 1
ATOM 2704 C C . LEU A 1 346 ? -11.911 20.011 -29.197 1.00 41.47 346 LEU A C 1
ATOM 2706 O O . LEU A 1 346 ? -12.756 20.885 -29.357 1.00 41.47 346 LEU A O 1
ATOM 2710 N N . GLU A 1 347 ? -11.275 19.445 -30.228 1.00 37.97 347 GLU A N 1
ATOM 2711 C CA . GLU A 1 347 ? -11.482 19.855 -31.628 1.00 37.97 347 GLU A CA 1
ATOM 2712 C C . GLU A 1 347 ? -12.920 19.620 -32.133 1.00 37.97 347 GLU A C 1
ATOM 2714 O O . GLU A 1 347 ? -13.382 20.329 -33.021 1.00 37.97 347 GLU A O 1
ATOM 2719 N N . CYS A 1 348 ? -13.663 18.657 -31.573 1.00 36.84 348 CYS A N 1
ATOM 2720 C CA . CYS A 1 348 ? -15.064 18.422 -31.950 1.00 36.84 348 CYS A CA 1
ATOM 2721 C C . CYS A 1 348 ? -16.048 19.397 -31.279 1.00 36.84 348 CYS A C 1
ATOM 2723 O O . CYS A 1 348 ? -17.121 19.640 -31.830 1.00 36.84 348 CYS A O 1
ATOM 2725 N N . CYS A 1 349 ? -15.700 19.970 -30.122 1.00 34.34 349 CYS A N 1
ATOM 2726 C CA . CYS A 1 349 ? -16.543 20.948 -29.425 1.00 34.34 349 CYS A CA 1
ATOM 2727 C C . CYS A 1 349 ? -16.479 22.351 -30.054 1.00 34.34 349 CYS A C 1
ATOM 2729 O O . CYS A 1 349 ? -17.406 23.136 -29.871 1.00 34.34 349 CYS A O 1
ATOM 2731 N N . ASP A 1 350 ? -15.441 22.644 -30.842 1.00 36.38 350 ASP A N 1
ATOM 2732 C CA . ASP A 1 350 ? -15.289 23.934 -31.528 1.00 36.38 350 ASP A CA 1
ATOM 2733 C C . ASP A 1 350 ? -15.985 23.980 -32.905 1.00 36.38 350 ASP A C 1
ATOM 2735 O O . ASP A 1 350 ? -16.162 25.054 -33.479 1.00 36.38 350 ASP A O 1
ATOM 2739 N N . VAL A 1 351 ? -16.459 22.842 -33.432 1.00 39.97 351 VAL A N 1
ATOM 2740 C CA . VAL A 1 351 ? -17.091 22.767 -34.769 1.00 39.97 351 VAL A CA 1
ATOM 2741 C C . VAL A 1 351 ? -18.620 22.943 -34.728 1.00 39.97 351 VAL A C 1
ATOM 2743 O O . VAL A 1 351 ? -19.237 23.222 -35.758 1.00 39.97 351 VAL A O 1
ATOM 2746 N N . GLU A 1 352 ? -19.260 22.885 -33.555 1.00 35.56 352 GLU A N 1
ATOM 2747 C CA . GLU A 1 352 ? -20.707 23.155 -33.426 1.00 35.56 352 GLU A CA 1
ATOM 2748 C C . GLU A 1 352 ? -21.048 24.633 -33.137 1.00 35.56 352 GLU A C 1
ATOM 2750 O O . GLU A 1 352 ? -22.219 25.012 -33.162 1.00 35.56 352 GLU A O 1
ATOM 2755 N N . GLY A 1 353 ? -20.047 25.504 -32.949 1.00 34.38 353 GLY A N 1
ATOM 2756 C CA . GLY A 1 353 ? -20.243 26.933 -32.662 1.00 34.38 353 GLY A CA 1
ATOM 2757 C C . GLY A 1 353 ? -20.485 27.846 -33.875 1.00 34.38 353 GLY A C 1
ATOM 2758 O O . GLY A 1 353 ? -20.932 28.981 -33.703 1.00 34.38 353 GLY A O 1
ATOM 2759 N N . GLU A 1 354 ? -20.231 27.385 -35.106 1.00 33.19 354 GLU A N 1
ATOM 2760 C CA . GLU A 1 354 ? -20.278 28.248 -36.304 1.00 33.19 354 GLU A CA 1
ATOM 2761 C C . GLU A 1 354 ? -21.509 28.064 -37.210 1.00 33.19 354 GLU A C 1
ATOM 2763 O O . GLU A 1 354 ? -21.614 28.720 -38.246 1.00 33.19 354 GLU A O 1
ATOM 2768 N N . LYS A 1 355 ? -22.508 27.256 -36.822 1.00 36.44 355 LYS A N 1
ATOM 2769 C CA . LYS A 1 355 ? -23.747 27.080 -37.619 1.00 36.44 355 LYS A CA 1
ATOM 2770 C C . LYS A 1 355 ? -25.038 27.604 -36.988 1.00 36.44 355 LYS A C 1
ATOM 2772 O O . LYS A 1 355 ? -26.123 27.283 -37.463 1.00 36.44 355 LYS A O 1
ATOM 2777 N N . SER A 1 356 ? -24.951 28.488 -35.996 1.00 35.88 356 SER A N 1
ATOM 2778 C CA . SER A 1 356 ? -26.128 29.147 -35.404 1.00 35.88 356 SER A CA 1
ATOM 2779 C C . SER A 1 356 ? -25.991 30.671 -35.315 1.00 35.88 356 SER A C 1
ATOM 2781 O O . SER A 1 356 ? -26.302 31.278 -34.293 1.00 35.88 356 SER A O 1
ATOM 2783 N N . LYS A 1 357 ? -25.542 31.316 -36.400 1.00 34.06 357 LYS A N 1
ATOM 2784 C CA . LYS A 1 357 ? -25.653 32.774 -36.594 1.00 34.06 357 LYS A CA 1
ATOM 2785 C C . LYS A 1 357 ? -26.169 33.121 -37.992 1.00 34.06 357 LYS A C 1
ATOM 2787 O O . LYS A 1 357 ? -25.494 33.795 -38.756 1.00 34.06 357 LYS A O 1
ATOM 2792 N N . SER A 1 358 ? -27.382 32.684 -38.325 1.00 37.94 358 SER A N 1
ATOM 2793 C CA . SER A 1 358 ? -28.172 33.345 -39.375 1.00 37.94 358 SER A CA 1
ATOM 2794 C C . SER A 1 358 ? -29.648 32.947 -39.327 1.00 37.94 358 SER A C 1
ATOM 2796 O O . SER A 1 358 ? -30.165 32.432 -40.305 1.00 37.94 358 SER A O 1
ATOM 2798 N N . PHE A 1 359 ? -30.353 33.145 -38.217 1.00 34.75 359 PHE A N 1
ATOM 2799 C CA . PHE A 1 359 ? -31.814 33.273 -38.265 1.00 34.75 359 PHE A CA 1
ATOM 2800 C C . PHE A 1 359 ? -32.275 33.984 -36.986 1.00 34.75 359 PHE A C 1
ATOM 2802 O O . PHE A 1 359 ? -31.938 33.545 -35.894 1.00 34.75 359 PHE A O 1
ATOM 2809 N N . TYR A 1 360 ? -33.015 35.083 -37.157 1.00 30.77 360 TYR A N 1
ATOM 2810 C CA . TYR A 1 360 ? -33.495 36.054 -36.155 1.00 30.77 360 TYR A CA 1
ATOM 2811 C C . TYR A 1 360 ? -32.547 37.199 -35.763 1.00 30.77 360 TYR A C 1
ATOM 2813 O O . TYR A 1 360 ? -31.945 37.225 -34.697 1.00 30.77 360 TYR A O 1
ATOM 2821 N N . GLY A 1 361 ? -32.530 38.227 -36.616 1.00 27.38 361 GLY A N 1
ATOM 2822 C CA . GLY A 1 361 ? -32.329 39.622 -36.217 1.00 27.38 361 GLY A CA 1
ATOM 2823 C C . GLY A 1 361 ? -33.540 40.429 -36.681 1.00 27.38 361 GLY A C 1
ATOM 2824 O O . GLY A 1 361 ? -33.598 40.850 -37.833 1.00 27.38 361 GLY A O 1
ATOM 2825 N N . GLY A 1 362 ? -34.549 40.531 -35.814 1.00 28.09 362 GLY A N 1
ATOM 2826 C CA . GLY A 1 362 ? -35.793 41.249 -36.062 1.00 28.09 362 GLY A CA 1
ATOM 2827 C C . GLY A 1 362 ? -35.649 42.768 -35.933 1.00 28.09 362 GLY A C 1
ATOM 2828 O O . GLY A 1 362 ? -34.916 43.261 -35.086 1.00 28.09 362 GLY A O 1
ATOM 2829 N N . MET A 1 363 ? -36.385 43.455 -36.809 1.00 29.62 363 MET A N 1
ATOM 2830 C CA . MET A 1 363 ? -37.112 44.719 -36.623 1.00 29.62 363 MET A CA 1
ATOM 2831 C C . MET A 1 363 ? -36.508 45.809 -35.718 1.00 29.62 363 MET A C 1
ATOM 2833 O O . MET A 1 363 ? -36.624 45.787 -34.498 1.00 29.62 363 MET A O 1
ATOM 2837 N N . ASN A 1 364 ? -36.029 46.864 -36.382 1.00 29.56 364 ASN A N 1
ATOM 2838 C CA . ASN A 1 364 ? -36.007 48.236 -35.871 1.00 29.56 364 ASN A CA 1
ATOM 2839 C C . ASN A 1 364 ? -37.406 48.877 -35.942 1.00 29.56 364 ASN A C 1
ATOM 2841 O O . ASN A 1 364 ? -38.072 48.713 -36.968 1.00 29.56 364 ASN A O 1
ATOM 2845 N N . ARG A 1 365 ? -37.749 49.677 -34.917 1.00 30.20 365 ARG A N 1
ATOM 2846 C CA . ARG A 1 365 ? -38.506 50.965 -34.888 1.00 30.20 365 ARG A CA 1
ATOM 2847 C C . ARG A 1 365 ? -39.171 51.102 -33.505 1.00 30.20 365 ARG A C 1
ATOM 2849 O O . ARG A 1 365 ? -39.910 50.209 -33.120 1.00 30.20 365 ARG A O 1
ATOM 2856 N N . SER A 1 366 ? -38.687 51.970 -32.611 1.00 30.94 366 SER A N 1
ATOM 2857 C CA . SER A 1 366 ? -38.891 53.434 -32.498 1.00 30.94 366 SER A CA 1
ATOM 2858 C C . SER A 1 366 ? -40.273 53.827 -31.955 1.00 30.94 366 SER A C 1
ATOM 2860 O O . SER A 1 366 ? -41.263 53.291 -32.433 1.00 30.94 366 SER A O 1
ATOM 2862 N N . GLU A 1 367 ? -40.259 54.818 -31.043 1.00 32.19 367 GLU A N 1
ATOM 2863 C CA . GLU A 1 367 ? -41.382 55.601 -30.462 1.00 32.19 367 GLU A CA 1
ATOM 2864 C C . GLU A 1 367 ? -42.064 54.958 -29.227 1.00 32.19 367 GLU A C 1
ATOM 2866 O O . GLU A 1 367 ? -42.258 53.751 -29.185 1.00 32.19 367 GLU A O 1
ATOM 2871 N N . GLU A 1 368 ? -42.401 55.653 -28.132 1.00 29.62 368 GLU A N 1
ATOM 2872 C CA . GLU A 1 368 ? -42.463 57.093 -27.838 1.00 29.62 368 GLU A CA 1
ATOM 2873 C C . GLU A 1 368 ? -42.566 57.319 -26.309 1.00 29.62 368 GLU A C 1
ATOM 2875 O O . GLU A 1 368 ? -43.070 56.469 -25.574 1.00 29.62 368 GLU A O 1
ATOM 2880 N N . CYS A 1 369 ? -42.097 58.479 -25.840 1.00 31.50 369 CYS A N 1
ATOM 2881 C CA . CYS A 1 369 ? -42.543 59.088 -24.587 1.00 31.50 369 CYS A CA 1
ATOM 2882 C C . CYS A 1 369 ? -43.913 59.737 -24.821 1.00 31.50 369 CYS A C 1
ATOM 2884 O O . CYS A 1 369 ? -44.048 60.503 -25.775 1.00 31.50 369 CYS A O 1
ATOM 2886 N N . GLY A 1 370 ? -44.864 59.508 -23.913 1.00 32.12 370 GLY A N 1
ATOM 2887 C CA . GLY A 1 370 ? -46.191 60.128 -23.907 1.00 32.12 370 GLY A CA 1
ATOM 2888 C C . GLY A 1 370 ? -47.193 59.300 -23.130 1.00 32.12 370 GLY A C 1
ATOM 2889 O O . GLY A 1 370 ? -47.806 58.419 -23.766 1.00 32.12 370 GLY A O 1
#

Mean predicted aligned error: 12.22 Å

Foldseek 3Di:
DDPDDPDDDDDDDPPPVNLLVVLLVLLLVCLVPPPPDDDDDDDDDDPDPDAAEAEDEAAPVCQAPWDWDWDQALLLDIDIDTHDHNDDAQDKDWDQLRDPVRGIHIYTYAALDDPVQPLVVLLLVLLVPPPDDPVLSVLLVVQVNCLNRLEAGPDVPSLVVSLCSLVVGPSLVPGPCSVVSNVSSVVSSLSNLVNVLLVQLLVLLVPDPDDPSLSSNLSSVVVCLVVLAADPALVCLVSLVVSLVSLVPDPDDPVSNVSSSSSSSSNLLNNLVVVLLVLLVPPPDDPVLSVLLVVQQVCLQSLHDHDDVPSVVVSLVSLVPDPRDPSSNVSSVVSNVVSVVVVVVVVVVVVVPPPPPPDDDDDDDDDDDD

Radius of gyration: 26.43 Å; Cα contacts (8 Å, |Δi|>4): 409; chains: 1; bounding box: 70×103×67 Å

Sequence (370 aa):
MSGSLQVLKPLFKLSRRRFNQLTALAAISILAGGLTSCSDAPKPPLVVVHRETYHIFIGNKLVQEGGEQTVTLKSGIIKTISISRRTTEKTETTLKNAALDGGDAIVILHTLYDPQIEIDGVVEQAILSTPLLKATHDRCRDVYHQVKKGDRIRDPQALDVLDTIVSGSSKIRNAKNGNLIQQRYRLASQNSRLVELQTYLEVAVDRSEIPPERKQQLKGIYQYVRAGEALPSVADLDALTAIDAIVQGSTLPVPLRQRYAFASAQTRAFTADEAIQNLIRSSHHAEGEAGSYLETYNRIWLGLDIKNQVILTSLNLLIDKSNLPPEVKTIYKLAHDRFFNQNKQLECCDVEGEKSKSFYGGMNRSEECG

Solvent-accessible surface area (backbone atoms only — not comparable to full-atom values): 21527 Å² total; per-residue (Å²): 134,90,88,77,93,85,90,89,79,89,90,80,86,74,53,70,68,60,53,53,48,51,32,43,49,47,30,50,46,57,72,66,58,65,74,91,72,87,80,79,79,88,70,80,83,69,92,64,85,77,65,46,70,44,84,44,73,48,16,37,64,46,28,63,70,23,50,75,46,78,46,70,34,64,76,25,51,75,44,77,44,81,41,57,59,66,55,52,67,68,41,73,46,78,41,74,62,61,23,94,89,56,40,55,20,40,35,36,34,37,45,66,55,44,95,87,72,44,46,63,61,52,51,54,53,44,56,72,70,47,97,64,58,68,73,55,48,54,44,29,50,58,39,48,56,29,33,46,52,48,35,56,68,93,50,66,67,37,42,54,51,42,53,48,48,56,73,66,29,65,67,38,64,71,37,100,55,17,70,59,46,47,52,40,49,49,52,36,54,54,46,12,58,47,43,42,54,48,54,52,51,52,54,54,49,68,72,44,93,66,57,69,69,58,43,27,47,49,50,5,56,47,38,28,34,73,70,59,35,48,56,98,44,83,80,48,53,62,51,51,51,53,51,49,51,54,55,71,73,43,90,65,57,67,71,58,47,52,53,49,48,50,29,48,16,44,13,51,48,43,30,33,50,53,52,49,54,49,48,47,70,67,46,94,54,60,77,73,52,35,53,53,43,50,52,52,50,51,24,35,71,70,57,44,87,80,91,54,65,66,58,48,53,51,46,53,51,50,59,69,71,44,89,68,55,73,64,43,53,47,47,52,48,52,38,46,52,47,37,56,52,54,52,54,54,55,61,56,64,64,66,70,71,78,79,80,83,84,82,88,87,78,82,89,82,87,87,80,92,132

Organism: NCBI:txid1920490